Protein AF-A0A4U8VRZ8-F1 (afdb_monomer_lite)

Organism: NCBI:txid135487

Radius of gyration: 46.69 Å; chains: 1; bounding box: 130×98×121 Å

Sequence (581 aa):
MAGVDDTPDGLSPAERDQYLDRYVPDKLRAGEIPRTPFGWRETAGFWRAQHLQGKTLEKGMDVVFGLTRAGWEREVPRPVGLQGGKSIRVDFYLGRGLSPSGRVENSEAKSGTLKDRDVEQLRGYHKLLRAGEVVRLYTRAERDNEMSKQGRALLARLKKEFPNHFLHKPMNERVYQRIMEAGARTMEKEHQQELKANLAKIPQREPPSLSVERISRDYVAHVARERAEGREVGIEQLRFMHQTLREMSAAQTKAERDLAIEDRKGLGLRFHAAHDLEQAHELRLRQQHADRAKQVDALTRELISREHALLDREASHTAERIARQERDKAIDLDNARESFLGLSYSLGKIQAVEQNMHNETARELPAAQAQAFVQETESVQRERDRPVVEKIGAIGATVEREAARREHQRLLKAAREQTIVRLTPILGAKEAQARAATQWVAPPRGAEIGRDPQQILRDRDRAARERAAQAKQLEAQQIQARIERGMAPEVAELAVFHQRNRPRDPPSHTSSHEERYRAFAEREVDAARRRLIEQGISPEIAQRAAEGRRPDSPKPMPRLERTDDDTGRDRERERGLSRGL

Foldseek 3Di:
DDDDDPDLVTDDPVVNCCVVVPVVVVCVVVVVADPDPVSNVVVVVVVVVQVLLQQLLLQLCCVVVVQVVLVKDAQDWAQLVDPPRHTATFGTWDDLVSDPVSAIETEHEDEAEQDPVNLVNLVSVVSVVVVVAAYEYEYAQVHPVVYDPSSVVSLVVCCVVRVPRYHYHHDYPVRSVSSSVSSVVVVVVVLVVLLVVLVVPQDDDDDPPDDLLVVLQVVLVVQVVCVVVVHHDDLVNLVVNLVVSVVSLVVVLVVLLVSLVVSLVVSSDDPVSSVVSNVVSVVVSLVVSLSSLVSSVSSLVVSLVVLLVVLQVLLVVLLVVQVVCVVPHPGPLVVLVVSLVVSLVSLVVSVVSVLVSLLSVLVVDDVVVSVVSSVVSVVVSCVVCVVSLVSSLVSVLSSVVSVQVVQQVVLLVLQLVVQLVVVCVVVVDDSVVSNVVSVPRDGDDPVCRPDDSVVVVVVVVVVVVVVVVVVVVVLVVQLVVVVVVVDDSVVSNVVSVVVVPDDDDDDDDDDDPVVVLVVVLVVQLVVQLVVCVVVVHDSVSSNVSSVVPRDDDDDDDDDDDDDDDDDDDDDDDDDDDDDDD

Structure (mmCIF, N/CA/C/O backbone):
data_AF-A0A4U8VRZ8-F1
#
_entry.id   AF-A0A4U8VRZ8-F1
#
loop_
_atom_site.group_PDB
_atom_site.id
_atom_site.type_symbol
_atom_site.label_atom_id
_atom_site.label_alt_id
_atom_site.l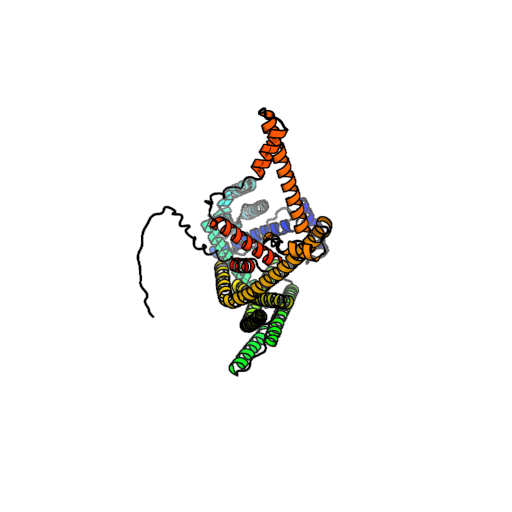abel_comp_id
_atom_site.label_asym_id
_atom_site.label_entity_id
_atom_site.label_seq_id
_atom_site.pdbx_PDB_ins_code
_atom_site.Cartn_x
_atom_site.Cartn_y
_atom_site.Cartn_z
_atom_site.occupancy
_atom_site.B_iso_or_equiv
_atom_site.auth_seq_id
_atom_site.auth_comp_id
_atom_site.auth_asym_id
_atom_site.auth_atom_id
_atom_site.pdbx_PDB_model_num
ATOM 1 N N . MET A 1 1 ? 36.405 -0.387 -22.279 1.00 28.06 1 MET A N 1
ATOM 2 C CA . MET A 1 1 ? 36.047 -0.668 -20.876 1.00 28.06 1 MET A CA 1
ATOM 3 C C . MET A 1 1 ? 35.834 0.665 -20.186 1.00 28.06 1 MET A C 1
ATOM 5 O O . MET A 1 1 ? 36.800 1.375 -19.967 1.00 28.06 1 MET A O 1
ATOM 9 N N . ALA A 1 2 ? 34.575 1.033 -19.966 1.00 24.95 2 ALA A N 1
ATOM 10 C CA . ALA A 1 2 ? 34.163 2.218 -19.223 1.00 24.95 2 ALA A CA 1
ATOM 11 C C . ALA A 1 2 ? 33.236 1.708 -18.108 1.00 24.95 2 ALA A C 1
ATOM 13 O O . ALA A 1 2 ? 32.155 1.187 -18.406 1.00 24.95 2 ALA A O 1
ATOM 14 N N . GLY A 1 3 ? 33.749 1.717 -16.872 1.00 24.75 3 GLY A N 1
ATOM 15 C CA . GLY A 1 3 ? 33.035 1.337 -15.644 1.00 24.75 3 GLY A CA 1
ATOM 16 C C . GLY A 1 3 ? 31.828 2.250 -15.433 1.00 24.75 3 GLY A C 1
ATOM 17 O O . GLY A 1 3 ? 31.782 3.342 -15.985 1.00 24.75 3 GLY A O 1
ATOM 18 N N . VAL A 1 4 ? 30.703 1.758 -14.905 1.00 35.91 4 VAL A N 1
ATOM 19 C CA . VAL A 1 4 ? 30.402 1.793 -13.457 1.00 35.91 4 VAL A CA 1
ATOM 20 C C . VAL A 1 4 ? 30.619 3.219 -12.962 1.00 35.91 4 VAL A C 1
ATOM 22 O O . VAL A 1 4 ? 31.768 3.594 -12.825 1.00 35.91 4 VAL A O 1
ATOM 25 N N . ASP A 1 5 ? 29.533 3.996 -12.852 1.00 36.81 5 ASP A N 1
ATOM 26 C CA . ASP A 1 5 ? 29.335 5.122 -11.915 1.00 36.81 5 ASP A CA 1
ATOM 27 C C . ASP A 1 5 ? 28.406 6.191 -12.503 1.00 36.81 5 ASP A C 1
ATOM 29 O O . ASP A 1 5 ? 28.820 7.080 -13.232 1.00 36.81 5 ASP A O 1
ATOM 33 N N . ASP A 1 6 ? 27.125 6.111 -12.139 1.00 32.88 6 ASP A N 1
ATOM 34 C CA . ASP A 1 6 ? 26.186 7.242 -12.211 1.00 32.88 6 ASP A CA 1
ATOM 35 C C . ASP A 1 6 ? 25.489 7.395 -10.842 1.00 32.88 6 ASP A C 1
ATOM 37 O O . ASP A 1 6 ? 24.272 7.544 -10.729 1.00 32.88 6 ASP A O 1
ATOM 41 N N . THR A 1 7 ? 26.279 7.315 -9.764 1.00 39.69 7 THR A N 1
ATOM 42 C CA . THR A 1 7 ? 25.918 7.835 -8.436 1.00 39.69 7 THR A CA 1
ATOM 43 C C . THR A 1 7 ? 27.128 8.512 -7.787 1.00 39.69 7 THR A C 1
ATOM 45 O O . THR A 1 7 ? 28.233 7.993 -7.928 1.00 39.69 7 THR A O 1
ATOM 48 N N . PRO A 1 8 ? 26.942 9.605 -7.016 1.00 37.88 8 PRO A N 1
ATOM 49 C CA . PRO A 1 8 ? 28.032 10.343 -6.358 1.00 37.88 8 PRO A CA 1
ATOM 50 C C . PRO A 1 8 ? 28.878 9.532 -5.363 1.00 37.88 8 PRO A C 1
ATOM 52 O O . PRO A 1 8 ? 29.947 9.991 -4.965 1.00 37.88 8 PRO A O 1
ATOM 55 N N . ASP A 1 9 ? 28.399 8.356 -4.956 1.00 39.41 9 ASP A N 1
ATOM 56 C CA . ASP A 1 9 ? 29.022 7.518 -3.929 1.00 39.41 9 ASP A CA 1
ATOM 57 C C . ASP A 1 9 ? 29.984 6.454 -4.495 1.00 39.41 9 ASP A C 1
ATOM 59 O O . ASP A 1 9 ? 30.680 5.803 -3.721 1.00 39.41 9 ASP A O 1
ATOM 63 N N . GLY A 1 10 ? 30.041 6.280 -5.825 1.00 39.41 10 GLY A N 1
ATOM 64 C CA . GLY A 1 10 ? 30.971 5.358 -6.505 1.00 39.41 10 GLY A CA 1
ATOM 65 C C . GLY A 1 10 ? 32.254 6.015 -7.031 1.00 39.41 10 GLY A C 1
ATOM 66 O O . GLY A 1 10 ? 33.244 5.331 -7.265 1.00 39.41 10 GLY A O 1
ATOM 67 N N . LEU A 1 11 ? 32.263 7.348 -7.146 1.00 43.69 11 LEU A N 1
ATOM 68 C CA . LEU A 1 11 ? 33.357 8.107 -7.752 1.00 43.69 11 LEU A CA 1
ATOM 69 C C . LEU A 1 11 ? 34.651 8.004 -6.931 1.00 43.69 11 LEU A C 1
ATOM 71 O O . LEU A 1 11 ? 34.638 8.187 -5.707 1.00 43.69 11 LEU A O 1
ATOM 75 N N . SER A 1 12 ? 35.792 7.808 -7.604 1.00 45.81 12 SER A N 1
ATOM 76 C CA . SER A 1 12 ? 37.101 7.948 -6.953 1.00 45.81 12 SER A CA 1
ATOM 77 C C . SER A 1 12 ? 37.258 9.359 -6.359 1.00 45.81 12 SER A C 1
ATOM 79 O O . SER A 1 12 ? 36.632 10.297 -6.854 1.00 45.81 12 SER A O 1
ATOM 81 N N . PRO A 1 13 ? 38.099 9.584 -5.328 1.00 46.69 13 PRO A N 1
ATOM 82 C CA . PRO A 1 13 ? 38.247 10.908 -4.714 1.00 46.69 13 PRO A CA 1
ATOM 83 C C . PRO A 1 13 ? 38.526 12.048 -5.712 1.00 46.69 13 PRO A C 1
ATOM 85 O O . PRO A 1 13 ? 38.013 13.147 -5.533 1.00 46.69 13 PRO A O 1
ATOM 88 N N . ALA A 1 14 ? 39.266 11.780 -6.794 1.00 39.22 14 ALA A N 1
ATOM 89 C CA . ALA A 1 14 ? 39.555 12.757 -7.847 1.00 39.22 14 ALA A CA 1
ATOM 90 C C . ALA A 1 14 ? 38.361 13.011 -8.790 1.00 39.22 14 ALA A C 1
ATOM 92 O O . ALA A 1 14 ? 38.113 14.146 -9.191 1.00 39.22 14 ALA A O 1
ATOM 93 N N . GLU A 1 15 ? 37.590 11.975 -9.128 1.00 40.25 15 GLU A N 1
ATOM 94 C CA . GLU A 1 15 ? 36.376 12.105 -9.947 1.00 40.25 15 GLU A CA 1
ATOM 95 C C . GLU A 1 15 ? 35.225 12.718 -9.146 1.00 40.25 15 GLU A C 1
ATOM 97 O O . GLU A 1 15 ? 34.420 13.471 -9.690 1.00 40.25 15 GLU A O 1
ATOM 102 N N . ARG A 1 16 ? 35.187 12.464 -7.835 1.00 44.62 16 ARG A N 1
ATOM 103 C CA . ARG A 1 16 ? 34.266 13.086 -6.888 1.00 44.62 16 ARG A CA 1
ATOM 104 C C . ARG A 1 16 ? 34.536 14.580 -6.758 1.00 44.62 16 ARG A C 1
ATOM 106 O O . ARG A 1 16 ? 33.584 15.340 -6.844 1.00 44.62 16 ARG A O 1
ATOM 113 N N . ASP A 1 17 ? 35.794 15.001 -6.645 1.00 43.28 17 ASP A N 1
ATOM 114 C CA . ASP A 1 17 ? 36.196 16.419 -6.664 1.00 43.28 17 ASP A CA 1
ATOM 115 C C . ASP A 1 17 ? 35.840 17.072 -8.021 1.00 43.28 17 ASP A C 1
ATOM 117 O O . ASP A 1 17 ? 35.263 18.157 -8.107 1.00 43.28 17 ASP A O 1
ATOM 121 N N . GLN A 1 18 ? 36.042 16.358 -9.132 1.00 40.81 18 GLN A N 1
ATOM 122 C CA . GLN A 1 18 ? 35.659 16.850 -10.457 1.00 40.81 18 GLN A CA 1
ATOM 123 C C . GLN A 1 18 ? 34.132 16.946 -10.655 1.00 40.81 18 GLN A C 1
ATOM 125 O O . GLN A 1 18 ? 33.662 17.854 -11.346 1.00 40.81 18 GLN A O 1
ATOM 130 N N . TYR A 1 19 ? 33.346 16.059 -10.043 1.00 43.03 19 TYR A N 1
ATOM 131 C CA . TYR A 1 19 ? 31.887 16.035 -10.157 1.00 43.03 19 TYR A CA 1
ATOM 132 C C . TYR A 1 19 ? 31.196 16.959 -9.138 1.00 43.03 19 TYR A C 1
ATOM 134 O O . TYR A 1 19 ? 30.329 17.739 -9.525 1.00 43.03 19 TYR A O 1
ATOM 142 N N . LEU A 1 20 ? 31.591 16.921 -7.862 1.00 45.03 20 LEU A N 1
ATOM 143 C CA . LEU A 1 20 ? 30.996 17.683 -6.756 1.00 45.03 20 LEU A CA 1
ATOM 144 C C . LEU A 1 20 ? 31.591 19.079 -6.572 1.00 45.03 20 LEU A C 1
ATOM 146 O O . LEU A 1 20 ? 30.841 19.968 -6.177 1.00 45.03 20 LEU A O 1
ATOM 150 N N . ASP A 1 21 ? 32.872 19.290 -6.889 1.00 43.62 21 ASP A N 1
ATOM 151 C CA . ASP A 1 21 ? 33.568 20.561 -6.627 1.00 43.62 21 ASP A CA 1
ATOM 152 C C . ASP A 1 21 ? 33.853 21.378 -7.905 1.00 43.62 21 ASP A C 1
ATOM 154 O O . ASP A 1 21 ? 34.044 22.597 -7.837 1.00 43.62 21 ASP A O 1
ATOM 158 N N . ARG A 1 22 ? 33.771 20.761 -9.099 1.00 40.38 22 ARG A N 1
ATOM 159 C CA . ARG A 1 22 ? 33.878 21.458 -10.403 1.00 40.38 22 ARG A CA 1
ATOM 160 C C . ARG A 1 22 ? 32.600 21.411 -11.248 1.00 40.38 22 ARG A C 1
ATOM 162 O O . ARG A 1 22 ? 32.043 22.460 -11.553 1.00 40.38 22 ARG A O 1
ATOM 169 N N . TYR A 1 23 ? 32.084 20.229 -11.596 1.00 47.28 23 TYR A N 1
ATOM 170 C CA . TYR A 1 23 ? 30.948 20.097 -12.525 1.00 47.28 23 TYR A CA 1
ATOM 171 C C . TYR A 1 23 ? 29.615 20.582 -11.932 1.00 47.28 23 TYR A C 1
ATOM 173 O O . TYR A 1 23 ? 28.942 21.430 -12.521 1.00 47.28 23 TYR A O 1
ATOM 181 N N . VAL A 1 24 ? 29.234 20.079 -10.753 1.00 49.25 24 VAL A N 1
ATOM 182 C CA . VAL A 1 24 ? 28.006 20.483 -10.054 1.00 49.25 24 VAL A CA 1
ATOM 183 C C . VAL A 1 24 ? 28.055 21.964 -9.643 1.00 49.25 24 VAL A C 1
ATOM 185 O O . VAL A 1 24 ? 27.079 22.658 -9.918 1.00 49.25 24 VAL A O 1
ATOM 188 N N . PRO A 1 25 ? 29.154 22.527 -9.101 1.00 49.12 25 PRO A N 1
ATOM 189 C CA . PRO A 1 25 ? 29.229 23.945 -8.749 1.00 49.12 25 PRO A CA 1
ATOM 190 C C . PRO A 1 25 ? 29.216 24.890 -9.947 1.00 49.12 25 PRO A C 1
ATOM 192 O O . PRO A 1 25 ? 28.637 25.969 -9.832 1.00 49.12 25 PRO A O 1
ATOM 195 N N . ASP A 1 26 ? 29.791 24.509 -11.092 1.00 49.41 26 ASP A N 1
ATOM 196 C CA . ASP A 1 26 ? 29.723 25.312 -12.320 1.00 49.41 26 ASP A CA 1
ATOM 197 C C . ASP A 1 26 ? 28.308 25.303 -12.914 1.00 49.41 26 ASP A C 1
ATOM 199 O O . ASP A 1 26 ? 27.790 26.346 -13.314 1.00 49.41 26 ASP A O 1
ATOM 203 N N . LYS A 1 27 ? 27.622 24.155 -12.879 1.00 48.44 27 LYS A N 1
ATOM 204 C CA . LYS A 1 27 ? 26.214 24.029 -13.289 1.00 48.44 27 LYS A CA 1
ATOM 205 C C . LYS A 1 27 ? 25.244 24.707 -12.306 1.00 48.44 27 LYS A C 1
ATOM 207 O O . LYS A 1 27 ? 24.260 25.305 -12.738 1.00 48.44 27 LYS A O 1
ATOM 212 N N . LEU A 1 28 ? 25.540 24.690 -11.003 1.00 46.88 28 LEU A N 1
ATOM 213 C CA . LEU A 1 28 ? 24.835 25.447 -9.955 1.00 46.88 28 LEU A CA 1
ATOM 214 C C . LEU A 1 28 ? 25.089 26.963 -10.061 1.00 46.88 28 LEU A C 1
ATOM 216 O O . LEU A 1 28 ? 24.193 27.751 -9.749 1.00 46.88 28 LEU A O 1
ATOM 220 N N . ARG A 1 29 ? 26.287 27.387 -10.498 1.00 51.97 29 ARG A N 1
ATOM 221 C CA . ARG A 1 29 ? 26.618 28.791 -10.820 1.00 51.97 29 ARG A CA 1
ATOM 222 C C . ARG A 1 29 ? 25.915 29.265 -12.089 1.00 51.97 29 ARG A C 1
ATOM 224 O O . ARG A 1 29 ? 25.441 30.395 -12.112 1.00 51.97 29 ARG A O 1
ATOM 231 N N . ALA A 1 30 ? 25.794 28.399 -13.093 1.00 53.44 30 ALA A N 1
ATOM 232 C CA . ALA A 1 30 ? 25.044 28.656 -14.323 1.00 53.44 30 ALA A CA 1
ATOM 233 C C . ALA A 1 30 ? 23.511 28.576 -14.144 1.00 53.44 30 ALA A C 1
ATOM 235 O O . ALA A 1 30 ? 22.772 28.883 -15.075 1.00 53.44 30 ALA A O 1
ATOM 236 N N . GLY A 1 31 ? 23.018 28.166 -12.966 1.00 49.91 31 GLY A N 1
ATOM 237 C CA . GLY A 1 31 ? 21.583 28.015 -12.690 1.00 49.91 31 GLY A CA 1
ATOM 238 C C . GLY A 1 31 ? 20.921 26.837 -13.416 1.00 49.91 31 GLY A C 1
ATOM 239 O O . GLY A 1 31 ? 19.698 26.757 -13.468 1.00 49.91 31 GLY A O 1
ATOM 240 N N . GLU A 1 32 ? 21.712 25.917 -13.969 1.00 51.50 32 GLU A N 1
ATOM 241 C CA . GLU A 1 32 ? 21.241 24.757 -14.738 1.00 51.50 32 GLU A CA 1
ATOM 242 C C . GLU A 1 32 ? 20.839 23.570 -13.845 1.00 51.50 32 GLU A C 1
ATOM 244 O O . GLU A 1 32 ? 20.186 22.634 -14.307 1.00 51.50 32 GLU A O 1
ATOM 249 N N . ILE A 1 33 ? 21.224 23.610 -12.566 1.00 52.50 33 ILE A N 1
ATOM 250 C CA . ILE A 1 33 ? 20.871 22.632 -11.535 1.00 52.50 33 ILE A CA 1
ATOM 251 C C . ILE A 1 33 ? 20.164 23.357 -10.378 1.00 52.50 33 ILE A C 1
ATOM 253 O O . ILE A 1 33 ? 20.694 24.356 -9.881 1.00 52.50 33 ILE A O 1
ATOM 257 N N . PRO A 1 34 ? 19.001 22.882 -9.896 1.00 52.69 34 PRO A N 1
ATOM 258 C CA . PRO A 1 34 ? 18.357 23.476 -8.728 1.00 52.69 34 PRO A CA 1
ATOM 259 C C . PRO A 1 34 ? 19.136 23.212 -7.438 1.00 52.69 34 PRO A C 1
ATOM 261 O O . PRO A 1 34 ? 19.632 22.113 -7.206 1.00 52.69 34 PRO A O 1
ATOM 264 N N . ARG A 1 35 ? 19.182 24.215 -6.553 1.00 49.06 35 ARG A N 1
ATOM 265 C CA . ARG A 1 35 ? 19.904 24.162 -5.266 1.00 49.06 35 ARG A CA 1
ATOM 266 C C . ARG A 1 35 ? 19.204 23.338 -4.179 1.00 49.06 35 ARG A C 1
ATOM 268 O O . ARG A 1 35 ? 19.776 23.143 -3.113 1.00 49.06 35 ARG A O 1
ATOM 275 N N . THR A 1 36 ? 17.968 22.892 -4.408 1.00 45.34 36 THR A N 1
ATOM 276 C CA . THR A 1 36 ? 17.164 22.176 -3.406 1.00 45.34 36 THR A CA 1
ATOM 277 C C . THR A 1 36 ? 17.048 20.685 -3.740 1.00 45.34 36 THR A C 1
ATOM 279 O O . THR A 1 36 ? 16.919 20.339 -4.916 1.00 45.34 36 THR A O 1
ATOM 282 N N . PRO A 1 37 ? 17.010 19.783 -2.736 1.00 46.09 37 PRO A N 1
ATOM 283 C CA . PRO A 1 37 ? 16.797 18.348 -2.963 1.00 46.09 37 PRO A CA 1
ATOM 284 C C . PRO A 1 37 ? 15.513 18.033 -3.748 1.00 46.09 37 PRO A C 1
ATOM 286 O O . PRO A 1 37 ? 15.494 17.127 -4.579 1.00 46.09 37 PRO A O 1
ATOM 289 N N . PHE A 1 38 ? 14.450 18.814 -3.527 1.00 43.03 38 PHE A N 1
ATOM 290 C CA . PHE A 1 38 ? 13.200 18.712 -4.284 1.00 43.03 38 PHE A CA 1
ATOM 291 C C . PHE A 1 38 ? 13.383 19.116 -5.751 1.00 43.03 38 PHE A C 1
ATOM 293 O O . PHE A 1 38 ? 13.026 18.342 -6.638 1.00 43.03 38 PHE A O 1
ATOM 300 N N . GLY A 1 39 ? 14.023 20.259 -6.019 1.00 48.09 39 GLY A N 1
ATOM 301 C CA . GLY A 1 39 ? 14.301 20.697 -7.388 1.00 48.09 39 GLY A CA 1
ATOM 302 C C . GLY A 1 39 ? 15.241 19.743 -8.132 1.00 48.09 39 GLY A C 1
ATOM 303 O O . GLY A 1 39 ? 15.058 19.495 -9.325 1.00 48.09 39 GLY A O 1
ATOM 304 N N . TRP A 1 40 ? 16.206 19.138 -7.431 1.00 53.16 40 TRP A N 1
ATOM 305 C CA . TRP A 1 40 ? 17.060 18.088 -7.988 1.00 53.16 40 TRP A CA 1
ATOM 306 C C . TRP A 1 40 ? 16.253 16.858 -8.405 1.00 53.16 40 TRP A C 1
ATOM 308 O O . TRP A 1 40 ? 16.409 16.374 -9.525 1.00 53.16 40 TRP A O 1
ATOM 318 N N . ARG A 1 41 ? 15.344 16.380 -7.544 1.00 52.50 41 ARG A N 1
ATOM 319 C CA . ARG A 1 41 ? 14.481 15.228 -7.841 1.00 52.50 41 ARG A CA 1
ATOM 320 C C . ARG A 1 41 ? 13.600 15.479 -9.068 1.00 52.50 41 ARG A C 1
ATOM 322 O O . ARG A 1 41 ? 13.497 14.605 -9.927 1.00 52.50 41 ARG A O 1
ATOM 329 N N . GLU A 1 42 ? 13.003 16.663 -9.169 1.00 56.19 42 GLU A N 1
ATOM 330 C CA . GLU A 1 42 ? 12.172 17.056 -10.315 1.00 56.19 42 GLU A CA 1
ATOM 331 C C . GLU A 1 42 ? 12.987 17.161 -11.610 1.00 56.19 42 GLU A C 1
ATOM 333 O O . GLU A 1 42 ? 12.587 16.628 -12.646 1.00 56.19 42 GLU A O 1
ATOM 338 N N . THR A 1 43 ? 14.170 17.774 -11.547 1.00 60.06 43 THR A N 1
ATOM 339 C CA . THR A 1 43 ? 15.049 17.958 -12.713 1.00 60.06 43 THR A CA 1
ATOM 340 C C . THR A 1 43 ? 15.629 16.634 -13.203 1.00 60.06 43 THR A C 1
ATOM 342 O O . THR A 1 43 ? 15.618 16.360 -14.403 1.00 60.06 43 THR A O 1
ATOM 345 N N . ALA A 1 44 ? 16.058 15.765 -12.286 1.00 58.81 44 ALA A N 1
ATOM 346 C CA . ALA A 1 44 ? 16.502 14.415 -12.612 1.00 58.81 44 ALA A CA 1
ATOM 347 C C . ALA A 1 44 ? 15.363 13.584 -13.227 1.00 58.81 44 ALA A C 1
ATOM 349 O O . ALA A 1 44 ? 15.574 12.882 -14.218 1.00 58.81 44 ALA A O 1
ATOM 350 N N . GLY A 1 45 ? 14.141 13.708 -12.694 1.00 58.59 45 GLY A N 1
ATOM 351 C CA . GLY A 1 45 ? 12.943 13.097 -13.272 1.00 58.59 45 GLY A CA 1
ATOM 352 C C . GLY A 1 45 ? 12.675 13.575 -14.701 1.00 58.59 45 GLY A C 1
ATOM 353 O O . GLY A 1 45 ? 12.453 12.759 -15.596 1.00 58.59 45 GLY A O 1
ATOM 354 N N . PHE A 1 46 ? 12.779 14.882 -14.943 1.00 66.56 46 PHE A N 1
ATOM 355 C CA . PHE A 1 46 ? 12.618 15.479 -16.268 1.00 66.56 46 PHE A CA 1
ATOM 356 C C . PHE A 1 46 ? 13.689 15.010 -17.264 1.00 66.56 46 PHE A C 1
ATOM 358 O O . PHE A 1 46 ? 13.360 14.607 -18.383 1.00 66.56 46 PHE A O 1
ATOM 365 N N . TRP A 1 47 ? 14.967 15.004 -16.875 1.00 63.81 47 TRP A N 1
ATOM 366 C CA . TRP A 1 47 ? 16.050 14.509 -17.731 1.00 63.81 47 TRP A CA 1
ATOM 367 C C . TRP A 1 47 ? 15.903 13.023 -18.044 1.00 63.81 47 TRP A C 1
ATOM 369 O O . TRP A 1 47 ? 16.072 12.628 -19.201 1.00 63.81 47 TRP A O 1
ATOM 379 N N . ARG A 1 48 ? 15.519 12.209 -17.051 1.00 67.81 48 ARG A N 1
ATOM 380 C CA . ARG A 1 48 ? 15.227 10.783 -17.246 1.00 67.81 48 ARG A CA 1
ATOM 381 C C . ARG A 1 48 ? 14.088 10.597 -18.241 1.00 67.81 48 ARG A C 1
ATOM 383 O O . ARG A 1 48 ? 14.229 9.804 -19.167 1.00 67.81 48 ARG A O 1
ATOM 390 N N . ALA A 1 49 ? 12.996 11.347 -18.098 1.00 71.00 49 ALA A N 1
ATOM 391 C CA . ALA A 1 49 ? 11.868 11.281 -19.020 1.00 71.00 49 ALA A CA 1
ATOM 392 C C . ALA A 1 49 ? 12.290 11.627 -20.458 1.00 71.00 49 ALA A C 1
ATOM 394 O O . ALA A 1 49 ? 11.969 10.882 -21.382 1.00 71.00 49 ALA A O 1
ATOM 395 N N . GLN A 1 50 ? 13.083 12.688 -20.654 1.00 74.00 50 GLN A N 1
ATOM 396 C CA . GLN A 1 50 ? 13.598 13.048 -21.981 1.00 74.00 50 GLN A CA 1
ATOM 397 C C . GLN A 1 50 ? 14.533 11.983 -22.566 1.00 74.00 50 GLN A C 1
ATOM 399 O O . GLN A 1 50 ? 14.447 11.674 -23.756 1.00 74.00 50 GLN A O 1
ATOM 404 N N . HIS A 1 51 ? 15.420 11.413 -21.746 1.00 76.06 51 HIS A N 1
ATOM 405 C CA . HIS A 1 51 ? 16.316 10.342 -22.171 1.00 76.06 51 HIS A CA 1
ATOM 406 C C . HIS A 1 51 ? 15.534 9.092 -22.594 1.00 76.06 51 HIS A C 1
ATOM 408 O O . HIS A 1 51 ? 15.738 8.580 -23.696 1.00 76.06 51 HIS A O 1
ATOM 414 N N . LEU A 1 52 ? 14.594 8.641 -21.756 1.00 80.62 52 LEU A N 1
ATOM 415 C CA . LEU A 1 52 ? 13.737 7.493 -22.044 1.00 80.62 52 LEU A CA 1
ATOM 416 C C . LEU A 1 52 ? 12.883 7.730 -23.287 1.00 80.62 52 LEU A C 1
ATOM 418 O O . LEU A 1 52 ? 12.757 6.828 -24.109 1.00 80.62 52 LEU A O 1
ATOM 422 N N . GLN A 1 53 ? 12.348 8.937 -23.476 1.00 85.25 53 GLN A N 1
ATOM 423 C CA . GLN A 1 53 ? 11.586 9.293 -24.672 1.00 85.25 53 GLN A CA 1
ATOM 424 C C . GLN A 1 53 ? 12.446 9.206 -25.943 1.00 85.25 53 GLN A C 1
ATOM 426 O O . GLN A 1 53 ? 11.983 8.682 -26.954 1.00 85.25 53 GLN A O 1
ATOM 431 N N . GLY A 1 54 ? 13.695 9.684 -25.899 1.00 85.44 54 GLY A N 1
ATOM 432 C CA . GLY A 1 54 ? 14.653 9.544 -27.002 1.00 85.44 54 GLY A CA 1
ATOM 433 C C . GLY A 1 54 ? 14.962 8.079 -27.322 1.00 85.44 54 GLY A C 1
ATOM 434 O O . GLY A 1 54 ? 14.790 7.649 -28.460 1.00 85.44 54 GLY A O 1
ATOM 435 N N . LYS A 1 55 ? 15.296 7.277 -26.303 1.00 86.38 55 LYS A N 1
ATOM 436 C CA . LYS A 1 55 ? 15.555 5.835 -26.467 1.00 86.38 55 LYS A CA 1
ATOM 437 C C . LYS A 1 55 ? 14.348 5.053 -26.966 1.00 86.38 55 LYS A C 1
ATOM 439 O O . LYS A 1 55 ? 14.497 4.147 -27.783 1.00 86.38 55 LYS A O 1
ATOM 444 N N . THR A 1 56 ? 13.160 5.424 -26.508 1.00 91.06 56 THR A N 1
ATOM 445 C CA . THR A 1 56 ? 11.897 4.856 -26.979 1.00 91.06 56 THR A CA 1
ATOM 446 C C . THR A 1 56 ? 11.707 5.145 -28.464 1.00 91.06 56 THR A C 1
ATOM 448 O O . THR A 1 56 ? 11.422 4.222 -29.221 1.00 91.06 56 THR A O 1
ATOM 451 N N . LEU A 1 57 ? 11.944 6.384 -28.907 1.00 91.38 57 LEU A N 1
ATOM 452 C CA . LEU A 1 57 ? 11.878 6.743 -30.324 1.00 91.38 57 LEU A CA 1
ATOM 453 C C . LEU A 1 57 ? 12.886 5.943 -31.159 1.00 91.38 57 LEU A C 1
ATOM 455 O O . LEU A 1 57 ? 12.489 5.336 -32.148 1.00 91.38 57 LEU A O 1
ATOM 459 N N . GLU A 1 58 ? 14.159 5.900 -30.752 1.00 90.00 58 GLU A N 1
ATOM 460 C CA . GLU A 1 58 ? 15.210 5.133 -31.438 1.00 90.00 58 GLU A CA 1
ATOM 461 C C . GLU A 1 58 ? 14.804 3.657 -31.594 1.00 90.00 58 GLU A C 1
ATOM 463 O O . GLU A 1 58 ? 14.776 3.126 -32.702 1.00 90.00 58 GLU A O 1
ATOM 468 N N . LYS A 1 59 ? 14.409 2.984 -30.506 1.00 90.69 59 LYS A N 1
ATOM 469 C CA . LYS A 1 59 ? 13.980 1.575 -30.576 1.00 90.69 59 LYS A CA 1
ATOM 470 C C . LYS A 1 59 ? 12.722 1.380 -31.410 1.00 90.69 59 LYS A C 1
ATOM 472 O O . LYS A 1 59 ? 12.603 0.393 -32.128 1.00 90.69 59 LYS A O 1
ATOM 477 N N . GLY A 1 60 ? 11.786 2.318 -31.334 1.00 93.06 60 GLY A N 1
ATOM 478 C CA . GLY A 1 60 ? 10.600 2.305 -32.172 1.00 93.06 60 GLY A CA 1
ATOM 479 C C . GLY A 1 60 ? 10.948 2.364 -33.656 1.00 93.06 60 GLY A C 1
ATOM 480 O O . GLY A 1 60 ? 10.373 1.617 -34.445 1.00 93.06 60 GLY A O 1
ATOM 481 N N . MET A 1 61 ? 11.891 3.235 -34.034 1.00 92.31 61 MET A N 1
ATOM 482 C CA . MET A 1 61 ? 12.368 3.371 -35.414 1.00 92.31 61 MET A CA 1
ATOM 483 C C . MET A 1 61 ? 12.969 2.055 -35.902 1.00 92.31 61 MET A C 1
ATOM 485 O O . MET A 1 61 ? 12.625 1.595 -36.990 1.00 92.31 61 MET A O 1
ATOM 489 N N . ASP A 1 62 ? 13.805 1.423 -35.079 1.00 91.62 62 ASP A N 1
ATOM 490 C CA . ASP A 1 62 ? 14.381 0.114 -35.383 1.00 91.62 62 ASP A CA 1
ATOM 491 C C . ASP A 1 62 ? 13.298 -0.942 -35.653 1.00 91.62 62 ASP A C 1
ATOM 493 O O . ASP A 1 62 ? 13.319 -1.606 -36.688 1.00 91.62 62 ASP A O 1
ATOM 497 N N . VAL A 1 63 ? 12.284 -1.035 -34.788 1.00 92.56 63 VAL A N 1
ATOM 498 C CA . VAL A 1 63 ? 11.192 -2.010 -34.935 1.00 92.56 63 VAL A CA 1
ATOM 499 C C . VAL A 1 63 ? 10.319 -1.728 -36.157 1.00 92.56 63 VAL A C 1
ATOM 501 O O . VAL A 1 63 ? 10.009 -2.646 -36.916 1.00 92.56 63 VAL A O 1
ATOM 504 N N . VAL A 1 64 ? 9.896 -0.477 -36.353 1.00 91.31 64 VAL A N 1
ATOM 505 C CA . VAL A 1 64 ? 8.956 -0.103 -37.421 1.00 91.31 64 VAL A CA 1
ATOM 506 C C . VAL A 1 64 ? 9.602 -0.215 -38.800 1.00 91.31 64 VAL A C 1
ATOM 508 O O . VAL A 1 64 ? 8.944 -0.665 -39.738 1.00 91.31 64 VAL A O 1
ATOM 511 N N . PHE A 1 65 ? 10.874 0.169 -38.928 1.00 88.88 65 PHE A N 1
ATOM 512 C CA . PHE A 1 65 ? 11.603 0.116 -40.197 1.00 88.88 65 PHE A CA 1
ATOM 513 C C . PHE A 1 65 ? 12.448 -1.154 -40.366 1.00 88.88 65 PHE A C 1
ATOM 515 O O . PHE A 1 65 ? 13.026 -1.356 -41.431 1.00 88.88 65 PHE A O 1
ATOM 522 N N . GLY A 1 66 ? 12.515 -2.018 -39.349 1.00 88.19 66 GLY A N 1
ATOM 523 C CA . GLY A 1 66 ? 13.321 -3.239 -39.369 1.00 88.19 66 GLY A CA 1
ATOM 524 C C . GLY A 1 66 ? 14.817 -2.965 -39.538 1.00 88.19 66 GLY A C 1
ATOM 525 O O . GLY A 1 66 ? 15.487 -3.727 -40.235 1.00 88.19 66 GLY A O 1
ATOM 526 N N . LEU A 1 67 ? 15.334 -1.882 -38.947 1.00 89.81 67 LEU A N 1
ATOM 527 C CA . LEU A 1 67 ? 16.667 -1.347 -39.252 1.00 89.81 67 LEU A CA 1
ATOM 528 C C . LEU A 1 67 ? 17.768 -2.367 -38.943 1.00 89.81 67 LEU A C 1
ATOM 530 O O . LEU A 1 67 ? 18.555 -2.704 -39.824 1.00 89.81 67 LEU A O 1
ATOM 534 N N . THR A 1 68 ? 17.793 -2.947 -37.746 1.00 87.38 68 THR A N 1
ATOM 535 C CA . THR A 1 68 ? 18.803 -3.951 -37.386 1.00 87.38 68 THR A CA 1
ATOM 536 C C . THR A 1 68 ? 18.694 -5.214 -38.245 1.00 87.38 68 THR A C 1
ATOM 538 O O . THR A 1 68 ? 19.715 -5.775 -38.634 1.00 87.38 68 THR A O 1
ATOM 541 N N . ARG A 1 69 ? 17.482 -5.637 -38.642 1.00 87.56 69 ARG A N 1
ATOM 542 C CA . ARG A 1 69 ? 17.307 -6.768 -39.581 1.00 87.56 69 ARG A CA 1
ATOM 543 C C . ARG A 1 69 ? 17.853 -6.459 -40.973 1.00 87.56 69 ARG A C 1
ATOM 545 O O . ARG A 1 69 ? 18.328 -7.361 -41.650 1.00 87.56 69 ARG A O 1
ATOM 552 N N . ALA A 1 70 ? 17.796 -5.196 -41.381 1.00 86.25 70 ALA A N 1
ATOM 553 C CA . ALA A 1 70 ? 18.379 -4.700 -42.621 1.00 86.25 70 ALA A CA 1
ATOM 554 C C . ALA A 1 70 ? 19.890 -4.395 -42.505 1.00 86.25 70 ALA A C 1
ATOM 556 O O . ALA A 1 70 ? 20.467 -3.837 -43.434 1.00 86.25 70 ALA A O 1
ATOM 557 N N . GLY A 1 71 ? 20.536 -4.751 -41.387 1.00 87.81 71 GLY A N 1
ATOM 558 C CA . GLY A 1 71 ? 21.977 -4.586 -41.185 1.00 87.81 71 GLY A CA 1
ATOM 559 C C . GLY A 1 71 ? 22.408 -3.199 -40.706 1.00 87.81 71 GLY A C 1
ATOM 560 O O . GLY A 1 71 ? 23.595 -2.891 -40.762 1.00 87.81 71 GLY A O 1
ATOM 561 N N . TRP A 1 72 ? 21.478 -2.356 -40.242 1.00 91.62 72 TRP A N 1
ATOM 562 C CA . TRP A 1 72 ? 21.833 -1.075 -39.631 1.00 91.62 72 TRP A CA 1
ATOM 563 C C . TRP A 1 72 ? 22.427 -1.283 -38.235 1.00 91.62 72 TRP A C 1
ATOM 565 O O . TRP A 1 72 ? 21.832 -1.939 -37.374 1.00 91.62 72 TRP A O 1
ATOM 575 N N . GLU A 1 73 ? 23.572 -0.657 -37.998 1.00 89.56 73 GLU A N 1
ATOM 576 C CA . GLU A 1 73 ? 24.257 -0.616 -36.710 1.00 89.56 73 GLU A CA 1
ATOM 577 C C . GLU A 1 73 ? 23.767 0.573 -35.880 1.00 89.56 73 GLU A C 1
ATOM 579 O O . GLU A 1 73 ? 23.475 1.642 -36.420 1.00 89.56 73 GLU A O 1
ATOM 584 N N . ARG A 1 74 ? 23.684 0.398 -34.558 1.00 87.56 74 ARG A N 1
ATOM 585 C CA . ARG A 1 74 ? 23.174 1.414 -33.628 1.00 87.56 74 ARG A CA 1
ATOM 586 C C . ARG A 1 74 ? 24.301 2.156 -32.920 1.00 87.56 74 ARG A C 1
ATOM 588 O O . ARG A 1 74 ? 25.305 1.552 -32.559 1.00 87.56 74 ARG A O 1
ATOM 595 N N . GLU A 1 75 ? 24.078 3.442 -32.651 1.00 80.62 75 GLU A N 1
ATOM 596 C CA . GLU A 1 75 ? 24.923 4.284 -31.786 1.00 80.62 75 GLU A CA 1
ATOM 597 C C . GLU A 1 75 ? 26.410 4.317 -32.184 1.00 80.62 75 GLU A C 1
ATOM 599 O O . GLU A 1 75 ? 27.306 4.268 -31.339 1.00 80.62 75 GLU A O 1
ATOM 604 N N . VAL A 1 76 ? 26.687 4.436 -33.483 1.00 81.12 76 VAL A N 1
ATOM 605 C CA . VAL A 1 76 ? 28.054 4.381 -34.013 1.00 81.12 76 VAL A CA 1
ATOM 606 C C . VAL A 1 76 ? 28.749 5.744 -33.863 1.00 81.12 76 VAL A C 1
ATOM 608 O O . VAL A 1 76 ? 28.245 6.754 -34.372 1.00 81.12 76 VAL A O 1
ATOM 611 N N . PRO A 1 77 ? 29.921 5.822 -33.201 1.00 82.00 77 PRO A N 1
ATOM 612 C CA . PRO A 1 77 ? 30.723 7.039 -33.179 1.00 82.00 77 PRO A CA 1
ATOM 613 C C . PRO A 1 77 ? 31.409 7.253 -34.536 1.00 82.00 77 PRO A C 1
ATOM 615 O O . PRO A 1 77 ? 32.158 6.404 -35.018 1.00 82.00 77 PRO A O 1
ATOM 618 N N . ARG A 1 78 ? 31.188 8.417 -35.151 1.00 79.69 78 ARG A N 1
ATOM 619 C CA . ARG A 1 78 ? 31.792 8.820 -36.428 1.00 79.69 78 ARG A CA 1
ATOM 620 C C . ARG A 1 78 ? 32.795 9.953 -36.205 1.00 79.69 78 ARG A C 1
ATOM 622 O O . ARG A 1 78 ? 32.402 11.028 -35.737 1.00 79.69 78 ARG A O 1
ATOM 629 N N . PRO A 1 79 ? 34.082 9.765 -36.543 1.00 71.62 79 PRO A N 1
ATOM 630 C CA . PRO A 1 79 ? 35.047 10.850 -36.487 1.00 71.62 79 PRO A CA 1
ATOM 631 C C . PRO A 1 79 ? 34.704 11.870 -37.575 1.00 71.62 79 PRO A C 1
ATOM 633 O O . PRO A 1 79 ? 34.757 11.573 -38.763 1.00 71.62 79 PRO A O 1
ATOM 636 N N . VAL A 1 80 ? 34.345 13.087 -37.172 1.00 67.56 80 VAL A N 1
ATOM 637 C CA . VAL A 1 80 ? 34.003 14.175 -38.107 1.00 67.56 80 VAL A CA 1
ATOM 638 C C . VAL A 1 80 ? 35.067 15.273 -38.132 1.00 67.56 80 VAL A C 1
ATOM 640 O O . VAL A 1 80 ? 34.856 16.343 -38.701 1.00 67.56 80 VAL A O 1
ATOM 643 N N . GLY A 1 81 ? 36.237 15.043 -37.528 1.00 57.34 81 GLY A N 1
ATOM 644 C CA . GLY A 1 81 ? 37.380 15.965 -37.569 1.00 57.34 81 GLY A CA 1
ATOM 645 C C . GLY A 1 81 ? 37.027 17.402 -37.166 1.00 57.34 81 GLY A C 1
ATOM 646 O O . GLY A 1 81 ? 37.551 18.353 -37.746 1.00 57.34 81 GLY A O 1
ATOM 647 N N . LEU A 1 82 ? 36.035 17.591 -36.288 1.00 57.84 82 LEU A N 1
ATOM 648 C CA . LEU A 1 82 ? 35.724 18.896 -35.698 1.00 57.84 82 LEU A CA 1
ATOM 649 C C . LEU A 1 82 ? 36.948 19.367 -34.887 1.00 57.84 82 LEU A C 1
ATOM 651 O O . LEU A 1 82 ? 37.753 18.532 -34.466 1.00 57.84 82 LEU A O 1
ATOM 655 N N . GLN A 1 83 ? 37.122 20.683 -34.693 1.00 50.62 83 GLN A N 1
ATOM 656 C CA . GLN A 1 83 ? 38.235 21.212 -33.887 1.00 50.62 83 GLN A CA 1
ATOM 657 C C . GLN A 1 83 ? 38.314 20.454 -32.547 1.00 50.62 83 GLN A C 1
ATOM 659 O O . GLN A 1 83 ? 37.319 20.359 -31.828 1.00 50.62 83 GLN A O 1
ATOM 664 N N . GLY A 1 84 ? 39.480 19.866 -32.257 1.00 54.75 84 GLY A N 1
ATOM 665 C CA . GLY A 1 84 ? 39.717 19.063 -31.050 1.00 54.75 84 GLY A CA 1
ATOM 666 C C . GLY A 1 84 ? 39.433 17.556 -31.158 1.00 54.75 84 GLY A C 1
ATOM 667 O O . GLY A 1 84 ? 39.307 16.910 -30.127 1.00 54.75 84 GLY A O 1
ATOM 668 N N . GLY A 1 85 ? 39.302 16.974 -32.359 1.00 57.16 85 GLY A N 1
ATOM 669 C CA . GLY A 1 85 ? 39.181 15.512 -32.523 1.00 57.16 85 GLY A CA 1
ATOM 670 C C . GLY A 1 85 ? 37.811 14.927 -32.151 1.00 57.16 85 GLY A C 1
ATOM 671 O O . GLY A 1 85 ? 37.669 13.714 -32.019 1.00 57.16 85 GLY A O 1
ATOM 672 N N . LYS A 1 86 ? 36.788 15.776 -31.998 1.00 61.31 86 LYS A N 1
ATOM 673 C CA . LYS A 1 86 ? 35.437 15.355 -31.602 1.00 61.31 86 LYS A CA 1
ATOM 674 C C . LYS A 1 86 ? 34.767 14.481 -32.677 1.00 61.31 86 LYS A C 1
ATOM 676 O O . LYS A 1 86 ? 34.806 14.800 -33.872 1.00 61.31 86 LYS A O 1
ATOM 681 N N . SER A 1 87 ? 34.111 13.409 -32.235 1.00 75.38 87 SER A N 1
ATOM 682 C CA . SER A 1 87 ? 33.216 12.558 -33.026 1.00 75.38 87 SER A CA 1
ATOM 683 C C . SER A 1 87 ? 31.753 12.952 -32.804 1.00 75.38 87 SER A C 1
ATOM 685 O O . SER A 1 87 ? 31.404 13.524 -31.772 1.00 75.38 87 SER A O 1
ATOM 687 N N . ILE A 1 88 ? 30.889 12.653 -33.775 1.00 79.25 88 ILE A N 1
ATOM 688 C CA . ILE A 1 88 ? 29.437 12.642 -33.552 1.00 79.25 88 ILE A CA 1
ATOM 689 C C . ILE A 1 88 ? 28.988 11.205 -33.331 1.00 79.25 88 ILE A C 1
ATOM 691 O O . ILE A 1 88 ? 29.528 10.290 -33.950 1.00 79.25 88 ILE A O 1
ATOM 695 N N . ARG A 1 89 ? 27.995 10.997 -32.469 1.00 83.25 89 ARG A N 1
ATOM 696 C CA . ARG A 1 89 ? 27.307 9.708 -32.368 1.00 83.25 89 ARG A CA 1
ATOM 697 C C . ARG A 1 89 ? 26.120 9.733 -33.318 1.00 83.25 89 ARG A C 1
ATOM 699 O O . ARG A 1 89 ? 25.348 10.683 -33.273 1.00 83.25 89 ARG A O 1
ATOM 706 N N . VAL A 1 90 ? 26.017 8.741 -34.191 1.00 84.75 90 VAL A N 1
ATOM 707 C CA . VAL A 1 90 ? 24.887 8.591 -35.115 1.00 84.75 90 VAL A CA 1
ATOM 708 C C . VAL A 1 90 ? 23.957 7.521 -34.561 1.00 84.75 90 VAL A C 1
ATOM 710 O O . VAL A 1 90 ? 24.441 6.461 -34.159 1.00 84.75 90 VAL A O 1
ATOM 713 N N . ASP A 1 91 ? 22.647 7.779 -34.543 1.00 86.06 91 ASP A N 1
ATOM 714 C CA . ASP A 1 91 ? 21.680 6.809 -34.012 1.00 86.06 91 ASP A CA 1
ATOM 715 C C . ASP A 1 91 ? 21.700 5.490 -34.798 1.00 86.06 91 ASP A C 1
ATOM 717 O O . ASP A 1 91 ? 21.749 4.417 -34.192 1.00 86.06 91 ASP A O 1
ATOM 721 N N . PHE A 1 92 ? 21.721 5.573 -36.135 1.00 90.00 92 PHE A N 1
ATOM 722 C CA . PHE A 1 92 ? 21.777 4.419 -37.033 1.00 90.00 92 PHE A CA 1
ATOM 723 C C . PHE A 1 92 ? 22.739 4.630 -38.203 1.00 90.00 92 PHE A C 1
ATOM 725 O O . PHE A 1 92 ? 22.689 5.649 -38.895 1.00 90.00 92 PHE A O 1
ATOM 732 N N . TYR A 1 93 ? 23.561 3.623 -38.475 1.00 91.44 93 TYR A N 1
ATOM 733 C CA . TYR A 1 93 ? 24.568 3.620 -39.531 1.00 91.44 93 TYR A CA 1
ATOM 734 C C . TYR A 1 93 ? 24.417 2.387 -40.427 1.00 91.44 93 TYR A C 1
ATOM 736 O O . TYR A 1 93 ? 24.264 1.273 -39.933 1.00 91.44 93 TYR A O 1
ATOM 744 N N . LEU A 1 94 ? 24.500 2.579 -41.743 1.00 91.25 94 LEU A N 1
ATOM 745 C CA . LEU A 1 94 ? 24.557 1.506 -42.729 1.00 91.25 94 LEU A CA 1
ATOM 746 C C . LEU A 1 94 ? 25.800 1.670 -43.601 1.00 91.25 94 LEU A C 1
ATOM 748 O O . LEU A 1 94 ? 25.982 2.675 -44.297 1.00 91.25 94 LEU A O 1
ATOM 752 N N . GLY A 1 95 ? 26.661 0.656 -43.567 1.00 86.94 95 GLY A N 1
ATOM 753 C CA . GLY A 1 95 ? 27.893 0.633 -44.342 1.00 86.94 95 GLY A CA 1
ATOM 754 C C . GLY A 1 95 ? 27.653 0.584 -45.852 1.00 86.94 95 GLY A C 1
ATOM 755 O O . GLY A 1 95 ? 26.648 0.066 -46.340 1.00 86.94 95 GLY A O 1
ATOM 756 N N . ARG A 1 96 ? 28.640 1.070 -46.613 1.00 85.69 96 ARG A N 1
ATOM 757 C CA . ARG A 1 96 ? 28.592 1.157 -48.082 1.00 85.69 96 ARG A CA 1
ATOM 758 C C . ARG A 1 96 ? 28.215 -0.162 -48.770 1.00 85.69 96 ARG A C 1
ATOM 760 O O . ARG A 1 96 ? 27.480 -0.133 -49.747 1.00 85.69 96 ARG A O 1
ATOM 767 N N . GLY A 1 97 ? 28.730 -1.288 -48.271 1.00 82.56 97 GLY A N 1
ATOM 768 C CA . GLY A 1 97 ? 28.505 -2.617 -48.853 1.00 82.56 97 GLY A CA 1
ATOM 769 C C . GLY A 1 97 ? 27.119 -3.210 -48.586 1.00 82.56 97 GLY A C 1
ATOM 770 O O . GLY A 1 97 ? 26.737 -4.155 -49.262 1.00 82.56 97 GLY A O 1
ATOM 771 N N . LEU A 1 98 ? 26.371 -2.659 -47.626 1.00 84.25 98 LEU A N 1
ATOM 772 C CA . LEU A 1 98 ? 25.026 -3.119 -47.256 1.00 84.25 98 LEU A CA 1
ATOM 773 C C . LEU A 1 98 ? 23.927 -2.180 -47.769 1.00 84.25 98 LEU A C 1
ATOM 775 O O . LEU A 1 98 ? 22.756 -2.544 -47.815 1.00 84.25 98 LEU A O 1
ATOM 779 N N . SER A 1 99 ? 24.301 -0.962 -48.156 1.00 85.50 99 SER A N 1
ATOM 780 C CA . SER A 1 99 ? 23.374 0.039 -48.658 1.00 85.50 99 SER A CA 1
ATOM 781 C C . SER A 1 99 ? 22.971 -0.220 -50.115 1.00 85.50 99 SER A C 1
ATOM 783 O O . SER A 1 99 ? 23.852 -0.308 -50.976 1.00 85.50 99 SER A O 1
ATOM 785 N N . PRO A 1 100 ? 21.662 -0.221 -50.446 1.00 79.50 100 PRO A N 1
ATOM 786 C CA . PRO A 1 100 ? 21.189 -0.326 -51.829 1.00 79.50 100 PRO A CA 1
ATOM 787 C C . PRO A 1 100 ? 21.710 0.789 -52.744 1.00 79.50 100 PRO A C 1
ATOM 789 O O . PRO A 1 100 ? 21.800 0.606 -53.955 1.00 79.50 100 PRO A O 1
ATOM 792 N N . SER A 1 101 ? 22.056 1.952 -52.179 1.00 81.88 101 SER A N 1
ATOM 793 C CA . SER A 1 101 ? 22.595 3.089 -52.930 1.00 81.88 101 SER A CA 1
ATOM 794 C C . SER A 1 101 ? 24.109 2.999 -53.172 1.00 81.88 101 SER A C 1
ATOM 796 O O . SER A 1 101 ? 24.677 3.873 -53.830 1.00 81.88 101 SER A O 1
ATOM 798 N N . GLY A 1 102 ? 24.787 1.976 -52.631 1.00 84.81 102 GLY A N 1
ATOM 799 C CA . GLY A 1 102 ? 26.244 1.827 -52.709 1.00 84.81 102 GLY A CA 1
ATOM 800 C C . GLY A 1 102 ? 27.010 2.943 -51.991 1.00 84.81 102 GLY A C 1
ATOM 801 O O . GLY A 1 102 ? 28.183 3.194 -52.297 1.00 84.81 102 GLY A O 1
ATOM 802 N N . ARG A 1 103 ? 26.341 3.638 -51.061 1.00 88.25 103 ARG A N 1
ATOM 803 C CA . ARG A 1 103 ? 26.850 4.755 -50.253 1.00 88.25 103 ARG A CA 1
ATOM 804 C C . ARG A 1 103 ? 26.622 4.477 -48.779 1.00 88.25 103 ARG A C 1
ATOM 806 O O . ARG A 1 103 ? 25.699 3.759 -48.418 1.00 88.25 103 ARG A O 1
ATOM 813 N N . VAL A 1 104 ? 27.447 5.074 -47.931 1.00 89.94 104 VAL A N 1
ATOM 814 C CA . VAL A 1 104 ? 27.195 5.068 -46.489 1.00 89.94 104 VAL A CA 1
ATOM 815 C C . VAL A 1 104 ? 25.914 5.849 -46.206 1.00 89.94 104 VAL A C 1
ATOM 817 O O . VAL A 1 104 ? 25.748 6.963 -46.711 1.00 89.94 104 VAL A O 1
ATOM 820 N N . GLU A 1 105 ? 25.026 5.275 -45.400 1.00 92.56 105 GLU A N 1
ATOM 821 C CA . GLU A 1 105 ? 23.788 5.925 -44.985 1.00 92.56 105 GLU A CA 1
ATOM 822 C C . GLU A 1 105 ? 23.751 6.085 -43.466 1.00 92.56 105 GLU A C 1
ATOM 824 O O . GLU A 1 105 ? 24.075 5.176 -42.710 1.00 92.56 105 GLU A O 1
ATOM 829 N N . ASN A 1 106 ? 23.338 7.264 -43.023 1.00 91.75 106 ASN A N 1
ATOM 830 C CA . ASN A 1 106 ? 23.192 7.633 -41.627 1.00 91.75 106 ASN A CA 1
ATOM 831 C C . ASN A 1 106 ? 21.732 8.016 -41.390 1.00 91.75 106 ASN A C 1
ATOM 833 O O . ASN A 1 106 ? 21.118 8.687 -42.225 1.00 91.75 106 ASN A O 1
ATOM 837 N N . SER A 1 107 ? 21.173 7.621 -40.254 1.00 90.56 107 SER A N 1
ATOM 838 C CA . SER A 1 107 ? 19.829 8.006 -39.844 1.00 90.56 107 SER A CA 1
ATOM 839 C C . SER A 1 107 ? 19.844 8.494 -38.402 1.00 90.56 107 SER A C 1
ATOM 841 O O . SER A 1 107 ? 20.431 7.855 -37.537 1.00 90.56 107 SER A O 1
ATOM 843 N N . GLU A 1 108 ? 19.183 9.623 -38.172 1.00 90.31 108 GLU A N 1
ATOM 844 C CA . GLU A 1 108 ? 19.102 10.319 -36.891 1.00 90.31 108 GLU A CA 1
ATOM 845 C C . GLU A 1 108 ? 17.636 10.623 -36.570 1.00 90.31 108 GLU A C 1
ATOM 847 O O . GLU A 1 108 ? 16.895 11.081 -37.448 1.00 90.31 108 GLU A O 1
ATOM 852 N N . ALA A 1 109 ? 17.214 10.396 -35.326 1.00 89.12 109 ALA A N 1
ATOM 853 C CA . ALA A 1 109 ? 15.838 10.606 -34.893 1.00 89.12 109 ALA A CA 1
ATOM 854 C C . ALA A 1 109 ? 15.761 11.549 -33.686 1.00 89.12 109 ALA A C 1
ATOM 856 O O . ALA A 1 109 ? 16.422 11.365 -32.669 1.00 89.12 109 ALA A O 1
ATOM 857 N N . LYS A 1 110 ? 14.904 12.571 -33.770 1.00 87.81 110 LYS A N 1
ATOM 858 C CA . LYS A 1 110 ? 14.736 13.578 -32.713 1.00 87.81 110 LYS A CA 1
ATOM 859 C C . LYS A 1 110 ? 13.280 13.635 -32.257 1.00 87.81 110 LYS A C 1
ATOM 861 O O . LYS A 1 110 ? 12.381 13.955 -33.032 1.00 87.81 110 LYS A O 1
ATOM 866 N N . SER A 1 111 ? 13.059 13.324 -30.977 1.00 81.44 111 SER A N 1
ATOM 867 C CA . SER A 1 111 ? 11.728 13.254 -30.350 1.00 81.44 111 SER A CA 1
ATOM 868 C C . SER A 1 111 ? 11.158 14.610 -29.936 1.00 81.44 111 SER A C 1
ATOM 870 O O . SER A 1 111 ? 9.943 14.740 -29.787 1.00 81.44 111 SER A O 1
ATOM 872 N N . GLY A 1 112 ? 12.016 15.616 -29.761 1.00 77.56 112 GLY A N 1
ATOM 873 C CA . GLY A 1 112 ? 11.641 16.960 -29.331 1.00 77.56 112 GLY A CA 1
ATOM 874 C C . GLY A 1 112 ? 12.278 18.053 -30.183 1.00 77.56 112 GLY A C 1
ATOM 875 O O . GLY A 1 112 ? 12.872 17.792 -31.228 1.00 77.56 112 GLY A O 1
ATOM 876 N N . THR A 1 113 ? 12.150 19.291 -29.716 1.00 75.81 113 THR A N 1
ATOM 877 C CA . THR A 1 113 ? 12.716 20.478 -30.362 1.00 75.81 113 THR A CA 1
ATOM 878 C C . THR A 1 113 ? 14.240 20.376 -30.440 1.00 75.81 113 THR A C 1
ATOM 880 O O . THR A 1 113 ? 14.885 20.005 -29.457 1.00 75.81 113 THR A O 1
ATOM 883 N N . LEU A 1 114 ? 14.822 20.711 -31.598 1.00 72.06 114 LEU A N 1
ATOM 884 C CA . LEU A 1 114 ? 16.277 20.698 -31.779 1.00 72.06 114 LEU A CA 1
ATOM 885 C C . LEU A 1 114 ? 16.933 21.724 -30.849 1.00 72.06 114 LEU A C 1
ATOM 887 O O . LEU A 1 114 ? 16.702 22.929 -30.983 1.00 72.06 114 LEU A O 1
ATOM 891 N N . LYS A 1 115 ? 17.755 21.234 -29.921 1.00 74.44 115 LYS A N 1
ATOM 892 C CA . LYS A 1 115 ? 18.533 22.042 -28.976 1.00 74.44 115 LYS A CA 1
ATOM 893 C C . LYS A 1 115 ? 19.883 22.422 -29.592 1.00 74.44 115 LYS A C 1
ATOM 895 O O . LYS A 1 115 ? 20.280 21.885 -30.625 1.00 74.44 115 LYS A O 1
ATOM 900 N N . ASP A 1 116 ? 20.642 23.290 -28.929 1.00 69.94 116 ASP A N 1
ATOM 901 C CA . ASP A 1 116 ? 21.947 23.755 -29.430 1.00 69.94 116 ASP A CA 1
ATOM 902 C C . ASP A 1 116 ? 22.947 22.612 -29.678 1.00 69.94 116 ASP A C 1
ATOM 904 O O . ASP A 1 116 ? 23.657 22.614 -30.684 1.00 69.94 116 ASP A O 1
ATOM 908 N N . ARG A 1 117 ? 22.928 21.567 -28.838 1.00 73.00 117 ARG A N 1
ATOM 909 C CA . ARG A 1 117 ? 23.712 20.337 -29.064 1.00 73.00 117 ARG A CA 1
ATOM 910 C C . ARG A 1 117 ? 23.343 19.626 -30.373 1.00 73.00 117 ARG A C 1
ATOM 912 O O . ARG A 1 117 ? 24.208 19.085 -31.053 1.00 73.00 117 ARG A O 1
ATOM 919 N N . ASP A 1 118 ? 22.061 19.636 -30.739 1.00 78.50 118 ASP A N 1
ATOM 920 C CA . ASP A 1 118 ? 21.576 18.982 -31.954 1.00 78.50 118 ASP A CA 1
ATOM 921 C C . ASP A 1 118 ? 21.990 19.807 -33.186 1.00 78.50 118 ASP A C 1
ATOM 923 O O . ASP A 1 118 ? 22.297 19.251 -34.239 1.00 78.50 118 ASP A O 1
ATOM 927 N N . VAL A 1 119 ? 22.106 21.135 -33.043 1.00 78.44 119 VAL A N 1
ATOM 928 C CA . VAL A 1 119 ? 22.690 22.018 -34.066 1.00 78.44 119 VAL A CA 1
ATOM 929 C C . VAL A 1 119 ? 24.182 21.724 -34.273 1.00 78.44 119 VAL A C 1
ATOM 931 O O . VAL A 1 119 ? 24.645 21.727 -35.415 1.00 78.44 119 VAL A O 1
ATOM 934 N N . GLU A 1 120 ? 24.946 21.433 -33.217 1.00 78.62 120 GLU A N 1
ATOM 935 C CA . GLU A 1 120 ? 26.351 21.007 -33.341 1.00 78.62 120 GLU A CA 1
ATOM 936 C C . GLU A 1 120 ? 26.472 19.660 -34.073 1.00 78.62 120 GLU A C 1
ATOM 938 O O . GLU A 1 120 ? 27.294 19.518 -34.981 1.00 78.62 120 GLU A O 1
ATOM 943 N N . GLN A 1 121 ? 25.589 18.704 -33.775 1.00 81.69 121 GLN A N 1
ATOM 944 C CA . GLN A 1 121 ? 25.531 17.422 -34.481 1.00 81.69 121 GLN A CA 1
ATOM 945 C C . GLN A 1 121 ? 25.193 17.600 -35.975 1.00 81.69 121 GLN A C 1
ATOM 947 O O . GLN A 1 121 ? 25.845 17.000 -36.831 1.00 81.69 121 GLN A O 1
ATOM 952 N N . LEU A 1 122 ? 24.263 18.504 -36.316 1.00 85.12 122 LEU A N 1
ATOM 953 C CA . LEU A 1 122 ? 23.973 18.898 -37.705 1.00 85.12 122 LEU A CA 1
ATOM 954 C C . LEU A 1 122 ? 25.188 19.486 -38.431 1.00 85.12 122 LEU A C 1
ATOM 956 O O . LEU A 1 122 ? 25.383 19.221 -39.620 1.00 85.12 122 LEU A O 1
ATOM 960 N N . ARG A 1 123 ? 26.039 20.250 -37.734 1.00 84.38 123 ARG A N 1
ATOM 961 C CA . ARG A 1 123 ? 27.316 20.722 -38.298 1.00 84.38 123 ARG A CA 1
ATOM 962 C C . ARG A 1 123 ? 28.283 19.564 -38.543 1.00 84.38 123 ARG A C 1
ATOM 964 O O . ARG A 1 123 ? 28.992 19.583 -39.545 1.00 84.38 123 ARG A O 1
ATOM 971 N N . GLY A 1 124 ? 28.291 18.549 -37.679 1.00 83.12 124 GLY A N 1
ATOM 972 C CA . GLY A 1 124 ? 29.040 17.310 -37.904 1.00 83.12 124 GLY A CA 1
ATOM 973 C C . GLY A 1 124 ? 28.593 16.578 -39.174 1.00 83.12 124 GLY A C 1
ATOM 974 O O . GLY A 1 124 ? 29.435 16.193 -39.988 1.00 83.12 124 GLY A O 1
ATOM 975 N N . TYR A 1 125 ? 27.279 16.476 -39.408 1.00 87.88 125 TYR A N 1
ATOM 976 C CA . TYR A 1 125 ? 26.732 15.848 -40.618 1.00 87.88 125 TYR A CA 1
ATOM 977 C C . TYR A 1 125 ? 27.111 16.569 -41.913 1.00 87.88 125 TYR A C 1
ATOM 979 O O . TYR A 1 125 ? 27.263 15.910 -42.937 1.00 87.88 125 TYR A O 1
ATOM 987 N N . HIS A 1 126 ? 27.331 17.890 -41.889 1.00 87.19 126 HIS A N 1
ATOM 988 C CA . HIS A 1 126 ? 27.785 18.646 -43.069 1.00 87.19 126 HIS A CA 1
ATOM 989 C C . HIS A 1 126 ? 29.051 18.043 -43.696 1.00 87.19 126 HIS A C 1
ATOM 991 O O . HIS A 1 126 ? 29.163 17.960 -44.917 1.00 87.19 126 HIS A O 1
ATOM 997 N N . LYS A 1 127 ? 29.978 17.544 -42.872 1.00 83.69 127 LYS A N 1
ATOM 998 C CA . LYS A 1 127 ? 31.206 16.902 -43.358 1.00 83.69 127 LYS A CA 1
ATOM 999 C C . LYS A 1 127 ? 30.968 15.514 -43.943 1.00 83.69 127 LYS A C 1
ATOM 1001 O O . LYS A 1 127 ? 31.550 15.204 -44.977 1.00 83.69 127 LYS A O 1
ATOM 1006 N N . LEU A 1 128 ? 30.101 14.713 -43.324 1.00 87.12 128 LEU A N 1
ATOM 1007 C CA . LEU A 1 128 ? 29.721 13.400 -43.859 1.00 87.12 128 LEU A CA 1
ATOM 1008 C C . LEU A 1 128 ? 29.010 13.547 -45.214 1.00 87.12 128 LEU A C 1
ATOM 1010 O O . LEU A 1 128 ? 29.328 12.845 -46.168 1.00 87.12 128 LEU A O 1
ATOM 1014 N N . LEU A 1 129 ? 28.131 14.544 -45.338 1.00 90.62 129 LEU A N 1
ATOM 1015 C CA . LEU A 1 129 ? 27.459 14.880 -46.595 1.00 90.62 129 LEU A CA 1
ATOM 1016 C C . LEU A 1 129 ? 28.452 15.306 -47.689 1.00 90.62 129 LEU A C 1
ATOM 1018 O O . LEU A 1 129 ? 28.317 14.883 -48.836 1.00 90.62 129 LEU A O 1
ATOM 1022 N N . ARG A 1 130 ? 29.493 16.082 -47.348 1.00 88.31 130 ARG A N 1
ATOM 1023 C CA . ARG A 1 130 ? 30.584 16.421 -48.285 1.00 88.31 130 ARG A CA 1
ATOM 1024 C C . ARG A 1 130 ? 31.399 15.211 -48.734 1.00 88.31 130 ARG A C 1
ATOM 1026 O O . ARG A 1 130 ? 31.892 15.214 -49.856 1.00 88.31 130 ARG A O 1
ATOM 1033 N N . ALA A 1 131 ? 31.522 14.190 -47.889 1.00 86.00 131 ALA A N 1
ATOM 1034 C CA . ALA A 1 131 ? 32.153 12.920 -48.244 1.00 86.00 131 ALA A CA 1
ATOM 1035 C C . ALA A 1 131 ? 31.256 12.020 -49.122 1.00 86.00 131 ALA A C 1
ATOM 1037 O O . ALA A 1 131 ? 31.663 10.920 -49.490 1.00 86.00 131 ALA A O 1
ATOM 1038 N N . GLY A 1 132 ? 30.048 12.476 -49.479 1.00 87.88 132 GLY A N 1
ATOM 1039 C CA . GLY A 1 132 ? 29.102 11.739 -50.320 1.00 87.88 132 GLY A CA 1
ATOM 1040 C C . GLY A 1 132 ? 28.221 10.749 -49.557 1.00 87.88 132 GLY A C 1
ATOM 1041 O O . GLY A 1 132 ? 27.526 9.946 -50.184 1.00 87.88 132 GLY A O 1
ATOM 1042 N N . GLU A 1 133 ? 28.227 10.790 -48.222 1.00 91.44 133 GLU A N 1
ATOM 1043 C CA . GLU A 1 133 ? 27.329 9.983 -47.395 1.00 91.44 133 GLU A CA 1
ATOM 1044 C C . GLU A 1 133 ? 25.904 10.541 -47.419 1.00 91.44 133 GLU A C 1
ATOM 1046 O O . GLU A 1 133 ? 25.682 11.731 -47.640 1.00 91.44 133 GLU A O 1
ATOM 1051 N N . VAL A 1 134 ? 24.923 9.678 -47.165 1.00 93.38 134 VAL A N 1
ATOM 1052 C CA . VAL A 1 134 ? 23.513 10.059 -47.044 1.00 93.38 134 VAL A CA 1
ATOM 1053 C C . VAL A 1 134 ? 23.170 10.232 -45.567 1.00 93.38 134 VAL A C 1
ATOM 1055 O O . VAL A 1 134 ? 23.574 9.423 -44.736 1.00 93.38 134 VAL A O 1
ATOM 1058 N N . VAL A 1 135 ? 22.406 11.269 -45.229 1.00 93.00 135 VAL A N 1
ATOM 1059 C CA . VAL A 1 135 ? 21.909 11.534 -43.873 1.00 93.00 135 VAL A CA 1
ATOM 1060 C C . VAL A 1 135 ? 20.394 11.715 -43.921 1.00 93.00 135 VAL A C 1
ATOM 1062 O O . VAL A 1 135 ? 19.885 12.620 -44.587 1.00 93.00 135 VAL A O 1
ATOM 1065 N N . ARG A 1 136 ? 19.666 10.865 -43.194 1.00 92.88 136 ARG A N 1
ATOM 1066 C CA . ARG A 1 136 ? 18.218 10.964 -42.980 1.00 92.88 136 ARG A CA 1
ATOM 1067 C C . ARG A 1 136 ? 17.954 11.499 -41.580 1.00 92.88 136 ARG A C 1
ATOM 1069 O O . ARG A 1 136 ? 18.356 10.882 -40.604 1.00 92.88 136 ARG A O 1
ATOM 1076 N N . LEU A 1 137 ? 17.277 12.635 -41.486 1.00 92.06 137 LEU A N 1
ATOM 1077 C CA . LEU A 1 137 ? 16.899 13.241 -40.213 1.00 92.06 137 LEU A CA 1
ATOM 1078 C C . LEU A 1 137 ? 15.387 13.146 -40.033 1.00 92.06 137 LEU A C 1
ATOM 1080 O O . LEU A 1 137 ? 14.642 13.757 -40.802 1.00 92.06 137 LEU A O 1
ATOM 1084 N N . TYR A 1 138 ? 14.953 12.418 -39.011 1.00 91.19 138 TYR A N 1
ATOM 1085 C CA . TYR A 1 138 ? 13.556 12.290 -38.618 1.00 91.19 138 TYR A CA 1
ATOM 1086 C C . TYR A 1 138 ? 13.260 13.215 -37.437 1.00 91.19 138 TYR A C 1
ATOM 1088 O O . TYR A 1 138 ? 13.875 13.097 -36.378 1.00 91.19 138 TYR A O 1
ATOM 1096 N N . THR A 1 139 ? 12.307 14.128 -37.604 1.00 90.06 139 THR A N 1
ATOM 1097 C CA . THR A 1 139 ? 11.839 15.047 -36.550 1.00 90.06 139 THR A CA 1
ATOM 1098 C C . THR A 1 139 ? 10.343 14.877 -36.330 1.00 90.06 139 THR A C 1
ATOM 1100 O O . THR A 1 139 ? 9.642 14.340 -37.185 1.00 90.06 139 THR A O 1
ATOM 1103 N N . ARG A 1 140 ? 9.819 15.325 -35.188 1.00 90.12 140 ARG A N 1
ATOM 1104 C CA . ARG A 1 140 ? 8.369 15.416 -34.972 1.00 90.12 140 ARG A CA 1
ATOM 1105 C C . ARG A 1 140 ? 7.830 16.689 -35.628 1.00 90.12 140 ARG A C 1
ATOM 1107 O O . ARG A 1 140 ? 8.205 17.783 -35.217 1.00 90.12 140 ARG A O 1
ATOM 1114 N N . ALA A 1 141 ? 6.908 16.550 -36.582 1.00 86.31 141 ALA A N 1
ATOM 1115 C CA . ALA A 1 141 ? 6.399 17.662 -37.392 1.00 86.31 141 ALA A CA 1
ATOM 1116 C C . ALA A 1 141 ? 5.815 18.812 -36.553 1.00 86.31 141 ALA A C 1
ATOM 1118 O O . ALA A 1 141 ? 6.052 19.978 -36.854 1.00 86.31 141 ALA A O 1
ATOM 1119 N N . GLU A 1 142 ? 5.107 18.500 -35.462 1.00 84.44 142 GLU A N 1
ATOM 1120 C CA . GLU A 1 142 ? 4.530 19.508 -34.557 1.00 84.44 142 GLU A CA 1
ATOM 1121 C C . GLU A 1 142 ? 5.588 20.419 -33.912 1.00 84.44 142 GLU A C 1
ATOM 1123 O O . GLU A 1 142 ? 5.291 21.553 -33.549 1.00 84.44 142 GLU A O 1
ATOM 1128 N N . ARG A 1 143 ? 6.836 19.946 -33.792 1.00 83.00 143 ARG A N 1
ATOM 1129 C CA . ARG A 1 143 ? 7.946 20.654 -33.136 1.00 83.00 143 ARG A CA 1
ATOM 1130 C C . ARG A 1 143 ? 8.892 21.341 -34.122 1.00 83.00 143 ARG A C 1
ATOM 1132 O O . ARG A 1 143 ? 9.792 22.062 -33.693 1.00 83.00 143 ARG A O 1
ATOM 1139 N N . ASP A 1 144 ? 8.682 21.185 -35.429 1.00 74.88 144 ASP A N 1
ATOM 1140 C CA . ASP A 1 144 ? 9.537 21.794 -36.457 1.00 74.88 144 ASP A CA 1
ATOM 1141 C C . ASP A 1 144 ? 9.515 23.335 -36.392 1.00 74.88 144 ASP A C 1
ATOM 1143 O O . ASP A 1 144 ? 10.534 23.988 -36.635 1.00 74.88 144 ASP A O 1
ATOM 1147 N N . ASN A 1 145 ? 8.377 23.925 -36.006 1.00 72.56 145 ASN A N 1
ATOM 1148 C CA . ASN A 1 145 ? 8.213 25.378 -35.875 1.00 72.56 145 ASN A CA 1
ATOM 1149 C C . ASN A 1 145 ? 8.840 25.956 -34.596 1.00 72.56 145 ASN A C 1
ATOM 1151 O O . ASN A 1 145 ? 9.128 27.153 -34.541 1.00 72.56 145 ASN A O 1
ATOM 1155 N N . GLU A 1 146 ? 9.096 25.117 -33.591 1.00 79.50 146 GLU A N 1
ATOM 1156 C CA . GLU A 1 146 ? 9.713 25.508 -32.316 1.00 79.50 146 GLU A CA 1
ATOM 1157 C C . GLU A 1 146 ? 11.247 25.569 -32.400 1.00 79.50 146 GLU A C 1
ATOM 1159 O O . GLU A 1 146 ? 11.928 25.966 -31.456 1.00 79.50 146 GLU A O 1
ATOM 1164 N N . MET A 1 147 ? 11.814 25.187 -33.545 1.00 77.19 147 MET A N 1
ATOM 1165 C CA . MET A 1 147 ? 13.251 25.153 -33.774 1.00 77.19 147 MET A CA 1
ATOM 1166 C C . MET A 1 147 ? 13.888 26.551 -33.712 1.00 77.19 147 MET A C 1
ATOM 1168 O O . MET A 1 147 ? 13.365 27.541 -34.252 1.00 77.19 147 MET A O 1
ATOM 1172 N N . SER A 1 148 ? 15.082 26.625 -33.113 1.00 80.88 148 SER A N 1
ATOM 1173 C CA . SER A 1 148 ? 15.862 27.864 -33.038 1.00 80.88 148 SER A CA 1
ATOM 1174 C C . SER A 1 148 ? 16.103 28.466 -34.433 1.00 80.88 148 SER A C 1
ATOM 1176 O O . SER A 1 148 ? 16.181 27.753 -35.440 1.00 80.88 148 SER A O 1
ATOM 1178 N N . LYS A 1 149 ? 16.228 29.800 -34.522 1.00 83.06 149 LYS A N 1
ATOM 1179 C CA . LYS A 1 149 ? 16.494 30.493 -35.803 1.00 83.06 149 LYS A CA 1
ATOM 1180 C C . LYS A 1 149 ? 17.755 29.944 -36.489 1.00 83.06 149 LYS A C 1
ATOM 1182 O O . LYS A 1 149 ? 17.763 29.758 -37.703 1.00 83.06 149 LYS A O 1
ATOM 1187 N N . GLN A 1 150 ? 18.789 29.640 -35.700 1.00 82.19 150 GLN A N 1
ATOM 1188 C CA . GLN A 1 150 ? 20.039 29.052 -36.188 1.00 82.19 150 GLN A CA 1
ATOM 1189 C C . GLN A 1 150 ? 19.844 27.624 -36.714 1.00 82.19 150 GLN A C 1
ATOM 1191 O O . GLN A 1 150 ? 20.332 27.311 -37.800 1.00 82.19 150 GLN A O 1
ATOM 1196 N N . GLY A 1 151 ? 19.096 26.780 -35.993 1.00 82.75 151 GLY A N 1
ATOM 1197 C CA . GLY A 1 151 ? 18.770 25.422 -36.433 1.00 82.75 151 GLY A CA 1
ATOM 1198 C C . GLY A 1 151 ? 18.000 25.418 -37.754 1.00 82.75 151 GLY A C 1
ATOM 1199 O O . GLY A 1 151 ? 18.393 24.723 -38.690 1.00 82.75 151 GLY A O 1
ATOM 1200 N N . ARG A 1 152 ? 16.979 26.279 -37.882 1.00 85.38 152 ARG A N 1
ATOM 1201 C CA . ARG A 1 152 ? 16.183 26.414 -39.116 1.00 85.38 152 ARG A CA 1
ATOM 1202 C C . ARG A 1 152 ? 17.029 26.853 -40.308 1.00 85.38 152 ARG A C 1
ATOM 1204 O O . ARG A 1 152 ? 16.921 26.260 -41.381 1.00 85.38 152 ARG A O 1
ATOM 1211 N N . ALA A 1 153 ? 17.893 27.851 -40.120 1.00 87.00 153 ALA A N 1
ATOM 1212 C CA . ALA A 1 153 ? 18.791 28.328 -41.169 1.00 87.00 153 ALA A CA 1
ATOM 1213 C C . ALA A 1 153 ? 19.785 27.241 -41.617 1.00 87.00 153 ALA A C 1
ATOM 1215 O O . ALA A 1 153 ? 19.992 27.051 -42.816 1.00 87.00 153 ALA A O 1
ATOM 1216 N N . LEU A 1 154 ? 20.363 26.490 -40.671 1.00 87.38 154 LEU A N 1
ATOM 1217 C CA . LEU A 1 154 ? 21.288 25.397 -40.978 1.00 87.38 154 LEU A CA 1
ATOM 1218 C C . LEU A 1 154 ? 20.592 24.255 -41.727 1.00 87.38 154 LEU A C 1
ATOM 1220 O O . LEU A 1 154 ? 21.120 23.758 -42.719 1.00 87.38 154 LEU A O 1
ATOM 1224 N N . LEU A 1 155 ? 19.391 23.872 -41.299 1.00 87.94 155 LEU A N 1
ATOM 1225 C CA . LEU A 1 155 ? 18.619 22.798 -41.921 1.00 87.94 155 LEU A CA 1
ATOM 1226 C C . LEU A 1 155 ? 18.193 23.175 -43.352 1.00 87.94 155 LEU A C 1
ATOM 1228 O O . LEU A 1 155 ? 18.332 22.368 -44.272 1.00 87.94 155 LEU A O 1
ATOM 1232 N N . ALA A 1 156 ? 17.754 24.420 -43.568 1.00 89.62 156 ALA A N 1
ATOM 1233 C CA . ALA A 1 156 ? 17.461 24.949 -44.902 1.00 89.62 156 ALA A CA 1
ATOM 1234 C C . ALA A 1 156 ? 18.708 24.976 -45.802 1.00 89.62 156 ALA A C 1
ATOM 1236 O O . ALA A 1 156 ? 18.638 24.590 -46.970 1.00 89.62 156 ALA A O 1
ATOM 1237 N N . ARG A 1 157 ? 19.864 25.367 -45.249 1.00 91.88 157 ARG A N 1
ATOM 1238 C CA . ARG A 1 157 ? 21.144 25.340 -45.965 1.00 91.88 157 ARG A CA 1
ATOM 1239 C C . ARG A 1 157 ? 21.531 23.922 -46.383 1.00 91.88 157 ARG A C 1
ATOM 1241 O O . ARG A 1 157 ? 21.857 23.724 -47.546 1.00 91.88 157 ARG A O 1
ATOM 1248 N N . LEU A 1 158 ? 21.459 22.946 -45.476 1.00 92.12 158 LEU A N 1
ATOM 1249 C CA . LEU A 1 158 ? 21.804 21.548 -45.762 1.00 92.12 158 LEU A CA 1
ATOM 1250 C C . LEU A 1 158 ? 20.919 20.946 -46.859 1.00 92.12 158 LEU A C 1
ATOM 1252 O O . LEU A 1 158 ? 21.434 20.301 -47.767 1.00 92.12 158 LEU A O 1
ATOM 1256 N N . LYS A 1 159 ? 19.608 21.219 -46.828 1.00 93.12 159 LYS A N 1
ATOM 1257 C CA . LYS A 1 159 ? 18.669 20.806 -47.887 1.00 93.12 159 LYS A CA 1
ATOM 1258 C C . LYS A 1 159 ? 19.030 21.385 -49.254 1.00 93.12 159 LYS A C 1
ATOM 1260 O O . LYS A 1 159 ? 18.897 20.697 -50.259 1.00 93.12 159 LYS A O 1
ATOM 1265 N N . LYS A 1 160 ? 19.465 22.649 -49.291 1.00 94.31 160 LYS A N 1
ATOM 1266 C CA . LYS A 1 160 ? 19.838 23.340 -50.532 1.00 94.31 160 LYS A CA 1
ATOM 1267 C C . LYS A 1 160 ? 21.194 22.875 -51.072 1.00 94.31 160 LYS A C 1
ATOM 1269 O O . LYS A 1 160 ? 21.329 22.702 -52.275 1.00 94.31 160 LYS A O 1
ATOM 1274 N N . GLU A 1 161 ? 22.187 22.699 -50.199 1.00 94.75 161 GLU A N 1
ATOM 1275 C CA . GLU A 1 161 ? 23.558 22.306 -50.569 1.00 94.75 161 GLU A CA 1
ATOM 1276 C C . GLU A 1 161 ? 23.635 20.814 -50.950 1.00 94.75 161 GLU A C 1
ATOM 1278 O O . GLU A 1 161 ? 24.389 20.449 -51.847 1.00 94.75 161 GLU A O 1
ATOM 1283 N N . PHE A 1 162 ? 22.813 19.955 -50.329 1.00 93.81 162 PHE A N 1
ATOM 1284 C CA . PHE A 1 162 ? 22.858 18.498 -50.506 1.00 93.81 162 PHE A CA 1
ATOM 1285 C C . PHE A 1 162 ? 21.473 17.863 -50.759 1.00 93.81 162 PHE A C 1
ATOM 1287 O O . PHE A 1 162 ? 21.076 16.961 -50.018 1.00 93.81 162 PHE A O 1
ATOM 1294 N N . PRO A 1 163 ? 20.730 18.247 -51.814 1.00 91.19 163 PRO A N 1
ATOM 1295 C CA . PRO A 1 163 ? 19.328 17.839 -52.001 1.00 91.19 163 PRO A CA 1
ATOM 1296 C C . PRO A 1 163 ? 19.115 16.319 -52.114 1.00 91.19 163 PRO A C 1
ATOM 1298 O O . PRO A 1 163 ? 18.093 15.805 -51.670 1.00 91.19 163 PRO A O 1
ATOM 1301 N N . ASN A 1 164 ? 20.098 15.589 -52.655 1.00 90.19 164 ASN A N 1
ATOM 1302 C CA . ASN A 1 164 ? 20.027 14.133 -52.844 1.00 90.19 164 ASN A CA 1
ATOM 1303 C C . ASN A 1 164 ? 20.704 13.323 -51.725 1.00 90.19 164 ASN A C 1
ATOM 1305 O O . ASN A 1 164 ? 20.642 12.097 -51.739 1.00 90.19 164 ASN A O 1
ATOM 1309 N N . HIS A 1 165 ? 21.377 13.988 -50.782 1.00 91.25 165 HIS A N 1
ATOM 1310 C CA . HIS A 1 165 ? 22.132 13.323 -49.713 1.00 91.25 165 HIS A CA 1
ATOM 1311 C C . HIS A 1 165 ? 21.584 13.664 -48.324 1.00 91.25 165 HIS A C 1
ATOM 1313 O O . HIS A 1 165 ? 21.669 12.835 -47.427 1.00 91.25 165 HIS A O 1
ATOM 1319 N N . PHE A 1 166 ? 20.978 14.840 -48.135 1.00 95.25 166 PHE A N 1
ATOM 1320 C CA . PHE A 1 166 ? 20.350 15.239 -46.880 1.00 95.25 166 PHE A CA 1
ATOM 1321 C C . PHE A 1 166 ? 18.824 15.182 -46.982 1.00 95.25 166 PHE A C 1
ATOM 1323 O O . PHE A 1 166 ? 18.191 16.011 -47.637 1.00 95.25 166 PHE A O 1
ATOM 1330 N N . LEU A 1 167 ? 18.220 14.214 -46.294 1.00 92.88 167 LEU A N 1
ATOM 1331 C CA . LEU A 1 167 ? 16.783 13.965 -46.326 1.00 92.88 167 LEU A CA 1
ATOM 1332 C C . LEU A 1 167 ? 16.155 14.289 -44.968 1.00 92.88 167 LEU A C 1
ATOM 1334 O O . LEU A 1 167 ? 16.252 13.508 -44.026 1.00 92.88 167 LEU A O 1
ATOM 1338 N N . HIS A 1 168 ? 15.458 15.421 -44.876 1.00 91.62 168 HIS A N 1
ATOM 1339 C CA . HIS A 1 168 ? 14.645 15.754 -43.704 1.00 91.62 168 HIS A CA 1
ATOM 1340 C C . HIS A 1 168 ? 13.243 15.157 -43.831 1.00 91.62 168 HIS A C 1
ATOM 1342 O O . HIS A 1 168 ? 12.525 15.469 -44.786 1.00 91.62 168 HIS A O 1
ATOM 1348 N N . LYS A 1 169 ? 12.848 14.329 -42.869 1.00 91.69 169 LYS A N 1
ATOM 1349 C CA . LYS A 1 169 ? 11.593 13.577 -42.866 1.00 91.69 169 LYS A CA 1
ATOM 1350 C C . LYS A 1 169 ? 10.792 13.903 -41.597 1.00 91.69 169 LYS A C 1
ATOM 1352 O O . LYS A 1 169 ? 10.927 13.193 -40.601 1.00 91.69 169 LYS A O 1
ATOM 1357 N N . PRO A 1 170 ? 9.962 14.960 -41.613 1.00 90.12 170 PRO A N 1
ATOM 1358 C CA . PRO A 1 170 ? 9.097 15.263 -40.483 1.00 90.12 170 PRO A CA 1
ATOM 1359 C C . PRO A 1 170 ? 8.002 14.199 -40.356 1.00 90.12 170 PRO A C 1
ATOM 1361 O O . PRO A 1 170 ? 7.254 13.924 -41.296 1.00 90.12 170 PRO A O 1
ATOM 1364 N N . MET A 1 171 ? 7.926 13.577 -39.186 1.00 92.50 171 MET A N 1
ATOM 1365 C CA . MET A 1 171 ? 6.934 12.576 -38.820 1.00 92.50 171 MET A CA 1
ATOM 1366 C C . MET A 1 171 ? 5.662 13.280 -38.360 1.00 92.50 171 MET A C 1
ATOM 1368 O O . MET A 1 171 ? 5.700 14.084 -37.428 1.00 92.50 171 MET A O 1
ATOM 1372 N N . ASN A 1 172 ? 4.528 12.963 -38.984 1.00 92.50 172 ASN A N 1
ATOM 1373 C CA . ASN A 1 172 ? 3.233 13.370 -38.443 1.00 92.50 172 ASN A CA 1
ATOM 1374 C C . ASN A 1 172 ? 2.947 12.642 -37.117 1.00 92.50 172 ASN A C 1
ATOM 1376 O O . ASN A 1 172 ? 3.570 11.622 -36.808 1.00 92.50 172 ASN A O 1
ATOM 1380 N N . GLU A 1 173 ? 1.983 13.147 -36.347 1.00 91.81 173 GLU A N 1
ATOM 1381 C CA . GLU A 1 173 ? 1.735 12.646 -34.993 1.00 91.81 173 GLU A CA 1
ATOM 1382 C C . GLU A 1 173 ? 1.330 11.169 -34.968 1.00 91.81 173 GLU A C 1
ATOM 1384 O O . GLU A 1 173 ? 1.795 10.410 -34.125 1.00 91.81 173 GLU A O 1
ATOM 1389 N N . ARG A 1 174 ? 0.548 10.714 -35.953 1.00 92.88 174 ARG A N 1
ATOM 1390 C CA . ARG A 1 174 ? 0.149 9.304 -36.061 1.00 92.88 174 ARG A CA 1
ATOM 1391 C C . ARG A 1 174 ? 1.353 8.374 -36.241 1.00 92.88 174 ARG A C 1
ATOM 1393 O O . ARG A 1 174 ? 1.400 7.304 -35.639 1.00 92.88 174 ARG A O 1
ATOM 1400 N N . VAL A 1 175 ? 2.311 8.760 -37.085 1.00 91.56 175 VAL A N 1
ATOM 1401 C CA . VAL A 1 175 ? 3.547 7.995 -37.308 1.00 91.56 175 VAL A CA 1
ATOM 1402 C C . VAL A 1 175 ? 4.426 8.038 -36.061 1.00 91.56 175 VAL A C 1
ATOM 1404 O O . VAL A 1 175 ? 4.904 6.991 -35.632 1.00 91.56 175 VAL A O 1
ATOM 1407 N N . TYR A 1 176 ? 4.578 9.214 -35.448 1.00 92.38 176 TYR A N 1
ATOM 1408 C CA . TYR A 1 176 ? 5.337 9.383 -34.210 1.00 92.38 176 TYR A CA 1
ATOM 1409 C C . TYR A 1 176 ? 4.801 8.490 -33.082 1.00 92.38 176 TYR A C 1
ATOM 1411 O O . TYR A 1 176 ? 5.569 7.729 -32.500 1.00 92.38 176 TYR A O 1
ATOM 1419 N N . GLN A 1 177 ? 3.489 8.507 -32.826 1.00 92.75 177 GLN A N 1
ATOM 1420 C CA . GLN A 1 177 ? 2.872 7.691 -31.776 1.00 92.75 177 GLN A CA 1
ATOM 1421 C C . GLN A 1 177 ? 3.046 6.193 -32.031 1.00 92.75 177 GLN A C 1
ATOM 1423 O O . GLN A 1 177 ? 3.468 5.468 -31.136 1.00 92.75 177 GLN A O 1
ATOM 1428 N N . ARG A 1 178 ? 2.846 5.725 -33.271 1.00 94.00 178 ARG A N 1
ATOM 1429 C CA . ARG A 1 178 ? 3.073 4.312 -33.619 1.00 94.00 178 ARG A CA 1
ATOM 1430 C C . ARG A 1 178 ? 4.518 3.874 -33.360 1.00 94.00 178 ARG A C 1
ATOM 1432 O O . ARG A 1 178 ? 4.751 2.756 -32.902 1.00 94.00 178 ARG A O 1
ATOM 1439 N N . ILE A 1 179 ? 5.484 4.739 -33.668 1.00 93.38 179 ILE A N 1
ATOM 1440 C CA . ILE A 1 179 ? 6.900 4.486 -33.393 1.00 93.38 179 ILE A CA 1
ATOM 1441 C C . ILE A 1 179 ? 7.140 4.451 -31.878 1.00 93.38 179 ILE A C 1
ATOM 1443 O O . ILE A 1 179 ? 7.747 3.503 -31.382 1.00 93.38 179 ILE A O 1
ATOM 1447 N N . MET A 1 180 ? 6.620 5.427 -31.132 1.00 94.12 180 MET A N 1
ATOM 1448 C CA . MET A 1 180 ? 6.748 5.483 -29.673 1.00 94.12 180 MET A CA 1
ATOM 1449 C C . MET A 1 180 ? 6.139 4.257 -28.984 1.00 94.12 180 MET A C 1
ATOM 1451 O O . MET A 1 180 ? 6.778 3.682 -28.111 1.00 94.12 180 MET A O 1
ATOM 1455 N N . GLU A 1 181 ? 4.956 3.803 -29.401 1.00 94.19 181 GLU A N 1
ATOM 1456 C CA . GLU A 1 181 ? 4.310 2.595 -28.874 1.00 94.19 181 GLU A CA 1
ATOM 1457 C C . GLU A 1 181 ? 5.150 1.333 -29.119 1.00 94.19 181 GLU A C 1
ATOM 1459 O O . GLU A 1 181 ? 5.354 0.527 -28.207 1.00 94.19 181 GLU A O 1
ATOM 1464 N N . ALA A 1 182 ? 5.670 1.157 -30.339 1.00 93.69 182 ALA A N 1
ATOM 1465 C CA . ALA A 1 182 ? 6.537 0.027 -30.676 1.00 93.69 182 ALA A CA 1
ATOM 1466 C C . ALA A 1 182 ? 7.842 0.049 -29.859 1.00 93.69 182 ALA A C 1
ATOM 1468 O O . ALA A 1 182 ? 8.294 -0.982 -29.346 1.00 93.69 182 ALA A O 1
ATOM 1469 N N . GLY A 1 183 ? 8.418 1.240 -29.692 1.00 93.38 183 GLY A N 1
ATOM 1470 C CA . GLY A 1 183 ? 9.587 1.468 -28.856 1.00 93.38 183 GLY A CA 1
ATOM 1471 C C . GLY A 1 183 ? 9.323 1.171 -27.385 1.00 93.38 183 GLY A C 1
ATOM 1472 O O . GLY A 1 183 ? 10.139 0.509 -26.749 1.00 93.38 183 GLY A O 1
ATOM 1473 N N . ALA A 1 184 ? 8.172 1.595 -26.859 1.00 91.69 184 ALA A N 1
ATOM 1474 C CA . ALA A 1 184 ? 7.810 1.437 -25.455 1.00 91.69 184 ALA A CA 1
ATOM 1475 C C . ALA A 1 184 ? 7.669 -0.043 -25.090 1.00 91.69 184 ALA A C 1
ATOM 1477 O O . ALA A 1 184 ? 8.265 -0.485 -24.113 1.00 91.69 184 ALA A O 1
ATOM 1478 N N . ARG A 1 185 ? 6.997 -0.836 -25.936 1.00 92.25 185 ARG A N 1
ATOM 1479 C CA . ARG A 1 185 ? 6.893 -2.298 -25.759 1.00 92.25 185 ARG A CA 1
ATOM 1480 C C . ARG A 1 185 ? 8.259 -2.984 -25.749 1.00 92.25 185 ARG A C 1
ATOM 1482 O O . ARG A 1 185 ? 8.485 -3.926 -24.994 1.00 92.25 185 ARG A O 1
ATOM 1489 N N . THR A 1 186 ? 9.180 -2.522 -26.593 1.00 92.19 186 THR A N 1
ATOM 1490 C CA . THR A 1 186 ? 10.536 -3.087 -26.676 1.00 92.19 186 THR A CA 1
ATOM 1491 C C . THR A 1 186 ? 11.374 -2.696 -25.460 1.00 92.19 186 THR A C 1
ATOM 1493 O O . THR A 1 186 ? 12.031 -3.551 -24.870 1.00 92.19 186 THR A O 1
ATOM 1496 N N . MET A 1 187 ? 11.306 -1.426 -25.043 1.00 89.44 187 MET A N 1
ATOM 1497 C CA . MET A 1 187 ? 11.920 -0.929 -23.809 1.00 89.44 187 MET A CA 1
ATOM 1498 C C . MET A 1 187 ? 11.422 -1.703 -22.590 1.00 89.44 187 MET A C 1
ATOM 1500 O O . MET A 1 187 ? 12.237 -2.139 -21.788 1.00 89.44 187 MET A O 1
ATOM 1504 N N . GLU A 1 188 ? 10.112 -1.912 -22.477 1.00 88.38 188 GLU A N 1
ATOM 1505 C CA . GLU A 1 188 ? 9.502 -2.669 -21.386 1.00 88.38 188 GLU A CA 1
ATOM 1506 C C . GLU A 1 188 ? 9.999 -4.117 -21.362 1.00 88.38 188 GLU A C 1
ATOM 1508 O O . GLU A 1 188 ? 10.412 -4.611 -20.314 1.00 88.38 188 GLU A O 1
ATOM 1513 N N . LYS A 1 189 ? 10.037 -4.789 -22.519 1.00 91.31 189 LYS A N 1
ATOM 1514 C CA . LYS A 1 189 ? 10.543 -6.162 -22.616 1.00 91.31 189 LYS A CA 1
ATOM 1515 C C . LYS A 1 189 ? 12.007 -6.268 -22.187 1.00 91.31 189 LYS A C 1
ATOM 1517 O O . LYS A 1 189 ? 12.343 -7.164 -21.417 1.00 91.31 189 LYS A O 1
ATOM 1522 N N . GLU A 1 190 ? 12.873 -5.385 -22.679 1.00 88.00 190 GLU A N 1
ATOM 1523 C CA . GLU A 1 190 ? 14.291 -5.378 -22.298 1.00 88.00 190 GLU A CA 1
ATOM 1524 C C . GLU A 1 190 ? 14.478 -5.051 -20.818 1.00 88.00 190 GLU A C 1
ATOM 1526 O O . GLU A 1 190 ? 15.242 -5.724 -20.137 1.00 88.00 190 GLU A O 1
ATOM 1531 N N . HIS A 1 191 ? 13.725 -4.083 -20.298 1.00 84.19 191 HIS A N 1
ATOM 1532 C CA . HIS A 1 191 ? 13.744 -3.729 -18.886 1.00 84.19 191 HIS A CA 1
ATOM 1533 C C . HIS A 1 191 ? 13.316 -4.903 -17.995 1.00 84.19 191 HIS A C 1
ATOM 1535 O O . HIS A 1 191 ? 13.988 -5.222 -17.018 1.00 84.19 191 HIS A O 1
ATOM 1541 N N . GLN A 1 192 ? 12.247 -5.616 -18.362 1.00 87.19 192 GLN A N 1
ATOM 1542 C CA . GLN A 1 192 ? 11.827 -6.832 -17.662 1.00 87.19 192 GLN A CA 1
ATOM 1543 C C . GLN A 1 192 ? 12.884 -7.941 -17.748 1.00 87.19 192 GLN A C 1
ATOM 1545 O O . GLN A 1 192 ? 13.070 -8.686 -16.787 1.00 87.19 192 GLN A O 1
ATOM 1550 N N . GLN A 1 193 ? 13.568 -8.085 -18.886 1.00 90.06 193 GLN A N 1
ATOM 1551 C CA . GLN A 1 193 ? 14.658 -9.051 -19.042 1.00 90.06 193 GLN A CA 1
ATOM 1552 C C . GLN A 1 193 ? 15.869 -8.687 -18.180 1.00 90.06 193 GLN A C 1
ATOM 1554 O O . GLN A 1 193 ? 16.416 -9.566 -17.519 1.00 90.06 193 GLN A O 1
ATOM 1559 N N . GLU A 1 194 ? 16.257 -7.413 -18.140 1.00 85.38 194 GLU A N 1
ATOM 1560 C CA . GLU A 1 194 ? 17.344 -6.911 -17.299 1.00 85.38 194 GLU A CA 1
ATOM 1561 C C . GLU A 1 194 ? 17.016 -7.088 -15.814 1.00 85.38 194 GLU A C 1
ATOM 1563 O O . GLU A 1 194 ? 17.834 -7.614 -15.059 1.00 85.38 194 GLU A O 1
ATOM 1568 N N . LEU A 1 195 ? 15.790 -6.754 -15.402 1.00 84.25 195 LEU A N 1
ATOM 1569 C CA . LEU A 1 195 ? 15.312 -6.983 -14.042 1.00 84.25 195 LEU A CA 1
ATOM 1570 C C . LEU A 1 195 ? 15.344 -8.474 -13.681 1.00 84.25 195 LEU A C 1
ATOM 1572 O O . LEU A 1 195 ? 15.855 -8.833 -12.623 1.00 84.25 195 LEU A O 1
ATOM 1576 N N . LYS A 1 196 ? 14.867 -9.358 -14.569 1.00 87.94 196 LYS A N 1
ATOM 1577 C CA . LYS A 1 196 ? 14.949 -10.817 -14.377 1.00 87.94 196 LYS A CA 1
ATOM 1578 C C . LYS A 1 196 ? 16.394 -11.300 -14.268 1.00 87.94 196 LYS A C 1
ATOM 1580 O O . LYS A 1 196 ? 16.687 -12.118 -13.404 1.00 87.94 196 LYS A O 1
ATOM 1585 N N . ALA A 1 197 ? 17.293 -10.791 -15.109 1.00 88.38 197 ALA A N 1
ATOM 1586 C CA . ALA A 1 197 ? 18.709 -11.135 -15.063 1.00 88.38 197 ALA A CA 1
ATOM 1587 C C . ALA A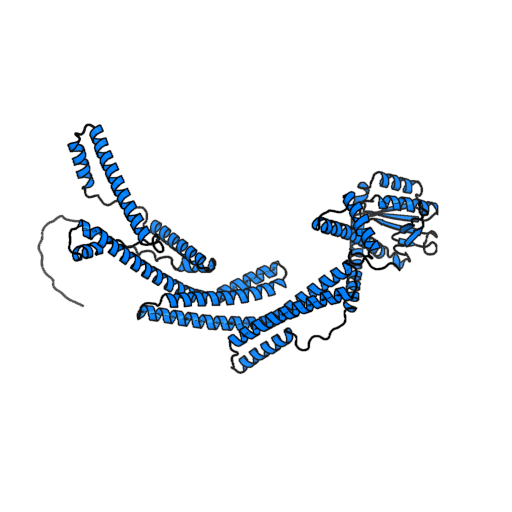 1 197 ? 19.367 -10.658 -13.760 1.00 88.38 197 ALA A C 1
ATOM 1589 O O . ALA A 1 197 ? 20.187 -11.373 -13.194 1.00 88.38 197 ALA A O 1
ATOM 1590 N N . ASN A 1 198 ? 18.994 -9.479 -13.258 1.00 81.69 198 ASN A N 1
ATOM 1591 C CA . ASN A 1 198 ? 19.491 -8.960 -11.986 1.00 81.69 198 ASN A CA 1
ATOM 1592 C C . ASN A 1 198 ? 18.939 -9.751 -10.794 1.00 81.69 198 ASN A C 1
ATOM 1594 O O . ASN A 1 198 ? 19.712 -10.125 -9.919 1.00 81.69 198 ASN A O 1
ATOM 1598 N N . LEU A 1 199 ? 17.649 -10.098 -10.802 1.00 83.69 199 LEU A N 1
ATOM 1599 C CA . LEU A 1 199 ? 17.045 -10.983 -9.800 1.00 83.69 199 LEU A CA 1
ATOM 1600 C C . LEU A 1 199 ? 17.690 -12.377 -9.792 1.00 83.69 199 LEU A C 1
ATOM 1602 O O . LEU A 1 199 ? 17.885 -12.948 -8.726 1.00 83.69 199 LEU A O 1
ATOM 1606 N N . ALA A 1 200 ? 18.058 -12.917 -10.957 1.00 86.62 200 ALA A N 1
ATOM 1607 C CA . ALA A 1 200 ? 18.700 -14.229 -11.069 1.00 86.62 200 ALA A CA 1
ATOM 1608 C C . ALA A 1 200 ? 20.130 -14.274 -10.501 1.00 86.62 200 ALA A C 1
ATOM 1610 O O . ALA A 1 200 ? 20.628 -15.356 -10.203 1.00 86.62 200 ALA A O 1
ATOM 1611 N N . LYS A 1 201 ? 20.795 -13.120 -10.351 1.00 85.38 201 LYS A N 1
ATOM 1612 C CA . LYS A 1 201 ? 22.118 -13.022 -9.711 1.00 85.38 201 LYS A CA 1
ATOM 1613 C C . LYS A 1 201 ? 22.037 -13.051 -8.185 1.00 85.38 201 LYS A C 1
ATOM 1615 O O . LYS A 1 201 ? 23.064 -13.235 -7.538 1.00 85.38 201 LYS A O 1
ATOM 1620 N N . ILE A 1 202 ? 20.851 -12.839 -7.611 1.00 82.75 202 ILE A N 1
ATOM 1621 C CA . ILE A 1 202 ? 20.656 -12.923 -6.165 1.00 82.75 202 ILE A CA 1
ATOM 1622 C C . ILE A 1 202 ? 20.790 -14.395 -5.756 1.00 82.75 202 ILE A C 1
ATOM 1624 O O . ILE A 1 202 ? 20.122 -15.244 -6.356 1.00 82.75 202 ILE A O 1
ATOM 1628 N N . PRO A 1 203 ? 21.623 -14.723 -4.750 1.00 79.38 203 PRO A N 1
ATOM 1629 C CA . PRO A 1 203 ? 21.757 -16.090 -4.268 1.00 79.38 203 PRO A CA 1
ATOM 1630 C C . PRO A 1 203 ? 20.393 -16.667 -3.881 1.00 79.38 203 PRO A C 1
ATOM 1632 O O . PRO A 1 203 ? 19.661 -16.074 -3.085 1.00 79.38 203 PRO A O 1
ATOM 1635 N N . GLN A 1 204 ? 20.047 -17.836 -4.425 1.00 75.81 204 GLN A N 1
ATOM 1636 C CA . GLN A 1 204 ? 18.873 -18.565 -3.953 1.00 75.81 204 GLN A CA 1
ATOM 1637 C C . GLN A 1 204 ? 19.159 -19.055 -2.535 1.00 75.81 204 GLN A C 1
ATOM 1639 O O . GLN A 1 204 ? 20.054 -19.868 -2.318 1.00 75.81 204 GLN A O 1
ATOM 1644 N N . ARG A 1 205 ? 18.416 -18.526 -1.565 1.00 76.06 205 ARG A N 1
ATOM 1645 C CA . ARG A 1 205 ? 18.451 -18.988 -0.178 1.00 76.06 205 ARG A CA 1
ATOM 1646 C C . ARG A 1 205 ? 17.311 -19.978 0.024 1.00 76.06 205 ARG A C 1
ATOM 1648 O O . ARG A 1 205 ? 16.202 -19.738 -0.463 1.00 76.06 205 ARG A O 1
ATOM 1655 N N . GLU A 1 206 ? 17.580 -21.077 0.722 1.00 67.50 206 GLU A N 1
ATOM 1656 C CA . GLU A 1 206 ? 16.515 -21.999 1.111 1.00 67.50 206 GLU A CA 1
ATOM 1657 C C . GLU A 1 206 ? 15.487 -21.253 1.971 1.00 67.50 206 GLU A C 1
ATOM 1659 O O . GLU A 1 206 ? 15.871 -20.480 2.858 1.00 67.50 206 GLU A O 1
ATOM 1664 N N . PRO A 1 207 ? 14.181 -21.433 1.709 1.00 64.38 207 PRO A N 1
ATOM 1665 C CA . PRO A 1 207 ? 13.167 -20.856 2.568 1.00 64.38 207 PRO A CA 1
ATOM 1666 C C . PRO A 1 207 ? 13.332 -21.441 3.979 1.00 64.38 207 PRO A C 1
ATOM 1668 O O . PRO A 1 207 ? 13.553 -22.648 4.113 1.00 64.38 207 PRO A O 1
ATOM 1671 N N . PRO A 1 208 ? 13.226 -20.620 5.038 1.00 66.62 208 PRO A N 1
ATOM 1672 C CA . PRO A 1 208 ? 13.344 -21.116 6.402 1.00 66.62 208 PRO A CA 1
ATOM 1673 C C . PRO A 1 208 ? 12.337 -22.250 6.640 1.00 66.62 208 PRO A C 1
ATOM 1675 O O . PRO A 1 208 ? 11.166 -22.144 6.269 1.00 66.62 208 PRO A O 1
ATOM 1678 N N . SER A 1 209 ? 12.791 -23.338 7.271 1.00 62.84 209 SER A N 1
ATOM 1679 C CA . SER A 1 209 ? 11.989 -24.550 7.518 1.00 62.84 209 SER A CA 1
ATOM 1680 C C . SER A 1 209 ? 10.717 -24.286 8.342 1.00 62.84 209 SER A C 1
ATOM 1682 O O . SER A 1 209 ? 9.723 -25.013 8.212 1.00 62.84 209 SER A O 1
ATOM 1684 N N . LEU A 1 210 ? 10.741 -23.214 9.141 1.00 71.69 210 LEU A N 1
ATOM 1685 C CA . LEU A 1 210 ? 9.638 -22.673 9.929 1.00 71.69 210 LEU A CA 1
ATOM 1686 C C . LEU A 1 210 ? 9.330 -21.238 9.476 1.00 71.69 210 LEU A C 1
ATOM 1688 O O . LEU A 1 210 ? 9.875 -20.276 10.013 1.00 71.69 210 LEU A O 1
ATOM 1692 N N . SER A 1 211 ? 8.457 -21.088 8.480 1.00 82.19 211 SER A N 1
ATOM 1693 C CA . SER A 1 211 ? 7.904 -19.781 8.111 1.00 82.19 211 SER A CA 1
ATOM 1694 C C . SER A 1 211 ? 6.694 -19.435 8.981 1.00 82.19 211 SER A C 1
ATOM 1696 O O . SER A 1 211 ? 5.952 -20.325 9.408 1.00 82.19 211 SER A O 1
ATOM 1698 N N . VAL A 1 212 ? 6.450 -18.139 9.205 1.00 83.62 212 VAL A N 1
ATOM 1699 C CA . VAL A 1 212 ? 5.255 -17.668 9.934 1.00 83.62 212 VAL A CA 1
ATOM 1700 C C . VAL A 1 212 ? 3.973 -18.204 9.298 1.00 83.62 212 VAL A C 1
ATOM 1702 O O . VAL A 1 212 ? 3.101 -18.693 10.005 1.00 83.62 212 VAL A O 1
ATOM 1705 N N . GLU A 1 213 ? 3.907 -18.211 7.965 1.00 83.00 213 GLU A N 1
ATOM 1706 C CA . GLU A 1 213 ? 2.827 -18.823 7.179 1.00 83.00 213 GLU A CA 1
ATOM 1707 C C . GLU A 1 213 ? 2.537 -20.271 7.579 1.00 83.00 213 GLU A C 1
ATOM 1709 O O . GLU A 1 213 ? 1.378 -20.641 7.774 1.00 83.00 213 GLU A O 1
ATOM 1714 N N . ARG A 1 214 ? 3.582 -21.100 7.694 1.00 85.12 214 ARG A N 1
ATOM 1715 C CA . ARG A 1 214 ? 3.437 -22.513 8.047 1.00 85.12 214 ARG A CA 1
ATOM 1716 C C . ARG A 1 214 ? 2.949 -22.665 9.483 1.00 85.12 214 ARG A C 1
ATOM 1718 O O . ARG A 1 214 ? 2.001 -23.405 9.711 1.00 85.12 214 ARG A O 1
ATOM 1725 N N . ILE A 1 215 ? 3.535 -21.918 10.420 1.00 87.69 215 ILE A N 1
ATOM 1726 C CA . ILE A 1 215 ? 3.130 -21.940 11.834 1.00 87.69 215 ILE A CA 1
ATOM 1727 C C . ILE A 1 215 ? 1.666 -21.498 11.976 1.00 87.69 215 ILE A C 1
ATOM 1729 O O . ILE A 1 215 ? 0.892 -22.159 12.665 1.00 87.69 215 ILE A O 1
ATOM 1733 N N . SER A 1 216 ? 1.261 -20.420 11.294 1.00 85.69 216 SER A N 1
ATOM 1734 C CA . SER A 1 216 ? -0.129 -19.946 11.287 1.00 85.69 216 SER A CA 1
ATOM 1735 C C . SER A 1 216 ? -1.081 -21.010 10.748 1.00 85.69 216 SER A C 1
ATOM 1737 O O . SER A 1 216 ? -2.081 -21.318 11.393 1.00 85.69 216 SER A O 1
ATOM 1739 N N . ARG A 1 217 ? -0.755 -21.615 9.601 1.00 87.00 217 ARG A N 1
ATOM 1740 C CA . ARG A 1 217 ? -1.579 -22.656 8.975 1.00 87.00 217 ARG A CA 1
ATOM 1741 C C . ARG A 1 217 ? -1.724 -23.889 9.865 1.00 87.00 217 ARG A C 1
ATOM 1743 O O . ARG A 1 217 ? -2.841 -24.364 10.064 1.00 87.00 217 ARG A O 1
ATOM 1750 N N . ASP A 1 218 ? -0.617 -24.386 10.410 1.00 89.31 218 ASP A N 1
ATOM 1751 C CA . ASP A 1 218 ? -0.600 -25.574 11.265 1.00 89.31 218 ASP A CA 1
ATOM 1752 C C . ASP A 1 218 ? -1.387 -25.326 12.562 1.00 89.31 218 ASP A C 1
ATOM 1754 O O . ASP A 1 218 ? -2.132 -26.199 13.016 1.00 89.31 218 ASP A O 1
ATOM 1758 N N . TYR A 1 219 ? -1.294 -24.114 13.121 1.00 89.50 219 TYR A N 1
ATOM 1759 C CA . TYR A 1 219 ? -2.063 -23.729 14.300 1.00 89.50 219 TYR A CA 1
ATOM 1760 C C . TYR A 1 219 ? -3.562 -23.595 14.007 1.00 89.50 219 TYR A C 1
ATOM 1762 O O . TYR A 1 219 ? -4.375 -24.136 14.751 1.00 89.50 219 TYR A O 1
ATOM 1770 N N . VAL A 1 220 ? -3.956 -22.963 12.897 1.00 86.56 220 VAL A N 1
ATOM 1771 C CA . VAL A 1 220 ? -5.368 -22.904 12.471 1.00 86.56 220 VAL A CA 1
ATOM 1772 C C . VAL A 1 220 ? -5.934 -24.314 12.265 1.00 86.56 220 VAL A C 1
ATOM 1774 O O . VAL A 1 220 ? -7.032 -24.616 12.732 1.00 86.56 220 VAL A O 1
ATOM 1777 N N . ALA A 1 221 ? -5.167 -25.211 11.639 1.00 88.19 221 ALA A N 1
ATOM 1778 C CA . ALA A 1 221 ? -5.554 -26.610 11.478 1.00 88.19 221 ALA A CA 1
ATOM 1779 C C . ALA A 1 221 ? -5.655 -27.353 12.822 1.00 88.19 221 ALA A C 1
ATOM 1781 O O . ALA A 1 221 ? -6.497 -28.234 12.986 1.00 88.19 221 ALA A O 1
ATOM 1782 N N . HIS A 1 222 ? -4.809 -27.023 13.799 1.00 89.81 222 HIS A N 1
ATOM 1783 C CA . HIS A 1 222 ? -4.933 -27.538 15.161 1.00 89.81 222 HIS A CA 1
ATOM 1784 C C . HIS A 1 222 ? -6.215 -27.039 15.845 1.00 89.81 222 HIS A C 1
ATOM 1786 O O . HIS A 1 222 ? -6.984 -27.866 16.322 1.00 89.81 222 HIS A O 1
ATOM 1792 N N . VAL A 1 223 ? -6.509 -25.735 15.804 1.00 87.81 223 VAL A N 1
ATOM 1793 C CA . VAL A 1 223 ? -7.742 -25.154 16.372 1.00 87.81 223 VAL A CA 1
ATOM 1794 C C . VAL A 1 223 ? -8.996 -25.788 15.758 1.00 87.81 223 VAL A C 1
ATOM 1796 O O . VAL A 1 223 ? -9.938 -26.121 16.476 1.00 87.81 223 VAL A O 1
ATOM 1799 N N . ALA A 1 224 ? -9.003 -26.001 14.439 1.00 86.19 224 ALA A N 1
ATOM 1800 C CA . ALA A 1 224 ? -10.107 -26.661 13.746 1.00 86.19 224 ALA A CA 1
ATOM 1801 C C . ALA A 1 224 ? -10.284 -28.131 14.174 1.00 86.19 224 ALA A C 1
ATOM 1803 O O . ALA A 1 224 ? -11.418 -28.582 14.340 1.00 86.19 224 ALA A O 1
ATOM 1804 N N . ARG A 1 225 ? -9.182 -28.868 14.384 1.00 90.25 225 ARG A N 1
ATOM 1805 C CA . ARG A 1 225 ? -9.215 -30.251 14.893 1.00 90.25 225 ARG A CA 1
ATOM 1806 C C . ARG A 1 225 ? -9.743 -30.326 16.319 1.00 90.25 225 ARG A C 1
ATOM 1808 O O . ARG A 1 225 ? -10.660 -31.097 16.565 1.00 90.25 225 ARG A O 1
ATOM 1815 N N . GLU A 1 226 ? -9.236 -29.487 17.221 1.00 89.62 226 GLU A N 1
ATOM 1816 C CA . GLU A 1 226 ? -9.728 -29.417 18.604 1.00 89.62 226 GLU A CA 1
ATOM 1817 C C . GLU A 1 226 ? -11.241 -29.172 18.630 1.00 89.62 226 GLU A C 1
ATOM 1819 O O . GLU A 1 226 ? -11.981 -29.918 19.273 1.00 89.62 226 GLU A O 1
ATOM 1824 N N . ARG A 1 227 ? -11.722 -28.216 17.821 1.00 84.12 227 ARG A N 1
ATOM 1825 C CA . ARG A 1 227 ? -13.155 -27.930 17.679 1.00 84.12 227 ARG A CA 1
ATOM 1826 C C . ARG A 1 227 ? -13.954 -29.144 17.195 1.00 84.12 227 ARG A C 1
ATOM 1828 O O . ARG A 1 227 ? -15.044 -29.387 17.707 1.00 84.12 227 ARG A O 1
ATOM 1835 N N . ALA A 1 228 ? -13.442 -29.890 16.217 1.00 86.50 228 ALA A N 1
ATOM 1836 C CA . ALA A 1 228 ? -14.101 -31.092 15.702 1.00 86.50 228 ALA A CA 1
ATOM 1837 C C . ALA A 1 228 ? -14.162 -32.222 16.745 1.00 86.50 228 ALA A C 1
ATOM 1839 O O . ALA A 1 228 ? -15.115 -32.995 16.764 1.00 86.50 228 ALA A O 1
ATOM 1840 N N . GLU A 1 229 ? -13.176 -32.285 17.637 1.00 91.81 229 GLU A N 1
ATOM 1841 C CA . GLU A 1 229 ? -13.099 -33.240 18.747 1.00 91.81 229 GLU A CA 1
ATOM 1842 C C . GLU A 1 229 ? -13.892 -32.784 19.990 1.00 91.81 229 GLU A C 1
ATOM 1844 O O . GLU A 1 229 ? -13.872 -33.453 21.022 1.00 91.81 229 GLU A O 1
ATOM 1849 N N . GLY A 1 230 ? -14.604 -31.651 19.909 1.00 84.12 230 GLY A N 1
ATOM 1850 C CA . GLY A 1 230 ? -15.386 -31.091 21.015 1.00 84.12 230 GLY A CA 1
ATOM 1851 C C . GLY A 1 230 ? -14.540 -30.448 22.118 1.00 84.12 230 GLY A C 1
ATOM 1852 O O . GLY A 1 230 ? -15.058 -30.151 23.193 1.00 84.12 230 GLY A O 1
ATOM 1853 N N . ARG A 1 231 ? -13.245 -30.230 21.868 1.00 84.94 231 ARG A N 1
ATOM 1854 C CA . ARG A 1 231 ? -12.329 -29.530 22.771 1.00 84.94 231 ARG A CA 1
ATOM 1855 C C . ARG A 1 231 ? -12.205 -28.069 22.335 1.00 84.94 231 ARG A C 1
ATOM 1857 O O . ARG A 1 231 ? -12.103 -27.755 21.152 1.00 84.94 231 ARG A O 1
ATOM 1864 N N . GLU A 1 232 ? -12.219 -27.142 23.288 1.00 80.56 232 GLU A N 1
ATOM 1865 C CA . GLU A 1 232 ? -12.068 -25.715 22.992 1.00 80.56 232 GLU A CA 1
ATOM 1866 C C . GLU A 1 232 ? -10.681 -25.205 23.389 1.00 80.56 232 GLU A C 1
ATOM 1868 O O . GLU A 1 232 ? -10.283 -25.260 24.550 1.00 80.56 232 GLU A O 1
ATOM 1873 N N . VAL A 1 233 ? -9.964 -24.632 22.420 1.00 84.56 233 VAL A N 1
ATOM 1874 C CA . VAL A 1 233 ? -8.745 -23.847 22.674 1.00 84.56 233 VAL A CA 1
ATOM 1875 C C . VAL A 1 233 ? -9.107 -22.563 23.437 1.00 84.56 233 VAL A C 1
ATOM 1877 O O . VAL A 1 233 ? -9.975 -21.815 23.003 1.00 84.56 233 VAL A O 1
ATOM 1880 N N . GLY A 1 234 ? -8.470 -22.261 24.566 1.00 86.75 234 GLY A N 1
ATOM 1881 C CA . GLY A 1 234 ? -8.836 -21.078 25.362 1.00 86.75 234 GLY A CA 1
ATOM 1882 C C . GLY A 1 234 ? -8.664 -19.747 24.606 1.00 86.75 234 GLY A C 1
ATOM 1883 O O . GLY A 1 234 ? -7.741 -19.602 23.803 1.00 86.75 234 GLY A O 1
ATOM 1884 N N . ILE A 1 235 ? -9.512 -18.748 24.898 1.00 88.19 235 ILE A N 1
ATOM 1885 C CA . ILE A 1 235 ? -9.423 -17.394 24.305 1.00 88.19 235 ILE A CA 1
ATOM 1886 C C . ILE A 1 235 ? -8.030 -16.786 24.521 1.00 88.19 235 ILE A C 1
ATOM 1888 O O . ILE A 1 235 ? -7.438 -16.277 23.577 1.00 88.19 235 ILE A O 1
ATOM 1892 N N . GLU A 1 236 ? -7.458 -16.921 25.720 1.00 87.81 236 GLU A N 1
ATOM 1893 C CA . GLU A 1 236 ? -6.109 -16.418 26.024 1.00 87.81 236 GLU A CA 1
ATOM 1894 C C . GLU A 1 236 ? -5.016 -17.081 25.177 1.00 87.81 236 GLU A C 1
ATOM 1896 O O . GLU A 1 236 ? -4.077 -16.421 24.737 1.00 87.81 236 GLU A O 1
ATOM 1901 N N . GLN A 1 237 ? -5.156 -18.374 24.877 1.00 89.38 237 GLN A N 1
ATOM 1902 C CA . GLN A 1 237 ? -4.218 -19.073 24.002 1.00 89.38 237 GLN A CA 1
ATOM 1903 C C . GLN A 1 237 ? -4.341 -18.575 22.554 1.00 89.38 237 GLN A C 1
ATOM 1905 O O . GLN A 1 237 ? -3.331 -18.393 21.875 1.00 89.38 237 GLN A O 1
ATOM 1910 N N . LEU A 1 238 ? -5.564 -18.309 22.080 1.00 89.50 238 LEU A N 1
ATOM 1911 C CA . LEU A 1 238 ? -5.793 -17.707 20.764 1.00 89.50 238 LEU A CA 1
ATOM 1912 C C . LEU A 1 238 ? -5.256 -16.270 20.694 1.00 89.50 238 LEU A C 1
ATOM 1914 O O . LEU A 1 238 ? -4.619 -15.935 19.699 1.00 89.50 238 LEU A O 1
ATOM 1918 N N . ARG A 1 239 ? -5.447 -15.453 21.743 1.00 87.69 239 ARG A N 1
ATOM 1919 C CA . ARG A 1 239 ? -4.870 -14.100 21.863 1.00 87.69 239 ARG A CA 1
ATOM 1920 C C . ARG A 1 239 ? -3.352 -14.136 21.779 1.00 87.69 239 ARG A C 1
ATOM 1922 O O . ARG A 1 239 ? -2.770 -13.427 20.962 1.00 87.69 239 ARG A O 1
ATOM 1929 N N . PHE A 1 240 ? -2.725 -14.985 22.596 1.00 89.50 240 PHE A N 1
ATOM 1930 C CA . PHE A 1 240 ? -1.276 -15.147 22.617 1.00 89.50 240 PHE A CA 1
ATOM 1931 C C . PHE A 1 240 ? -0.756 -15.521 21.229 1.00 89.50 240 PHE A C 1
ATOM 1933 O O . PHE A 1 240 ? 0.080 -14.815 20.672 1.00 89.50 240 PHE A O 1
ATOM 1940 N N . MET A 1 241 ? -1.317 -16.570 20.622 1.00 90.50 241 MET A N 1
ATOM 1941 C CA . MET A 1 241 ? -0.873 -17.032 19.308 1.00 90.50 241 MET A CA 1
ATOM 1942 C C . MET A 1 241 ? -1.127 -16.009 18.201 1.00 90.50 241 MET A C 1
ATOM 1944 O O . MET A 1 241 ? -0.270 -15.829 17.340 1.00 90.50 241 MET A O 1
ATOM 1948 N N . HIS A 1 242 ? -2.258 -15.301 18.224 1.00 89.25 242 HIS A N 1
ATOM 1949 C CA . HIS A 1 242 ? -2.543 -14.217 17.282 1.00 89.25 242 HIS A CA 1
ATOM 1950 C C . HIS A 1 242 ? -1.489 -13.112 17.358 1.00 89.25 242 HIS A C 1
ATOM 1952 O O . HIS A 1 242 ? -0.922 -12.725 16.332 1.00 89.25 242 HIS A O 1
ATOM 1958 N N . GLN A 1 243 ? -1.175 -12.655 18.571 1.00 87.75 243 GLN A N 1
ATOM 1959 C CA . GLN A 1 243 ? -0.187 -11.608 18.780 1.00 87.75 243 GLN A CA 1
ATOM 1960 C C . GLN A 1 243 ? 1.226 -12.071 18.404 1.00 87.75 243 GLN A C 1
ATOM 1962 O O . GLN A 1 243 ? 1.909 -11.376 17.651 1.00 87.75 243 GLN A O 1
ATOM 1967 N N . THR A 1 244 ? 1.636 -13.270 18.827 1.00 88.81 244 THR A N 1
ATOM 1968 C CA . THR A 1 244 ? 2.941 -13.843 18.470 1.00 88.81 244 THR A CA 1
ATOM 1969 C C . THR A 1 244 ? 3.102 -13.974 16.956 1.00 88.81 244 THR A C 1
ATOM 1971 O O . THR A 1 244 ? 4.128 -13.572 16.415 1.00 88.81 244 THR A O 1
ATOM 1974 N N . LEU A 1 245 ? 2.089 -14.465 16.237 1.00 89.12 245 LEU A N 1
ATOM 1975 C CA . LEU A 1 245 ? 2.154 -14.598 14.778 1.00 89.12 245 LEU A CA 1
ATOM 1976 C C . LEU A 1 245 ? 2.267 -13.240 14.071 1.00 89.12 245 LEU A C 1
ATOM 1978 O O . LEU A 1 245 ? 3.014 -13.119 13.097 1.00 89.12 245 LEU A O 1
ATOM 1982 N N . ARG A 1 246 ? 1.582 -12.203 14.569 1.00 85.31 246 ARG A N 1
ATOM 1983 C CA . ARG A 1 246 ? 1.712 -10.836 14.040 1.00 85.31 246 ARG A CA 1
ATOM 1984 C C . ARG A 1 246 ? 3.103 -10.254 14.281 1.00 85.31 246 ARG A C 1
ATOM 1986 O O . ARG A 1 246 ? 3.701 -9.713 13.351 1.00 85.31 246 ARG A O 1
ATOM 1993 N N . GLU A 1 247 ? 3.638 -10.399 15.489 1.00 86.81 247 GLU A N 1
ATOM 1994 C CA . GLU A 1 247 ? 4.987 -9.940 15.838 1.00 86.81 247 GLU A CA 1
ATOM 1995 C C . GLU A 1 247 ? 6.059 -10.667 15.017 1.00 86.81 247 GLU A C 1
ATOM 1997 O O . GLU A 1 247 ? 6.947 -10.028 14.447 1.00 86.81 247 GLU A O 1
ATOM 2002 N N . MET A 1 248 ? 5.933 -11.988 14.862 1.00 88.12 248 MET A N 1
ATOM 2003 C CA . MET A 1 248 ? 6.824 -12.773 14.010 1.00 88.12 248 MET A CA 1
ATOM 2004 C C . MET A 1 248 ? 6.714 -12.362 12.537 1.00 88.12 248 MET A C 1
ATOM 2006 O O . MET A 1 248 ? 7.739 -12.251 11.869 1.00 88.12 248 MET A O 1
ATOM 2010 N N . SER A 1 249 ? 5.509 -12.091 12.019 1.00 86.12 249 SER A N 1
ATOM 2011 C CA . SER A 1 249 ? 5.320 -11.611 10.639 1.00 86.12 249 SER A CA 1
ATOM 2012 C C . SER A 1 249 ? 6.005 -10.259 10.407 1.00 86.12 249 SER A C 1
ATOM 2014 O O . SER A 1 249 ? 6.678 -10.060 9.390 1.00 86.12 249 SER A O 1
ATOM 2016 N N . ALA A 1 250 ? 5.896 -9.338 11.369 1.00 85.19 250 ALA A N 1
ATOM 2017 C CA . ALA A 1 250 ? 6.566 -8.042 11.312 1.00 85.19 250 ALA A CA 1
ATOM 2018 C C . ALA A 1 250 ? 8.096 -8.189 11.363 1.00 85.19 250 ALA A C 1
ATOM 2020 O O . ALA A 1 250 ? 8.804 -7.577 10.558 1.00 85.19 250 ALA A O 1
ATOM 2021 N N . ALA A 1 251 ? 8.609 -9.040 12.256 1.00 86.69 251 ALA A N 1
ATOM 2022 C CA . ALA A 1 251 ? 10.035 -9.336 12.360 1.00 86.69 251 ALA A CA 1
ATOM 2023 C C . ALA A 1 251 ? 10.580 -9.989 11.079 1.00 86.69 251 ALA A C 1
ATOM 2025 O O . ALA A 1 251 ? 11.619 -9.566 10.574 1.00 86.69 251 ALA A O 1
ATOM 2026 N N . GLN A 1 252 ? 9.851 -10.955 10.511 1.00 87.56 252 GLN A N 1
ATOM 2027 C CA . GLN A 1 252 ? 10.218 -11.609 9.257 1.00 87.56 252 GLN A CA 1
ATOM 2028 C C . GLN A 1 252 ? 10.2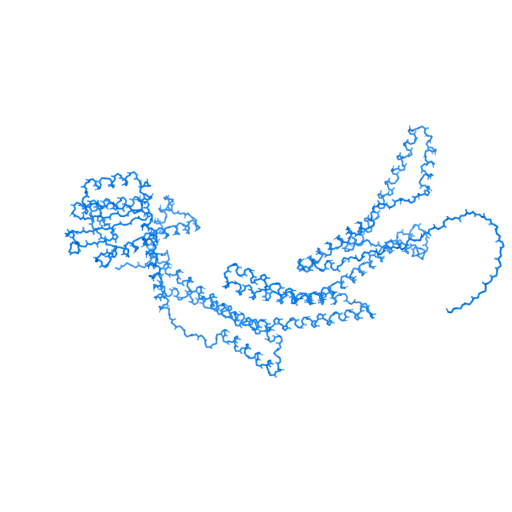30 -10.606 8.096 1.00 87.56 252 GLN A C 1
ATOM 2030 O O . GLN A 1 252 ? 11.201 -10.556 7.351 1.00 87.56 252 GLN A O 1
ATOM 2035 N N . THR A 1 253 ? 9.216 -9.743 7.983 1.00 86.38 253 THR A N 1
ATOM 2036 C CA . THR A 1 253 ? 9.167 -8.700 6.941 1.00 86.38 253 THR A CA 1
ATOM 2037 C C . THR A 1 253 ? 10.345 -7.729 7.055 1.00 86.38 253 THR A C 1
ATOM 2039 O O . THR A 1 253 ? 10.922 -7.326 6.045 1.00 86.38 253 THR A O 1
ATOM 2042 N N . LYS A 1 254 ? 10.729 -7.357 8.282 1.00 87.81 254 LYS A N 1
ATOM 2043 C CA . LYS A 1 254 ? 11.902 -6.511 8.523 1.00 87.81 254 LYS A CA 1
ATOM 2044 C C . LYS A 1 254 ? 13.192 -7.215 8.096 1.00 87.81 254 LYS A C 1
ATOM 2046 O O . LYS A 1 254 ? 13.964 -6.630 7.346 1.00 87.81 254 LYS A O 1
ATOM 2051 N N . ALA A 1 255 ? 13.384 -8.467 8.509 1.00 87.00 255 ALA A N 1
ATOM 2052 C CA . ALA A 1 255 ? 14.555 -9.253 8.133 1.00 87.00 255 ALA A CA 1
ATOM 2053 C C . ALA A 1 255 ? 14.658 -9.437 6.609 1.00 87.00 255 ALA A C 1
ATOM 2055 O O . ALA A 1 255 ? 15.723 -9.237 6.037 1.00 87.00 255 ALA A O 1
ATOM 2056 N N . GLU A 1 256 ? 13.548 -9.746 5.931 1.00 86.94 256 GLU A N 1
ATOM 2057 C CA . GLU A 1 256 ? 13.502 -9.874 4.470 1.00 86.94 256 GLU A CA 1
ATOM 2058 C C . GLU A 1 256 ? 13.809 -8.538 3.762 1.00 86.94 256 GLU A C 1
ATOM 2060 O O . GLU A 1 256 ? 14.445 -8.527 2.706 1.00 86.94 256 GLU A O 1
ATOM 2065 N N . ARG A 1 257 ? 13.409 -7.398 4.345 1.00 86.69 257 ARG A N 1
ATOM 2066 C CA . ARG A 1 257 ? 13.761 -6.065 3.835 1.00 86.69 257 ARG A CA 1
ATOM 2067 C C . ARG A 1 257 ? 15.248 -5.762 3.992 1.00 86.69 257 ARG A C 1
ATOM 2069 O O . ARG A 1 257 ? 15.858 -5.272 3.044 1.00 86.69 257 ARG A O 1
ATOM 2076 N N . ASP A 1 258 ? 15.818 -6.039 5.160 1.00 87.56 258 ASP A N 1
ATOM 2077 C CA . ASP A 1 258 ? 17.244 -5.829 5.427 1.00 87.56 258 ASP A CA 1
ATOM 2078 C C . ASP A 1 258 ? 18.092 -6.689 4.476 1.00 87.56 258 ASP A C 1
ATOM 2080 O O . ASP A 1 258 ? 19.015 -6.192 3.831 1.00 87.56 258 ASP A O 1
ATOM 2084 N N . LEU A 1 259 ? 17.673 -7.937 4.269 1.00 86.25 259 LEU A N 1
ATOM 2085 C CA . LEU A 1 259 ? 18.265 -8.859 3.307 1.00 86.25 259 LEU A CA 1
ATOM 2086 C C . LEU A 1 259 ? 18.193 -8.334 1.864 1.00 86.25 259 LEU A C 1
ATOM 2088 O O . LEU A 1 259 ? 19.184 -8.373 1.143 1.00 86.25 259 LEU A O 1
ATOM 2092 N N . ALA A 1 260 ? 17.047 -7.792 1.437 1.00 85.12 260 ALA A N 1
ATOM 2093 C CA . ALA A 1 260 ? 16.904 -7.198 0.106 1.00 85.12 260 ALA A CA 1
ATOM 2094 C C . ALA A 1 260 ? 17.817 -5.971 -0.086 1.00 85.12 260 ALA A C 1
ATOM 2096 O O . ALA A 1 260 ? 18.333 -5.736 -1.182 1.00 85.12 260 ALA A O 1
ATOM 2097 N N . ILE A 1 261 ? 18.050 -5.192 0.977 1.00 83.38 261 ILE A N 1
ATOM 2098 C CA . ILE A 1 261 ? 19.006 -4.078 0.964 1.00 83.38 261 ILE A CA 1
ATOM 2099 C C . ILE A 1 261 ? 20.437 -4.604 0.801 1.00 83.38 261 ILE A C 1
ATOM 2101 O O . ILE A 1 261 ? 21.199 -4.030 0.017 1.00 83.38 261 ILE A O 1
ATOM 2105 N N . GLU A 1 262 ? 20.807 -5.666 1.517 1.00 82.62 262 GLU A N 1
ATOM 2106 C CA . GLU A 1 262 ? 22.115 -6.321 1.396 1.00 82.62 262 GLU A CA 1
ATOM 2107 C C . GLU A 1 262 ? 22.331 -6.926 0.007 1.00 82.62 262 GLU A C 1
ATOM 2109 O O . GLU A 1 262 ? 23.355 -6.648 -0.616 1.00 82.62 262 GLU A O 1
ATOM 2114 N N . ASP A 1 263 ? 21.352 -7.662 -0.522 1.00 81.62 263 ASP A N 1
ATOM 2115 C CA . ASP A 1 263 ? 21.407 -8.268 -1.856 1.00 81.62 263 ASP A CA 1
ATOM 2116 C C . ASP A 1 263 ? 21.598 -7.190 -2.931 1.00 81.62 263 ASP A C 1
ATOM 2118 O O . ASP A 1 263 ? 22.478 -7.294 -3.788 1.00 81.62 263 ASP A O 1
ATOM 2122 N N . ARG A 1 264 ? 20.846 -6.085 -2.842 1.00 79.81 264 ARG A N 1
ATOM 2123 C CA . ARG A 1 264 ? 21.006 -4.940 -3.748 1.00 79.81 264 ARG A CA 1
ATOM 2124 C C . ARG A 1 264 ? 22.411 -4.337 -3.673 1.00 79.81 264 ARG A C 1
ATOM 2126 O O . ARG A 1 264 ? 22.984 -4.022 -4.715 1.00 79.81 264 ARG A O 1
ATOM 2133 N N . LYS A 1 265 ? 22.960 -4.159 -2.464 1.00 77.19 265 LYS A N 1
ATOM 2134 C CA . LYS A 1 265 ? 24.327 -3.642 -2.268 1.00 77.19 265 LYS A CA 1
ATOM 2135 C C . LYS A 1 265 ? 25.372 -4.601 -2.843 1.00 77.19 265 LYS A C 1
ATOM 2137 O O . LYS A 1 265 ? 26.282 -4.150 -3.531 1.00 77.19 265 LYS A O 1
ATOM 2142 N N . GLY A 1 266 ? 25.217 -5.905 -2.611 1.00 76.50 266 GLY A N 1
ATOM 2143 C CA . GLY A 1 266 ? 26.140 -6.940 -3.081 1.00 76.50 266 GLY A CA 1
ATOM 2144 C C . GLY A 1 266 ? 26.206 -7.071 -4.605 1.00 76.50 266 GLY A C 1
ATOM 2145 O O . GLY A 1 266 ? 27.240 -7.462 -5.139 1.00 76.50 266 GLY A O 1
ATOM 2146 N N . LEU A 1 267 ? 25.140 -6.699 -5.322 1.00 75.75 267 LEU A N 1
ATOM 2147 C CA . LEU A 1 267 ? 25.100 -6.752 -6.786 1.00 75.75 267 LEU A CA 1
ATOM 2148 C C . LEU A 1 267 ? 25.816 -5.587 -7.491 1.00 75.75 267 LEU A C 1
ATOM 2150 O O . LEU A 1 267 ? 26.005 -5.661 -8.706 1.00 75.75 267 LEU A O 1
ATOM 2154 N N . GLY A 1 268 ? 26.180 -4.510 -6.781 1.00 73.75 268 GLY A N 1
ATOM 2155 C CA . GLY A 1 268 ? 26.882 -3.362 -7.374 1.00 73.75 268 GLY A CA 1
ATOM 2156 C C . GLY A 1 268 ? 26.150 -2.735 -8.572 1.00 73.75 268 GLY A C 1
ATOM 2157 O O . GLY A 1 268 ? 26.781 -2.310 -9.541 1.00 73.75 268 GLY A O 1
ATOM 2158 N N . LEU A 1 269 ? 24.811 -2.744 -8.560 1.00 70.69 269 LEU A N 1
ATOM 2159 C CA . LEU A 1 269 ? 24.000 -2.263 -9.681 1.00 70.69 269 LEU A CA 1
ATOM 2160 C C . LEU A 1 269 ? 24.063 -0.736 -9.819 1.00 70.69 269 LEU A C 1
ATOM 2162 O O . LEU A 1 269 ? 24.153 -0.002 -8.838 1.00 70.69 269 LEU A O 1
ATOM 2166 N N . ARG A 1 270 ? 23.921 -0.252 -11.058 1.00 64.31 270 ARG A N 1
ATOM 2167 C CA . ARG A 1 270 ? 23.759 1.183 -11.355 1.00 64.31 270 ARG A CA 1
ATOM 2168 C C . ARG A 1 270 ? 22.453 1.721 -10.756 1.00 64.31 270 ARG A C 1
ATOM 2170 O O . ARG A 1 270 ? 21.496 0.962 -10.625 1.00 64.31 270 ARG A O 1
ATOM 2177 N N . PHE A 1 271 ? 22.377 3.033 -10.491 1.00 56.09 271 PHE A N 1
ATOM 2178 C CA . PHE A 1 271 ? 21.248 3.690 -9.802 1.00 56.09 271 PHE A CA 1
ATOM 2179 C C . PHE A 1 271 ? 19.860 3.215 -10.250 1.00 56.09 271 PHE A C 1
ATOM 2181 O O . PHE A 1 271 ? 19.043 2.819 -9.426 1.00 56.09 271 PHE A O 1
ATOM 2188 N N . HIS A 1 272 ? 19.591 3.241 -11.559 1.00 61.75 272 HIS A N 1
ATOM 2189 C CA . HIS A 1 272 ? 18.282 2.862 -12.090 1.00 61.75 272 HIS A CA 1
ATOM 2190 C C . HIS A 1 272 ? 17.992 1.375 -11.886 1.00 61.75 272 HIS A C 1
ATOM 2192 O O . HIS A 1 272 ? 16.999 1.055 -11.250 1.00 61.75 272 HIS A O 1
ATOM 2198 N N . ALA A 1 273 ? 18.909 0.489 -12.282 1.00 64.94 273 ALA A N 1
ATOM 2199 C CA . ALA A 1 273 ? 18.761 -0.949 -12.064 1.00 64.94 273 ALA A CA 1
ATOM 2200 C C . ALA A 1 273 ? 18.617 -1.311 -10.572 1.00 64.94 273 ALA A C 1
ATOM 2202 O O . ALA A 1 273 ? 17.852 -2.208 -10.226 1.00 64.94 273 ALA A O 1
ATOM 2203 N N . ALA A 1 274 ? 19.313 -0.596 -9.681 1.00 67.00 274 ALA A N 1
ATOM 2204 C CA . ALA A 1 274 ? 19.193 -0.754 -8.234 1.00 67.00 274 ALA A CA 1
ATOM 2205 C C . ALA A 1 274 ? 17.820 -0.300 -7.711 1.00 67.00 274 ALA A C 1
ATOM 2207 O O . ALA A 1 274 ? 17.254 -0.951 -6.835 1.00 67.00 274 ALA A O 1
ATOM 2208 N N . HIS A 1 275 ? 17.283 0.800 -8.242 1.00 70.00 275 HIS A N 1
ATOM 220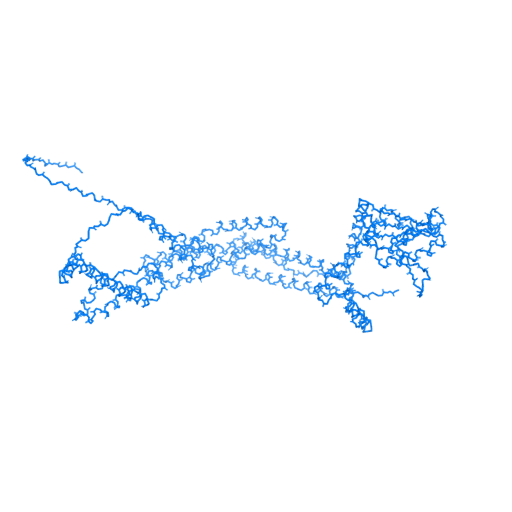9 C CA . HIS A 1 275 ? 15.957 1.299 -7.888 1.00 70.00 275 HIS A CA 1
ATOM 2210 C C . HIS A 1 275 ? 14.837 0.390 -8.408 1.00 70.00 275 HIS A C 1
ATOM 2212 O O . HIS A 1 275 ? 13.881 0.115 -7.690 1.00 70.00 275 HIS A O 1
ATOM 2218 N N . ASP A 1 276 ? 14.964 -0.114 -9.632 1.00 71.44 276 ASP A N 1
ATOM 2219 C CA . ASP A 1 276 ? 13.976 -1.016 -10.226 1.00 71.44 276 ASP A CA 1
ATOM 2220 C C . ASP A 1 276 ? 13.950 -2.359 -9.472 1.00 71.44 276 ASP A C 1
ATOM 2222 O O . ASP A 1 276 ? 12.884 -2.907 -9.184 1.00 71.44 276 ASP A O 1
ATOM 2226 N N . LEU A 1 277 ? 15.125 -2.850 -9.059 1.00 76.38 277 LEU A N 1
ATOM 2227 C CA . LEU A 1 277 ? 15.251 -4.020 -8.192 1.00 76.38 277 LEU A CA 1
ATOM 2228 C C . LEU A 1 277 ? 14.654 -3.776 -6.795 1.00 76.38 277 LEU A C 1
ATOM 2230 O O . LEU A 1 277 ? 13.957 -4.640 -6.269 1.00 76.38 277 LEU A O 1
ATOM 2234 N N . GLU A 1 278 ? 14.886 -2.601 -6.205 1.00 79.81 278 GLU A N 1
ATOM 2235 C CA . GLU A 1 278 ? 14.281 -2.191 -4.931 1.00 79.81 278 GLU A CA 1
ATOM 2236 C C . GLU A 1 278 ? 12.751 -2.193 -5.012 1.00 79.81 278 GLU A C 1
ATOM 2238 O O . GLU A 1 278 ? 12.105 -2.812 -4.170 1.00 79.81 278 GLU A O 1
ATOM 2243 N N . GLN A 1 279 ? 12.164 -1.596 -6.055 1.00 80.06 279 GLN A N 1
ATOM 2244 C CA . GLN A 1 279 ? 10.712 -1.626 -6.262 1.00 80.06 279 GLN A CA 1
ATOM 2245 C C . GLN A 1 279 ? 10.181 -3.055 -6.425 1.00 80.06 279 GLN A C 1
ATOM 2247 O O . GLN A 1 279 ? 9.150 -3.401 -5.846 1.00 80.06 279 GLN A O 1
ATOM 2252 N N . ALA A 1 280 ? 10.886 -3.903 -7.178 1.00 84.31 280 ALA A N 1
ATOM 2253 C CA . ALA A 1 280 ? 10.505 -5.302 -7.347 1.00 84.31 280 ALA A CA 1
ATOM 2254 C C . ALA A 1 280 ? 10.543 -6.076 -6.017 1.00 84.31 280 ALA A C 1
ATOM 2256 O O . ALA A 1 280 ? 9.616 -6.834 -5.721 1.00 84.31 280 ALA A O 1
ATOM 2257 N N . HIS A 1 281 ? 11.572 -5.861 -5.189 1.00 86.12 281 HIS A N 1
ATOM 2258 C CA . HIS A 1 281 ? 11.635 -6.430 -3.843 1.00 86.12 281 HIS A CA 1
ATOM 2259 C C . HIS A 1 281 ? 10.522 -5.894 -2.949 1.00 86.12 281 HIS A C 1
ATOM 2261 O O . HIS A 1 281 ? 9.854 -6.691 -2.301 1.00 86.12 281 HIS A O 1
ATOM 2267 N N . GLU A 1 282 ? 10.260 -4.586 -2.936 1.00 85.12 282 GLU A N 1
ATOM 2268 C CA . GLU A 1 282 ? 9.168 -4.014 -2.143 1.00 85.12 282 GLU A CA 1
ATOM 2269 C C . GLU A 1 282 ? 7.810 -4.614 -2.514 1.00 85.12 282 GLU A C 1
ATOM 2271 O O . GLU A 1 282 ? 7.034 -4.963 -1.625 1.00 85.12 282 GLU A O 1
ATOM 2276 N N . LEU A 1 283 ? 7.522 -4.767 -3.810 1.00 84.62 283 LEU A N 1
ATOM 2277 C CA . LEU A 1 283 ? 6.289 -5.400 -4.280 1.00 84.62 283 LEU A CA 1
ATOM 2278 C C . LEU A 1 283 ? 6.200 -6.859 -3.823 1.00 84.62 283 LEU A C 1
ATOM 2280 O O . LEU A 1 283 ? 5.166 -7.272 -3.299 1.00 84.62 283 LEU A O 1
ATOM 2284 N N . ARG A 1 284 ? 7.295 -7.618 -3.946 1.00 85.56 284 ARG A N 1
ATOM 2285 C CA . ARG A 1 284 ? 7.361 -9.008 -3.481 1.00 85.56 284 ARG A CA 1
ATOM 2286 C C . ARG A 1 284 ? 7.156 -9.121 -1.969 1.00 85.56 284 ARG A C 1
ATOM 2288 O O . ARG A 1 284 ? 6.384 -9.968 -1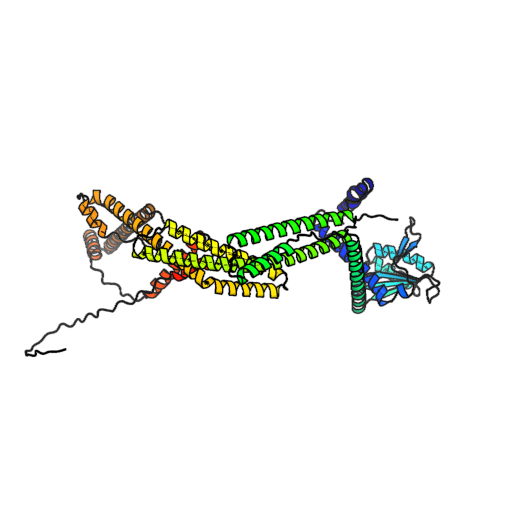.535 1.00 85.56 284 ARG A O 1
ATOM 2295 N N . LEU A 1 285 ? 7.800 -8.263 -1.177 1.00 85.44 285 LEU A N 1
ATOM 2296 C CA . LEU A 1 285 ? 7.668 -8.244 0.284 1.00 85.44 285 LEU A CA 1
ATOM 2297 C C . LEU A 1 285 ? 6.253 -7.868 0.722 1.00 85.44 285 LEU A C 1
ATOM 2299 O O . LEU A 1 285 ? 5.722 -8.466 1.654 1.00 85.44 285 LEU A O 1
ATOM 2303 N N . ARG A 1 286 ? 5.618 -6.906 0.040 1.00 83.81 286 ARG A N 1
ATOM 2304 C CA . ARG A 1 286 ? 4.211 -6.558 0.287 1.00 83.81 286 ARG A CA 1
ATOM 2305 C C . ARG A 1 286 ? 3.294 -7.743 0.013 1.00 83.81 286 ARG A C 1
ATOM 2307 O O . ARG A 1 286 ? 2.428 -8.019 0.834 1.00 83.81 286 ARG A O 1
ATOM 2314 N N . GLN A 1 287 ? 3.509 -8.453 -1.094 1.00 82.50 287 GLN A N 1
ATOM 2315 C CA . GLN A 1 287 ? 2.722 -9.636 -1.430 1.00 82.50 287 GLN A CA 1
ATOM 2316 C C . GLN A 1 287 ? 2.920 -10.760 -0.403 1.00 82.50 287 GLN A C 1
ATOM 2318 O O . GLN A 1 287 ? 1.943 -11.287 0.113 1.00 82.50 287 GLN A O 1
ATOM 2323 N N . GLN A 1 288 ? 4.166 -11.055 -0.020 1.00 83.75 288 GLN A N 1
ATOM 2324 C CA . GLN A 1 288 ? 4.470 -12.052 1.013 1.00 83.75 288 GLN A CA 1
ATOM 2325 C C . GLN A 1 288 ? 3.874 -11.681 2.377 1.00 83.75 288 GLN A C 1
ATOM 2327 O O . GLN A 1 288 ? 3.328 -12.534 3.067 1.00 83.75 288 GLN A O 1
ATOM 2332 N N . HIS A 1 289 ? 3.930 -10.407 2.776 1.00 83.44 289 HIS A N 1
ATOM 2333 C CA . HIS A 1 289 ? 3.247 -9.953 3.987 1.00 83.44 289 HIS A CA 1
ATOM 2334 C C . HIS A 1 289 ? 1.735 -10.181 3.882 1.00 83.44 289 HIS A C 1
ATOM 2336 O O . HIS A 1 289 ? 1.124 -10.633 4.852 1.00 83.44 289 HIS A O 1
ATOM 2342 N N . ALA A 1 290 ? 1.118 -9.854 2.750 1.00 80.00 290 ALA A N 1
ATOM 2343 C CA . ALA A 1 290 ? -0.318 -10.019 2.575 1.00 80.00 290 ALA A CA 1
ATOM 2344 C C . ALA A 1 290 ? -0.735 -11.502 2.624 1.00 80.00 290 ALA A C 1
ATOM 2346 O O . ALA A 1 290 ? -1.690 -11.855 3.316 1.00 80.00 290 ALA A O 1
ATOM 2347 N N . ASP A 1 291 ? 0.042 -12.390 2.003 1.00 80.12 291 ASP A N 1
ATOM 2348 C CA . ASP A 1 291 ? -0.173 -13.839 2.064 1.00 80.12 291 ASP A CA 1
ATOM 2349 C C . ASP A 1 291 ? -0.012 -14.390 3.495 1.00 80.12 291 ASP A C 1
ATOM 2351 O O . ASP A 1 291 ? -0.840 -15.192 3.942 1.00 80.12 291 ASP A O 1
ATOM 2355 N N . ARG A 1 292 ? 0.976 -13.896 4.261 1.00 81.06 292 ARG A N 1
ATOM 2356 C CA . ARG A 1 292 ? 1.106 -14.174 5.705 1.00 81.06 292 ARG A CA 1
ATOM 2357 C C . ARG A 1 292 ? -0.112 -13.696 6.494 1.00 81.06 292 ARG A C 1
ATOM 2359 O O . ARG A 1 292 ? -0.633 -14.452 7.313 1.00 81.06 292 ARG A O 1
ATOM 2366 N N . ALA A 1 293 ? -0.570 -12.467 6.253 1.00 79.38 293 ALA A N 1
ATOM 2367 C CA . ALA A 1 293 ? -1.711 -11.877 6.954 1.00 79.38 293 ALA A CA 1
ATOM 2368 C C . ALA A 1 293 ? -2.986 -12.707 6.746 1.00 79.38 293 ALA A C 1
ATOM 2370 O O . ALA A 1 293 ? -3.625 -13.085 7.725 1.00 79.38 293 ALA A O 1
ATOM 2371 N N . LYS A 1 294 ? -3.260 -13.148 5.511 1.00 81.62 294 LYS A N 1
ATOM 2372 C CA . LYS A 1 294 ? -4.404 -14.023 5.189 1.00 81.62 294 LYS A CA 1
ATOM 2373 C C . LYS A 1 294 ? -4.446 -15.313 6.011 1.00 81.62 294 LYS A C 1
ATOM 2375 O O . LYS A 1 294 ? -5.527 -15.789 6.351 1.00 81.62 294 LYS A O 1
ATOM 2380 N N . GLN A 1 295 ? -3.292 -15.901 6.337 1.00 80.19 295 GLN A N 1
ATOM 2381 C CA . GLN A 1 295 ? -3.249 -17.096 7.194 1.00 80.19 295 GLN A CA 1
ATOM 2382 C C . GLN A 1 295 ? -3.599 -16.767 8.653 1.00 80.19 295 GLN A C 1
ATOM 2384 O O . GLN A 1 295 ? -4.257 -17.559 9.327 1.00 80.19 295 GLN A O 1
ATOM 2389 N N . VAL A 1 296 ? -3.194 -15.590 9.137 1.00 82.12 296 VAL A N 1
ATOM 2390 C CA . VAL A 1 296 ? -3.518 -15.094 10.483 1.00 82.12 296 VAL A CA 1
ATOM 2391 C C . VAL A 1 296 ? -4.981 -14.645 10.576 1.00 82.12 296 VAL A C 1
ATOM 2393 O O . VAL A 1 296 ? -5.584 -14.737 11.645 1.00 82.12 296 VAL A O 1
ATOM 2396 N N . ASP A 1 297 ? -5.600 -14.222 9.476 1.00 84.12 297 ASP A N 1
ATOM 2397 C CA . ASP A 1 297 ? -6.996 -13.772 9.454 1.00 84.12 297 ASP A CA 1
ATOM 2398 C C . ASP A 1 297 ? -7.981 -14.876 9.841 1.00 84.12 297 ASP A C 1
ATOM 2400 O O . ASP A 1 297 ? -8.950 -14.612 10.551 1.00 84.12 297 ASP A O 1
ATOM 2404 N N . ALA A 1 298 ? -7.721 -16.128 9.456 1.00 81.62 298 ALA A N 1
ATOM 2405 C CA . ALA A 1 298 ? -8.548 -17.261 9.875 1.00 81.62 298 ALA A CA 1
ATOM 2406 C C . ALA A 1 298 ? -8.567 -17.415 11.408 1.00 81.62 298 ALA A C 1
ATOM 2408 O O . ALA A 1 298 ? -9.632 -17.567 12.009 1.00 81.62 298 ALA A O 1
ATOM 2409 N N . LEU A 1 299 ? -7.397 -17.296 12.047 1.00 84.94 299 LEU A N 1
ATOM 2410 C CA . LEU A 1 299 ? -7.273 -17.274 13.505 1.00 84.94 299 LEU A CA 1
ATOM 2411 C C . LEU A 1 299 ? -7.934 -16.026 14.109 1.00 84.94 299 LEU A C 1
ATOM 2413 O O . LEU A 1 299 ? -8.604 -16.115 15.134 1.00 84.94 299 LEU A O 1
ATOM 2417 N N . THR A 1 300 ? -7.766 -14.872 13.462 1.00 88.00 300 THR A N 1
ATOM 2418 C CA . THR A 1 300 ? -8.338 -13.592 13.899 1.00 88.00 300 THR A CA 1
ATOM 2419 C C . THR A 1 300 ? -9.863 -13.655 13.939 1.00 88.00 300 THR A C 1
ATOM 2421 O O . THR A 1 300 ? -10.459 -13.216 14.915 1.00 88.00 300 THR A O 1
ATOM 2424 N N . ARG A 1 301 ? -10.508 -14.250 12.927 1.00 88.06 301 ARG A N 1
ATOM 2425 C CA . ARG A 1 301 ? -11.970 -14.428 12.881 1.00 88.06 301 ARG A CA 1
ATOM 2426 C C . ARG A 1 301 ? -12.478 -15.343 13.989 1.00 88.06 301 ARG A C 1
ATOM 2428 O O . ARG A 1 301 ? -13.475 -15.022 14.631 1.00 88.06 301 ARG A O 1
ATOM 2435 N N . GLU A 1 302 ? -11.789 -16.456 14.231 1.00 86.69 302 GLU A N 1
ATOM 2436 C CA . GLU A 1 302 ? -12.129 -17.362 15.333 1.00 86.69 302 GLU A CA 1
ATOM 2437 C C . GLU A 1 302 ? -11.988 -16.650 16.688 1.00 86.69 302 GLU A C 1
ATOM 2439 O O . GLU A 1 302 ? -12.881 -16.749 17.530 1.00 86.69 302 GLU A O 1
ATOM 2444 N N . LEU A 1 303 ? -10.915 -15.873 16.877 1.00 90.00 303 LEU A N 1
ATOM 2445 C CA . LEU A 1 303 ? -10.717 -15.053 18.070 1.00 90.00 303 LEU A CA 1
ATOM 2446 C C . LEU A 1 303 ? -11.848 -14.026 18.230 1.00 90.00 303 LEU A C 1
ATOM 2448 O O . LEU A 1 303 ? -12.518 -14.048 19.255 1.00 90.00 303 LEU A O 1
ATOM 2452 N N . ILE A 1 304 ? -12.127 -13.200 17.213 1.00 90.81 304 ILE A N 1
ATOM 2453 C CA . ILE A 1 304 ? -13.219 -12.205 17.217 1.00 90.81 304 ILE A CA 1
ATOM 2454 C C . ILE A 1 304 ? -14.550 -12.859 17.597 1.00 90.81 304 ILE A C 1
ATOM 2456 O O . ILE A 1 304 ? -15.268 -12.344 18.452 1.00 90.81 304 ILE A O 1
ATOM 2460 N N . SER A 1 305 ? -14.873 -14.015 17.010 1.00 89.50 305 SER A N 1
ATOM 2461 C CA . SER A 1 305 ? -16.117 -14.727 17.310 1.00 89.50 305 SER A CA 1
ATOM 2462 C C . SER A 1 305 ? -16.216 -15.129 18.783 1.00 89.50 305 SER A C 1
ATOM 2464 O O . SER A 1 305 ? -17.290 -15.019 19.377 1.00 89.50 305 SER A O 1
ATOM 2466 N N . ARG A 1 306 ? -15.121 -15.607 19.383 1.00 89.25 306 ARG A N 1
ATOM 2467 C CA . ARG A 1 306 ? -15.105 -16.030 20.792 1.00 89.25 306 ARG A CA 1
ATOM 2468 C C . ARG A 1 306 ? -15.088 -14.847 21.750 1.00 89.25 306 ARG A C 1
ATOM 2470 O O . ARG A 1 306 ? -15.774 -14.892 22.765 1.00 89.25 306 ARG A O 1
ATOM 2477 N N . GLU A 1 307 ? -14.365 -13.789 21.405 1.00 91.50 307 GLU A N 1
ATOM 2478 C CA . GLU A 1 307 ? -14.363 -12.519 22.132 1.00 91.50 307 GLU A CA 1
ATOM 2479 C C . GLU A 1 307 ? -15.758 -11.900 22.176 1.00 91.50 307 GLU A C 1
ATOM 2481 O O . GLU A 1 307 ? -16.219 -11.496 23.239 1.00 91.50 307 GLU A O 1
ATOM 2486 N N . HIS A 1 308 ? -16.477 -11.900 21.049 1.00 90.06 308 HIS A N 1
ATOM 2487 C CA . HIS A 1 308 ? -17.867 -11.448 21.008 1.00 90.06 308 HIS A CA 1
ATOM 2488 C C . HIS A 1 308 ? -18.777 -12.290 21.900 1.00 90.06 308 HIS A C 1
ATOM 2490 O O . HIS A 1 308 ? -19.599 -11.737 22.628 1.00 90.06 308 HIS A O 1
ATOM 2496 N N . ALA A 1 309 ? -18.635 -13.617 21.863 1.00 90.94 309 ALA A N 1
ATOM 2497 C CA . ALA A 1 309 ? -19.434 -14.508 22.696 1.00 90.94 309 ALA A CA 1
ATOM 2498 C C . ALA A 1 309 ? -19.135 -14.325 24.195 1.00 90.94 309 ALA A C 1
ATOM 2500 O O . ALA A 1 309 ? -20.058 -14.341 25.011 1.00 90.94 309 ALA A O 1
ATOM 2501 N N . LEU A 1 310 ? -17.864 -14.134 24.564 1.00 91.75 310 LEU A N 1
ATOM 2502 C CA . LEU A 1 310 ? -17.462 -13.818 25.934 1.00 91.75 310 LEU A CA 1
ATOM 2503 C C . LEU A 1 310 ? -18.047 -12.472 26.370 1.00 91.75 310 LEU A C 1
ATOM 2505 O O . LEU A 1 310 ? -18.695 -12.401 27.412 1.00 91.75 310 LEU A O 1
ATOM 2509 N N . LEU A 1 311 ? -17.893 -11.440 25.541 1.00 93.88 311 LEU A N 1
ATOM 2510 C CA . LEU A 1 311 ? -18.401 -10.100 25.809 1.00 93.88 311 LEU A CA 1
ATOM 2511 C C . LEU A 1 311 ? -19.925 -10.087 25.989 1.00 93.88 311 LEU A C 1
ATOM 2513 O O . LEU A 1 311 ? -20.429 -9.431 26.897 1.00 93.88 311 LEU A O 1
ATOM 2517 N N . ASP A 1 312 ? -20.670 -10.831 25.167 1.00 93.56 312 ASP A N 1
ATOM 2518 C CA . ASP A 1 312 ? -22.125 -10.936 25.304 1.00 93.56 312 ASP A CA 1
ATOM 2519 C C . ASP A 1 312 ? -22.536 -11.598 26.629 1.00 93.56 312 ASP A C 1
ATOM 2521 O O . ASP A 1 312 ? -23.466 -11.137 27.304 1.00 93.56 312 ASP A O 1
ATOM 2525 N N . ARG A 1 313 ? -21.815 -12.647 27.049 1.00 93.50 313 ARG A N 1
ATOM 2526 C CA . ARG A 1 313 ? -22.032 -13.306 28.347 1.00 93.50 313 ARG A CA 1
ATOM 2527 C C . ARG A 1 313 ? -21.710 -12.370 29.510 1.00 93.50 313 ARG A C 1
ATOM 2529 O O . ARG A 1 313 ? -22.519 -12.256 30.428 1.00 93.50 313 ARG A O 1
ATOM 2536 N N . GLU A 1 314 ? -20.574 -11.676 29.466 1.00 93.81 314 GLU A N 1
ATOM 2537 C CA . GLU A 1 314 ? -20.157 -10.723 30.503 1.00 93.81 314 GLU A CA 1
ATOM 2538 C C . GLU A 1 314 ? -21.109 -9.526 30.607 1.00 93.81 314 GLU A C 1
ATOM 2540 O O . GLU A 1 314 ? -21.476 -9.118 31.714 1.00 93.81 314 GLU A O 1
ATOM 2545 N N . ALA A 1 315 ? -21.568 -8.996 29.470 1.00 92.31 315 ALA A N 1
ATOM 2546 C CA . ALA A 1 315 ? -22.573 -7.942 29.430 1.00 92.31 315 ALA A CA 1
ATOM 2547 C C . ALA A 1 315 ? -23.906 -8.428 30.017 1.00 92.31 315 ALA A C 1
ATOM 2549 O O . ALA A 1 315 ? -24.502 -7.730 30.836 1.00 92.31 315 ALA A O 1
ATOM 2550 N N . SER A 1 316 ? -24.347 -9.642 29.673 1.00 93.56 316 SER A N 1
ATOM 2551 C CA . SER A 1 316 ? -25.595 -10.217 30.197 1.00 93.56 316 SER A CA 1
ATOM 2552 C C . SER A 1 316 ? -25.515 -10.448 31.710 1.00 93.56 316 SER A C 1
ATOM 2554 O O . SER A 1 316 ? -26.380 -9.986 32.451 1.00 93.56 316 SER A O 1
ATOM 2556 N N . HIS A 1 317 ? -24.426 -11.050 32.195 1.00 93.44 317 HIS A N 1
ATOM 2557 C CA . HIS A 1 317 ? -24.180 -11.241 33.626 1.00 93.44 317 HIS A CA 1
ATOM 2558 C C . HIS A 1 317 ? -24.116 -9.905 34.387 1.00 93.44 317 HIS A C 1
ATOM 2560 O O . HIS A 1 317 ? -24.669 -9.767 35.481 1.00 93.44 317 HIS A O 1
ATOM 2566 N N . THR A 1 318 ? -23.476 -8.886 33.806 1.00 91.50 318 THR A N 1
ATOM 2567 C CA . THR A 1 318 ? -23.404 -7.546 34.406 1.00 91.50 318 THR A CA 1
ATOM 2568 C C . THR A 1 318 ? -24.777 -6.881 34.468 1.00 91.50 318 THR A C 1
ATOM 2570 O O . THR A 1 318 ? -25.133 -6.334 35.513 1.00 91.50 318 THR A O 1
ATOM 2573 N N . ALA A 1 319 ? -25.567 -6.966 33.395 1.00 89.94 319 ALA A N 1
ATOM 2574 C CA . ALA A 1 319 ? -26.928 -6.444 33.355 1.00 89.94 319 ALA A CA 1
ATOM 2575 C C . ALA A 1 319 ? -27.833 -7.136 34.387 1.00 89.94 319 ALA A C 1
ATOM 2577 O O . ALA A 1 319 ? -28.542 -6.459 35.130 1.00 89.94 319 ALA A O 1
ATOM 2578 N N . GLU A 1 320 ? -27.764 -8.465 34.503 1.00 91.00 320 GLU A N 1
ATOM 2579 C CA . GLU A 1 320 ? -28.503 -9.224 35.519 1.00 91.00 320 GLU A CA 1
ATOM 2580 C C . GLU A 1 320 ? -28.098 -8.837 36.942 1.00 91.00 320 GLU A C 1
ATOM 2582 O O . GLU A 1 320 ? -28.959 -8.649 37.805 1.00 91.00 320 GLU A O 1
ATOM 2587 N N . ARG A 1 321 ? -26.794 -8.685 37.202 1.00 90.00 321 ARG A N 1
ATOM 2588 C CA . ARG A 1 321 ? -26.285 -8.247 38.507 1.00 90.00 321 ARG A CA 1
ATOM 2589 C C . ARG A 1 321 ? -26.815 -6.860 38.872 1.00 90.00 321 ARG A C 1
ATOM 2591 O O . ARG A 1 321 ? -27.274 -6.681 39.999 1.00 90.00 321 ARG A O 1
ATOM 2598 N N . ILE A 1 322 ? -26.787 -5.910 37.936 1.00 86.94 322 ILE A N 1
ATOM 2599 C CA . ILE A 1 322 ? -27.319 -4.554 38.143 1.00 86.94 322 ILE A CA 1
ATOM 2600 C C . ILE A 1 322 ? -28.834 -4.602 38.376 1.00 86.94 322 ILE A C 1
ATOM 2602 O O . ILE A 1 322 ? -29.311 -4.007 39.336 1.00 86.94 322 ILE A O 1
ATOM 2606 N N . ALA A 1 323 ? -29.584 -5.371 37.583 1.00 86.31 323 ALA A N 1
ATOM 2607 C CA . ALA A 1 323 ? -31.032 -5.511 37.744 1.00 86.31 323 ALA A CA 1
ATOM 2608 C C . ALA A 1 323 ? -31.430 -6.139 39.095 1.00 86.31 323 ALA A C 1
ATOM 2610 O O . ALA A 1 323 ? -32.441 -5.757 39.684 1.00 86.31 323 ALA A O 1
ATOM 2611 N N . ARG A 1 324 ? -30.642 -7.092 39.615 1.00 87.31 324 ARG A N 1
ATOM 2612 C CA . ARG A 1 324 ? -30.831 -7.634 40.975 1.00 87.31 324 ARG A CA 1
ATOM 2613 C C . ARG A 1 324 ? -30.511 -6.588 42.039 1.00 87.31 324 ARG A C 1
ATOM 2615 O O . ARG A 1 324 ? -31.271 -6.437 42.991 1.00 87.31 324 ARG A O 1
ATOM 2622 N N . GLN A 1 325 ? -29.422 -5.837 41.866 1.00 86.19 325 GLN A N 1
ATOM 2623 C CA . GLN A 1 325 ? -29.083 -4.745 42.777 1.00 86.19 325 GLN A CA 1
ATOM 2624 C C . GLN A 1 325 ? -30.199 -3.702 42.825 1.00 86.19 325 GLN A C 1
ATOM 2626 O O . GLN A 1 325 ? -30.616 -3.377 43.921 1.00 86.19 325 GLN A O 1
ATOM 2631 N N . GLU A 1 326 ? -30.757 -3.270 41.691 1.00 80.50 326 GLU A N 1
ATOM 2632 C CA . GLU A 1 326 ? -31.879 -2.316 41.652 1.00 80.50 326 GLU A CA 1
ATOM 2633 C C . GLU A 1 326 ? -33.105 -2.748 42.475 1.00 80.50 326 GLU A C 1
ATOM 2635 O O . GLU A 1 326 ? -33.841 -1.888 42.960 1.00 80.50 326 GLU A O 1
ATOM 2640 N N . ARG A 1 327 ? -33.338 -4.058 42.633 1.00 77.69 327 ARG A N 1
ATOM 2641 C CA . ARG A 1 327 ? -34.479 -4.603 43.388 1.00 77.69 327 ARG A CA 1
ATOM 2642 C C . ARG A 1 327 ? -34.197 -4.742 44.881 1.00 77.69 327 ARG A C 1
ATOM 2644 O O . ARG A 1 327 ? -35.070 -4.431 45.686 1.00 77.69 327 ARG A O 1
ATOM 2651 N N . ASP A 1 328 ? -32.992 -5.185 45.240 1.00 71.62 328 ASP A N 1
ATOM 2652 C CA . ASP A 1 328 ? -32.714 -5.691 46.588 1.00 71.62 328 ASP A CA 1
ATOM 2653 C C . ASP A 1 328 ? -31.751 -4.809 47.407 1.00 71.62 328 ASP A C 1
ATOM 2655 O O . ASP A 1 328 ? -31.705 -4.930 48.635 1.00 71.62 328 ASP A O 1
ATOM 2659 N N . LYS A 1 329 ? -30.940 -3.946 46.770 1.00 73.50 329 LYS A N 1
ATOM 2660 C CA . LYS A 1 329 ? -29.875 -3.151 47.424 1.00 73.50 329 LYS A CA 1
ATOM 2661 C C . LYS A 1 329 ? -29.640 -1.795 46.732 1.00 73.50 329 LYS A C 1
ATOM 2663 O O . LYS A 1 329 ? -30.226 -1.468 45.713 1.00 73.50 329 LYS A O 1
ATOM 2668 N N . ALA A 1 330 ? -28.768 -0.955 47.290 1.00 78.62 330 ALA A N 1
ATOM 2669 C CA . ALA A 1 330 ? -28.250 0.191 46.539 1.00 78.62 330 ALA A CA 1
ATOM 2670 C C . ALA A 1 330 ? -27.236 -0.305 45.492 1.00 78.62 330 ALA A C 1
ATOM 2672 O O . ALA A 1 330 ? -26.378 -1.125 45.820 1.00 78.62 330 ALA A O 1
ATOM 2673 N N . ILE A 1 331 ? -27.321 0.194 44.254 1.00 84.25 331 ILE A N 1
ATOM 2674 C CA . ILE A 1 331 ? -26.354 -0.127 43.192 1.00 84.25 331 ILE A CA 1
ATOM 2675 C C . ILE A 1 331 ? -24.958 0.318 43.630 1.00 84.25 331 ILE A C 1
ATOM 2677 O O . ILE A 1 331 ? -24.780 1.438 44.103 1.00 84.25 331 ILE A O 1
ATOM 2681 N N . ASP A 1 332 ? -23.946 -0.518 43.449 1.00 87.06 332 ASP A N 1
ATOM 2682 C CA . ASP A 1 332 ? -22.565 -0.079 43.629 1.00 87.06 332 ASP A CA 1
ATOM 2683 C C . ASP A 1 332 ? -22.112 0.693 42.383 1.00 87.06 332 ASP A C 1
ATOM 2685 O O . ASP A 1 332 ? -21.811 0.102 41.345 1.00 87.06 332 ASP A O 1
ATOM 2689 N N . LEU A 1 333 ? -22.150 2.027 42.467 1.00 86.06 333 LEU A N 1
ATOM 2690 C CA . LEU A 1 333 ? -21.955 2.899 41.313 1.00 86.06 333 LEU A CA 1
ATOM 2691 C C . LEU A 1 333 ? -20.541 2.795 40.732 1.00 86.06 333 LEU A C 1
ATOM 2693 O O . LEU A 1 333 ? -20.403 2.815 39.511 1.00 86.06 333 LEU A O 1
ATOM 2697 N N . ASP A 1 334 ? -19.518 2.671 41.577 1.00 87.06 334 ASP A N 1
ATOM 2698 C CA . ASP A 1 334 ? -18.126 2.624 41.124 1.00 87.06 334 ASP A CA 1
ATOM 2699 C C . ASP A 1 334 ? -17.875 1.316 40.372 1.00 87.06 334 ASP A C 1
ATOM 2701 O O . ASP A 1 334 ? -17.459 1.331 39.213 1.00 87.06 334 ASP A O 1
ATOM 2705 N N . ASN A 1 335 ? -18.295 0.192 40.958 1.00 87.25 335 ASN A N 1
ATOM 2706 C CA . ASN A 1 335 ? -18.209 -1.114 40.310 1.00 87.25 335 ASN A CA 1
ATOM 2707 C C . ASN A 1 335 ? -19.048 -1.200 39.023 1.00 87.25 335 ASN A C 1
ATOM 2709 O O . ASN A 1 335 ? -18.620 -1.812 38.040 1.00 87.25 335 ASN A O 1
ATOM 2713 N N . ALA A 1 336 ? -20.250 -0.614 38.996 1.00 87.06 336 ALA A N 1
ATOM 2714 C CA . ALA A 1 336 ? -21.091 -0.598 37.799 1.00 87.06 336 ALA A CA 1
ATOM 2715 C C . ALA A 1 336 ? -20.479 0.271 36.686 1.00 87.06 336 ALA A C 1
ATOM 2717 O O . ALA A 1 336 ? -20.515 -0.116 35.516 1.00 87.06 336 ALA A O 1
ATOM 2718 N N . ARG A 1 337 ? -19.863 1.406 37.045 1.00 87.31 337 ARG A N 1
ATOM 2719 C CA . ARG A 1 337 ? -19.143 2.277 36.111 1.00 87.31 337 ARG A CA 1
ATOM 2720 C C . ARG A 1 337 ? -17.902 1.596 35.542 1.00 87.31 337 ARG A C 1
ATOM 2722 O O . ARG A 1 337 ? -17.717 1.627 34.330 1.00 87.31 337 ARG A O 1
ATOM 2729 N N . GLU A 1 338 ? -17.084 0.963 36.377 1.00 88.44 338 GLU A N 1
ATOM 2730 C CA . GLU A 1 338 ? -15.921 0.196 35.913 1.00 88.44 338 GLU A CA 1
ATOM 2731 C C . GLU A 1 338 ? -16.339 -0.938 34.973 1.00 88.44 338 GLU A C 1
ATOM 2733 O O . GLU A 1 338 ? -15.752 -1.096 33.904 1.00 88.44 338 GLU A O 1
ATOM 2738 N N . SER A 1 339 ? -17.413 -1.660 35.309 1.00 89.62 339 SER A N 1
ATOM 2739 C CA . SER A 1 339 ? -17.948 -2.727 34.452 1.00 89.62 339 SER A CA 1
ATOM 2740 C C . SER A 1 339 ? -18.420 -2.181 33.098 1.00 89.62 339 SER A C 1
ATOM 2742 O O . SER A 1 339 ? -18.095 -2.745 32.058 1.00 89.62 339 SER A O 1
ATOM 2744 N N . PHE A 1 340 ? -19.145 -1.056 33.085 1.00 88.62 340 PHE A N 1
ATOM 2745 C CA . PHE A 1 340 ? -19.580 -0.387 31.853 1.00 88.62 340 PHE A CA 1
ATOM 2746 C C . PHE A 1 340 ? -18.399 0.018 30.957 1.00 88.62 340 PHE A C 1
ATOM 2748 O O . PHE A 1 340 ? -18.404 -0.265 29.754 1.00 88.62 340 PHE A O 1
ATOM 2755 N N . LEU A 1 341 ? -17.390 0.675 31.537 1.00 84.75 341 LEU A N 1
ATOM 2756 C CA . LEU A 1 341 ? -16.212 1.131 30.800 1.00 84.75 341 LEU A CA 1
ATOM 2757 C C . LEU A 1 341 ? -15.387 -0.051 30.284 1.00 84.75 341 LEU A C 1
ATOM 2759 O O . LEU A 1 341 ? -14.967 -0.033 29.129 1.00 84.75 341 LEU A O 1
ATOM 2763 N N . GLY A 1 342 ? -15.213 -1.094 31.100 1.00 80.62 342 GLY A N 1
ATOM 2764 C CA . GLY A 1 342 ? -14.518 -2.323 30.718 1.00 80.62 342 GLY A CA 1
ATOM 2765 C C . GLY A 1 342 ? -15.179 -3.017 29.526 1.00 80.62 342 GLY A C 1
ATOM 2766 O O . GLY A 1 342 ? -14.509 -3.283 28.531 1.00 80.62 342 GLY A O 1
ATOM 2767 N N . LEU A 1 343 ? -16.500 -3.223 29.573 1.00 89.25 343 LEU A N 1
ATOM 2768 C CA . LEU A 1 343 ? -17.259 -3.829 28.470 1.00 89.25 343 LEU A CA 1
ATOM 2769 C C . LEU A 1 343 ? -17.188 -2.981 27.189 1.00 89.25 343 LEU A C 1
ATOM 2771 O O . LEU A 1 343 ? -16.968 -3.514 26.101 1.00 89.25 343 LEU A O 1
ATOM 2775 N N . SER A 1 344 ? -17.326 -1.658 27.314 1.00 85.38 344 SER A N 1
ATOM 2776 C CA . SER A 1 344 ? -17.238 -0.732 26.173 1.00 85.38 344 SER A CA 1
ATOM 2777 C C . SER A 1 344 ? -15.851 -0.754 25.526 1.00 85.38 344 SER A C 1
ATOM 2779 O O . SER A 1 344 ? -15.727 -0.758 24.301 1.00 85.38 344 SER A O 1
ATOM 2781 N N . TYR A 1 345 ? -14.798 -0.801 26.344 1.00 84.88 345 TYR A N 1
ATOM 2782 C CA . TYR A 1 345 ? -13.418 -0.884 25.879 1.00 84.88 345 TYR A CA 1
ATOM 2783 C C . TYR A 1 345 ? -13.121 -2.218 25.186 1.00 84.88 345 TYR A C 1
ATOM 2785 O O . TYR A 1 345 ? -12.496 -2.229 24.124 1.00 84.88 345 TYR A O 1
ATOM 2793 N N . SER A 1 346 ? -13.605 -3.332 25.742 1.00 86.25 346 SER A N 1
ATOM 2794 C CA . SER A 1 346 ? -13.493 -4.656 25.122 1.00 86.25 346 SER A CA 1
ATOM 2795 C C . SER A 1 346 ? -14.187 -4.702 23.761 1.00 86.25 346 SER A C 1
ATOM 2797 O O . SER A 1 346 ? -13.575 -5.151 22.794 1.00 86.25 346 SER A O 1
ATOM 2799 N N . LEU A 1 347 ? -15.404 -4.154 23.639 1.00 90.12 347 LEU A N 1
ATOM 2800 C CA . LEU A 1 347 ? -16.088 -4.051 22.346 1.00 90.12 347 LEU A CA 1
ATOM 2801 C C . LEU A 1 347 ? -15.268 -3.243 21.332 1.00 90.12 347 LEU A C 1
ATOM 2803 O O . LEU A 1 347 ? -15.035 -3.704 20.216 1.00 90.12 347 LEU A O 1
ATOM 2807 N N . GLY A 1 348 ? -14.779 -2.065 21.733 1.00 81.88 348 GLY A N 1
ATOM 2808 C CA . GLY A 1 348 ? -13.970 -1.209 20.864 1.00 81.88 348 GLY A CA 1
ATOM 2809 C C . GLY A 1 348 ? -12.678 -1.883 20.392 1.00 81.88 348 GLY A C 1
ATOM 2810 O O . GLY A 1 348 ? -12.273 -1.707 19.244 1.00 81.88 348 GLY A O 1
ATOM 2811 N N . LYS A 1 349 ? -12.046 -2.706 21.241 1.00 86.56 349 LYS A N 1
ATOM 2812 C CA . LYS A 1 349 ? -10.881 -3.519 20.856 1.00 86.56 349 LYS A CA 1
ATOM 2813 C C . LYS A 1 349 ? -11.218 -4.547 19.784 1.00 86.56 349 LYS A C 1
ATOM 2815 O O . LYS A 1 349 ? -10.475 -4.650 18.810 1.00 86.56 349 LYS A O 1
ATOM 2820 N N . ILE A 1 350 ? -12.310 -5.290 19.959 1.00 88.69 350 ILE A N 1
ATOM 2821 C CA . ILE A 1 350 ? -12.738 -6.298 18.983 1.00 88.69 350 ILE A CA 1
ATOM 2822 C C . ILE A 1 350 ? -13.024 -5.622 17.639 1.00 88.69 350 ILE A C 1
ATOM 2824 O O . ILE A 1 350 ? -12.488 -6.040 16.611 1.00 88.69 350 ILE A O 1
ATOM 2828 N N . GLN A 1 351 ? -13.755 -4.504 17.672 1.00 88.44 351 GLN A N 1
ATOM 2829 C CA . GLN A 1 351 ? -14.080 -3.726 16.481 1.00 88.44 351 GLN A CA 1
ATOM 2830 C C . GLN A 1 351 ? -12.835 -3.202 15.761 1.00 88.44 351 GLN A C 1
ATOM 2832 O O . GLN A 1 351 ? -12.742 -3.295 14.540 1.00 88.44 351 GLN A O 1
ATOM 2837 N N . ALA A 1 352 ? -11.844 -2.705 16.506 1.00 87.19 352 ALA A N 1
ATOM 2838 C CA . ALA A 1 352 ? -10.591 -2.218 15.935 1.00 87.19 352 ALA A CA 1
ATOM 2839 C C . ALA A 1 352 ? -9.763 -3.336 15.277 1.00 87.19 352 ALA A C 1
ATOM 2841 O O . ALA A 1 352 ? -9.166 -3.122 14.221 1.00 87.19 352 ALA A O 1
ATOM 2842 N N . VAL A 1 353 ? -9.710 -4.529 15.881 1.00 86.19 353 VAL A N 1
ATOM 2843 C CA . VAL A 1 353 ? -8.999 -5.682 15.299 1.00 86.19 353 VAL A CA 1
ATOM 2844 C C . VAL A 1 353 ? -9.654 -6.117 13.990 1.00 86.19 353 VAL A C 1
ATOM 2846 O O . VAL A 1 353 ? -8.952 -6.341 13.003 1.00 86.19 353 VAL A O 1
ATOM 2849 N N . GLU A 1 354 ? -10.981 -6.186 13.968 1.00 88.31 354 GLU A N 1
ATOM 2850 C CA . GLU A 1 354 ? -11.756 -6.554 12.787 1.00 88.31 354 GLU A CA 1
ATOM 2851 C C . GLU A 1 354 ? -11.654 -5.505 11.672 1.00 88.31 354 GLU A C 1
ATOM 2853 O O . GLU A 1 354 ? -11.370 -5.853 10.527 1.00 88.31 354 GLU A O 1
ATOM 2858 N N . GLN A 1 355 ? -11.756 -4.214 12.003 1.00 88.69 355 GLN A N 1
ATOM 2859 C CA . GLN A 1 355 ? -11.582 -3.129 11.035 1.00 88.69 355 GLN A CA 1
ATOM 2860 C C . GLN A 1 355 ? -10.190 -3.161 10.393 1.00 88.69 355 GLN A C 1
ATOM 2862 O O . GLN A 1 355 ? -10.047 -2.950 9.190 1.00 88.69 355 GLN A O 1
ATOM 2867 N N . ASN A 1 356 ? -9.146 -3.450 11.177 1.00 86.00 356 ASN A N 1
ATOM 2868 C CA . ASN A 1 356 ? -7.792 -3.594 10.646 1.00 86.00 356 ASN A CA 1
ATOM 2869 C C . ASN A 1 356 ? -7.696 -4.760 9.649 1.00 86.00 356 ASN A C 1
ATOM 2871 O O . ASN A 1 356 ? -7.121 -4.579 8.579 1.00 86.00 356 ASN A O 1
ATOM 2875 N N . MET A 1 357 ? -8.312 -5.908 9.950 1.00 86.12 357 MET A N 1
ATOM 2876 C CA . MET A 1 357 ? -8.384 -7.057 9.033 1.00 86.12 357 MET A CA 1
ATOM 2877 C C . MET A 1 357 ? -9.126 -6.705 7.728 1.00 86.12 357 MET A C 1
ATOM 2879 O O . MET A 1 357 ? -8.655 -7.020 6.631 1.00 86.12 357 MET A O 1
ATOM 2883 N N . HIS A 1 358 ? -10.264 -6.006 7.814 1.00 87.25 358 HIS A N 1
ATOM 2884 C CA . HIS A 1 358 ? -11.007 -5.558 6.629 1.00 87.25 358 HIS A CA 1
ATOM 2885 C C . HIS A 1 358 ? -10.210 -4.556 5.790 1.00 87.25 358 HIS A C 1
ATOM 2887 O O . HIS A 1 358 ? -10.137 -4.697 4.571 1.00 87.25 358 HIS A O 1
ATOM 2893 N N . ASN A 1 359 ? -9.545 -3.592 6.429 1.00 85.56 359 ASN A N 1
ATOM 2894 C CA . ASN A 1 359 ? -8.687 -2.623 5.751 1.00 85.56 359 ASN A CA 1
ATOM 2895 C C . ASN A 1 359 ? -7.488 -3.283 5.057 1.00 85.56 359 ASN A C 1
ATOM 2897 O O . ASN A 1 359 ? -7.103 -2.858 3.969 1.00 85.56 359 ASN A O 1
ATOM 2901 N N . GLU A 1 360 ? -6.884 -4.304 5.669 1.00 82.38 360 GLU A N 1
ATOM 2902 C CA . GLU A 1 360 ? -5.800 -5.076 5.054 1.00 82.38 360 GLU A CA 1
ATOM 2903 C C . GLU A 1 360 ? -6.287 -5.811 3.803 1.00 82.38 360 GLU A C 1
ATOM 2905 O O . GLU A 1 360 ? -5.653 -5.697 2.755 1.00 82.38 360 GLU A O 1
ATOM 2910 N N . THR A 1 361 ? -7.459 -6.448 3.871 1.00 81.81 361 THR A N 1
ATOM 2911 C CA . THR A 1 361 ? -8.094 -7.095 2.709 1.00 81.81 361 THR A CA 1
ATOM 2912 C C . THR A 1 361 ? -8.423 -6.077 1.608 1.00 81.81 361 THR A C 1
ATOM 2914 O O . THR A 1 361 ? -8.163 -6.311 0.429 1.00 81.81 361 THR A O 1
ATOM 2917 N N . ALA A 1 362 ? -8.948 -4.908 1.983 1.00 85.31 362 ALA A N 1
ATOM 2918 C CA . ALA A 1 362 ? -9.353 -3.865 1.046 1.00 85.31 362 ALA A CA 1
ATOM 2919 C C . ALA A 1 362 ? -8.183 -3.303 0.221 1.00 85.31 362 ALA A C 1
ATOM 2921 O O . ALA A 1 362 ? -8.387 -2.882 -0.915 1.00 85.31 362 ALA A O 1
ATOM 2922 N N . ARG A 1 363 ? -6.948 -3.323 0.746 1.00 81.62 363 ARG A N 1
ATOM 2923 C CA . ARG A 1 363 ? -5.747 -2.848 0.027 1.00 81.62 363 ARG A CA 1
ATOM 2924 C C . ARG A 1 363 ? -5.415 -3.664 -1.221 1.00 81.62 363 ARG A C 1
ATOM 2926 O O . ARG A 1 363 ? -4.698 -3.162 -2.083 1.00 81.62 363 ARG A O 1
ATOM 2933 N N . GLU A 1 364 ? -5.901 -4.897 -1.313 1.00 77.12 364 GLU A N 1
ATOM 2934 C CA . GLU A 1 364 ? -5.696 -5.755 -2.483 1.00 77.12 364 GLU A CA 1
ATOM 2935 C C . GLU A 1 364 ? -6.727 -5.508 -3.591 1.00 77.12 364 GLU A C 1
ATOM 2937 O O . GLU A 1 364 ? -6.557 -5.976 -4.718 1.00 77.12 364 GLU A O 1
ATOM 2942 N N . LEU A 1 365 ? -7.794 -4.768 -3.284 1.00 78.50 365 LEU A N 1
ATOM 2943 C CA . LEU A 1 365 ? -8.872 -4.482 -4.216 1.00 78.50 365 LEU A CA 1
ATOM 2944 C C . LEU A 1 365 ? -8.615 -3.162 -4.967 1.00 78.50 365 LEU A C 1
ATOM 2946 O O . LEU A 1 365 ? -8.021 -2.228 -4.422 1.00 78.50 365 LEU A O 1
ATOM 2950 N N . PRO A 1 366 ? -9.107 -3.023 -6.212 1.00 84.75 366 PRO A N 1
ATOM 2951 C CA . PRO A 1 366 ? -9.187 -1.728 -6.882 1.00 84.75 366 PRO A CA 1
ATOM 2952 C C . PRO A 1 366 ? -9.902 -0.696 -6.001 1.00 84.75 366 PRO A C 1
ATOM 2954 O O . PRO A 1 366 ? -10.894 -1.028 -5.357 1.00 84.75 366 PRO A O 1
ATOM 2957 N N . ALA A 1 367 ? -9.461 0.567 -6.016 1.00 81.75 367 ALA A N 1
ATOM 2958 C CA . ALA A 1 367 ? -9.904 1.595 -5.061 1.00 81.75 367 ALA A CA 1
ATOM 2959 C C . ALA A 1 367 ? -11.435 1.707 -4.887 1.00 81.75 367 ALA A C 1
ATOM 2961 O O . ALA A 1 367 ? -11.921 1.811 -3.763 1.00 81.75 367 ALA A O 1
ATOM 2962 N N . ALA A 1 368 ? -12.202 1.632 -5.980 1.00 81.12 368 ALA A N 1
ATOM 2963 C CA . ALA A 1 368 ? -13.666 1.675 -5.924 1.00 81.12 368 ALA A CA 1
ATOM 2964 C C . ALA A 1 368 ? -14.280 0.441 -5.231 1.00 81.12 368 ALA A C 1
ATOM 2966 O O . ALA A 1 368 ? -15.245 0.567 -4.483 1.00 81.12 368 ALA A O 1
ATOM 2967 N N . GLN A 1 369 ? -13.706 -0.746 -5.449 1.00 86.88 369 GLN A N 1
ATOM 2968 C CA . GLN A 1 369 ? -14.139 -1.991 -4.804 1.00 86.88 369 GLN A CA 1
ATOM 2969 C C . GLN A 1 369 ? -13.694 -2.046 -3.341 1.00 86.88 369 GLN A C 1
ATOM 2971 O O . GLN A 1 369 ? -14.459 -2.492 -2.495 1.00 86.88 369 GLN A O 1
ATOM 2976 N N . ALA A 1 370 ? -12.497 -1.540 -3.032 1.00 84.69 370 ALA A N 1
ATOM 2977 C CA . ALA A 1 370 ? -11.981 -1.435 -1.671 1.00 84.69 370 ALA A CA 1
ATOM 2978 C C . ALA A 1 370 ? -12.920 -0.615 -0.774 1.00 84.69 370 ALA A C 1
ATOM 2980 O O . ALA A 1 370 ? -13.262 -1.043 0.324 1.00 84.69 370 ALA A O 1
ATOM 2981 N N . GLN A 1 371 ? -13.379 0.542 -1.263 1.00 87.38 371 GLN A N 1
ATOM 2982 C CA . GLN A 1 371 ? -14.290 1.403 -0.511 1.00 87.38 371 GLN A CA 1
ATOM 2983 C C . GLN A 1 371 ? -15.656 0.743 -0.284 1.00 87.38 371 GLN A C 1
ATOM 2985 O O . GLN A 1 371 ? -16.168 0.789 0.833 1.00 87.38 371 GLN A O 1
ATOM 2990 N N . ALA A 1 372 ? -16.223 0.111 -1.317 1.00 87.44 372 ALA A N 1
ATOM 2991 C CA . ALA A 1 372 ? -17.490 -0.610 -1.199 1.00 87.44 372 ALA A CA 1
ATOM 2992 C C . ALA A 1 372 ? -17.386 -1.785 -0.213 1.00 87.44 372 ALA A C 1
ATOM 2994 O O . ALA A 1 372 ? -18.244 -1.933 0.651 1.00 87.44 372 ALA A O 1
ATOM 2995 N N . PHE A 1 373 ? -16.298 -2.559 -0.289 1.00 88.75 373 PHE A N 1
ATOM 2996 C CA . PHE A 1 373 ? -16.027 -3.673 0.616 1.00 88.75 373 PHE A CA 1
ATOM 2997 C C . PHE A 1 373 ? -15.948 -3.219 2.077 1.00 88.75 373 PHE A C 1
ATOM 2999 O O . PHE A 1 373 ? -16.626 -3.791 2.923 1.00 88.75 373 PHE A O 1
ATOM 3006 N N . VAL A 1 374 ? -15.173 -2.167 2.376 1.00 89.38 374 VAL A N 1
ATOM 3007 C CA . VAL A 1 374 ? -15.052 -1.650 3.751 1.00 89.38 374 VAL A CA 1
ATOM 3008 C C . VAL A 1 374 ? -16.417 -1.203 4.278 1.00 89.38 374 VAL A C 1
ATOM 3010 O O . VAL A 1 374 ? -16.809 -1.626 5.362 1.00 89.38 374 VAL A O 1
ATOM 3013 N N . GLN A 1 375 ? -17.181 -0.440 3.489 1.00 87.81 375 GLN A N 1
ATOM 3014 C CA . GLN A 1 375 ? -18.522 0.013 3.882 1.00 87.81 375 GLN A CA 1
ATOM 3015 C C . GLN A 1 375 ? -19.491 -1.147 4.142 1.00 87.81 375 GLN A C 1
ATOM 3017 O O . GLN A 1 375 ? -20.237 -1.121 5.123 1.00 87.81 375 GLN A O 1
ATOM 3022 N N . GLU A 1 376 ? -19.479 -2.170 3.287 1.00 90.00 376 GLU A N 1
ATOM 3023 C CA . GLU A 1 376 ? -20.301 -3.367 3.463 1.00 90.00 376 GLU A CA 1
ATOM 3024 C C . GLU A 1 376 ? -19.914 -4.101 4.751 1.00 90.00 376 GLU A C 1
ATOM 3026 O O . GLU A 1 376 ? -20.772 -4.379 5.589 1.00 90.00 376 GLU A O 1
ATOM 3031 N N . THR A 1 377 ? -18.620 -4.333 4.975 1.00 89.75 377 THR A N 1
ATOM 3032 C CA . THR A 1 377 ? -18.140 -5.025 6.179 1.00 89.75 377 THR A CA 1
ATOM 3033 C C . THR A 1 377 ? -18.426 -4.251 7.466 1.00 89.75 377 THR A C 1
ATOM 3035 O O . THR A 1 377 ? -18.856 -4.855 8.446 1.00 89.75 377 THR A O 1
ATOM 3038 N N . GLU A 1 378 ? -18.310 -2.920 7.453 1.00 88.81 378 GLU A N 1
ATOM 3039 C CA . GLU A 1 378 ? -18.704 -2.058 8.575 1.00 88.81 378 GLU A CA 1
ATOM 3040 C C . GLU A 1 378 ? -20.208 -2.150 8.863 1.00 88.81 378 GLU A C 1
ATOM 3042 O O . GLU A 1 378 ? -20.625 -2.144 10.022 1.00 88.81 378 GLU A O 1
ATOM 3047 N N . SER A 1 379 ? -21.047 -2.242 7.825 1.00 88.38 379 SER A N 1
ATOM 3048 C CA . SER A 1 379 ? -22.495 -2.390 8.003 1.00 88.38 379 SER A CA 1
ATOM 3049 C C . SER A 1 379 ? -22.855 -3.734 8.646 1.00 88.38 379 SER A C 1
ATOM 3051 O O . SER A 1 379 ? -23.590 -3.757 9.633 1.00 88.38 379 SER A O 1
ATOM 3053 N N . VAL A 1 380 ? -22.245 -4.827 8.176 1.00 88.44 380 VAL A N 1
ATOM 3054 C CA . VAL A 1 380 ? -22.427 -6.176 8.732 1.00 88.44 380 VAL A CA 1
ATOM 3055 C C . VAL A 1 380 ? -21.938 -6.238 10.179 1.00 88.44 380 VAL A C 1
ATOM 3057 O O . VAL A 1 380 ? -22.632 -6.771 11.045 1.00 88.44 380 VAL A O 1
ATOM 3060 N N . GLN A 1 381 ? -20.775 -5.649 10.467 1.00 88.69 381 GLN A N 1
ATOM 3061 C CA . GLN A 1 381 ? -20.240 -5.549 11.823 1.00 88.69 381 GLN A CA 1
ATOM 3062 C C . GLN A 1 381 ? -21.201 -4.786 12.744 1.00 88.69 381 GLN A C 1
ATOM 3064 O O . GLN A 1 381 ? -21.540 -5.265 13.825 1.00 88.69 381 GLN A O 1
ATOM 3069 N N . ARG A 1 382 ? -21.708 -3.626 12.305 1.00 88.38 382 ARG A N 1
ATOM 3070 C CA . ARG A 1 382 ? -22.672 -2.818 13.071 1.00 88.38 382 ARG A CA 1
ATOM 3071 C C . ARG A 1 382 ? -23.968 -3.569 13.364 1.00 88.38 382 ARG A C 1
ATOM 3073 O O . ARG A 1 382 ? -24.514 -3.414 14.455 1.00 88.38 382 ARG A O 1
ATOM 3080 N N . GLU A 1 383 ? -24.477 -4.343 12.410 1.00 88.44 383 GLU A N 1
ATOM 3081 C CA . GLU A 1 383 ? -25.681 -5.156 12.601 1.00 88.44 383 GLU A CA 1
ATOM 3082 C C . GLU A 1 383 ? -25.444 -6.307 13.579 1.00 88.44 383 GLU A C 1
ATOM 3084 O O . GLU A 1 383 ? -26.244 -6.499 14.497 1.00 88.44 383 GLU A O 1
ATOM 3089 N N . ARG A 1 384 ? -24.324 -7.025 13.437 1.00 90.12 384 ARG A N 1
ATOM 3090 C CA . ARG A 1 384 ? -23.937 -8.118 14.338 1.00 90.12 384 ARG A CA 1
ATOM 3091 C C . ARG A 1 384 ? -23.729 -7.636 15.773 1.00 90.12 384 ARG A C 1
ATOM 3093 O O . ARG A 1 384 ? -24.170 -8.296 16.710 1.00 90.12 384 ARG A O 1
ATOM 3100 N N . ASP A 1 385 ? -23.072 -6.494 15.949 1.00 91.31 385 ASP A N 1
ATOM 3101 C CA . ASP A 1 385 ? -22.694 -5.972 17.265 1.00 91.31 385 ASP A CA 1
ATOM 3102 C C . ASP A 1 385 ? -23.858 -5.284 17.987 1.00 91.31 385 ASP A C 1
ATOM 3104 O O . ASP A 1 385 ? -23.798 -5.059 19.200 1.00 91.31 385 ASP A O 1
ATOM 3108 N N . ARG A 1 386 ? -24.937 -4.963 17.262 1.00 91.75 386 ARG A N 1
ATOM 3109 C CA . ARG A 1 386 ? -26.095 -4.223 17.772 1.00 91.75 386 ARG A CA 1
ATOM 3110 C C . ARG A 1 386 ? -26.649 -4.762 19.100 1.00 91.75 386 ARG A C 1
ATOM 3112 O O . ARG A 1 386 ? -26.826 -3.942 20.000 1.00 91.75 386 ARG A O 1
ATOM 3119 N N . PRO A 1 387 ? -26.882 -6.076 19.295 1.00 91.88 387 PRO A N 1
ATOM 3120 C CA . PRO A 1 387 ? -27.441 -6.582 20.549 1.00 91.88 387 PRO A CA 1
ATOM 3121 C C . PRO A 1 387 ? -26.514 -6.343 21.748 1.00 91.88 387 PRO A C 1
ATOM 3123 O O . PRO A 1 387 ? -26.968 -5.973 22.830 1.00 91.88 387 PRO A O 1
ATOM 3126 N N . VAL A 1 388 ? -25.203 -6.516 21.557 1.00 91.69 388 VAL A N 1
ATOM 3127 C CA . VAL A 1 388 ? -24.199 -6.293 22.608 1.00 91.69 388 VAL A CA 1
ATOM 3128 C C . VAL A 1 388 ? -24.078 -4.800 22.917 1.00 91.69 388 VAL A C 1
ATOM 3130 O O . VAL A 1 388 ? -24.059 -4.417 24.086 1.00 91.69 388 VAL A O 1
ATOM 3133 N N . VAL A 1 389 ? -24.080 -3.946 21.887 1.00 90.75 389 VAL A N 1
ATOM 3134 C CA . VAL A 1 389 ? -24.094 -2.481 22.034 1.00 90.75 389 VAL A CA 1
ATOM 3135 C C . VAL A 1 389 ? -25.311 -2.019 22.836 1.00 90.75 389 VAL A C 1
ATOM 3137 O O . VAL A 1 389 ? -25.164 -1.210 23.750 1.00 90.75 389 VAL A O 1
ATOM 3140 N N . GLU A 1 390 ? -26.503 -2.534 22.531 1.00 91.00 390 GLU A N 1
ATOM 3141 C CA . GLU A 1 390 ? -27.739 -2.193 23.245 1.00 91.00 390 GLU A CA 1
ATOM 3142 C C . GLU A 1 390 ? -27.670 -2.611 24.726 1.00 91.00 390 GLU A C 1
ATOM 3144 O O . GLU A 1 390 ? -28.012 -1.814 25.604 1.00 91.00 390 GLU A O 1
ATOM 3149 N N . LYS A 1 391 ? -27.140 -3.806 25.033 1.00 90.12 391 LYS A N 1
ATOM 3150 C CA . LYS A 1 391 ? -26.925 -4.271 26.418 1.00 90.12 391 LYS A CA 1
ATOM 3151 C C . LYS A 1 391 ? -25.932 -3.392 27.184 1.00 90.12 391 LYS A C 1
ATOM 3153 O O . LYS A 1 391 ? -26.235 -2.943 28.291 1.00 90.12 391 LYS A O 1
ATOM 3158 N N . ILE A 1 392 ? -24.760 -3.117 26.603 1.00 88.88 392 ILE A N 1
ATOM 3159 C CA . ILE A 1 392 ? -23.735 -2.252 27.214 1.00 88.88 392 ILE A CA 1
ATOM 3160 C C . ILE A 1 392 ? -24.291 -0.835 27.416 1.00 88.88 392 ILE A C 1
ATOM 3162 O O . ILE A 1 392 ? -24.106 -0.237 28.479 1.00 88.88 392 ILE A O 1
ATOM 3166 N N . GLY A 1 393 ? -25.042 -0.321 26.439 1.00 84.38 393 GLY A N 1
ATOM 3167 C CA . GLY A 1 393 ? -25.730 0.964 26.521 1.00 84.38 393 GLY A CA 1
ATOM 3168 C C . GLY A 1 393 ? -26.756 1.025 27.656 1.00 84.38 393 GLY A C 1
ATOM 3169 O O . GLY A 1 393 ? -26.794 2.016 28.384 1.00 84.38 393 GLY A O 1
ATOM 3170 N N . ALA A 1 394 ? -27.541 -0.035 27.872 1.00 87.06 394 ALA A N 1
ATOM 3171 C CA . ALA A 1 394 ? -28.498 -0.117 28.979 1.00 87.06 394 ALA A CA 1
ATOM 3172 C C . ALA A 1 394 ? -27.812 -0.123 30.359 1.00 87.06 394 ALA A C 1
ATOM 3174 O O . ALA A 1 394 ? -28.289 0.523 31.300 1.00 87.06 394 ALA A O 1
ATOM 3175 N N . ILE A 1 395 ? -26.661 -0.798 30.476 1.00 85.50 395 ILE A N 1
ATOM 3176 C CA . ILE A 1 395 ? -25.819 -0.751 31.680 1.00 85.50 395 ILE A CA 1
ATOM 3177 C C . ILE A 1 395 ? -25.334 0.687 31.921 1.00 85.50 395 ILE A C 1
ATOM 3179 O O . ILE A 1 395 ? -25.541 1.224 33.011 1.00 85.50 395 ILE A O 1
ATOM 3183 N N . GLY A 1 396 ? -24.787 1.349 30.896 1.00 82.75 396 GLY A N 1
ATOM 3184 C CA . GLY A 1 396 ? -24.346 2.746 30.978 1.00 82.75 396 GLY A CA 1
ATOM 3185 C C . GLY A 1 396 ? -25.472 3.715 31.356 1.00 82.75 396 GLY A C 1
ATOM 3186 O O . GLY A 1 396 ? -25.313 4.545 32.249 1.00 82.75 396 GLY A O 1
ATOM 3187 N N . ALA A 1 397 ? -26.659 3.562 30.762 1.00 84.19 397 ALA A N 1
ATOM 3188 C CA . ALA A 1 397 ? -27.835 4.362 31.106 1.00 84.19 397 ALA A CA 1
ATOM 3189 C C . ALA A 1 397 ? -28.254 4.182 32.575 1.00 84.19 397 ALA A C 1
ATOM 3191 O O . ALA A 1 397 ? -28.732 5.119 33.212 1.00 84.19 397 ALA A O 1
ATOM 3192 N N . THR A 1 398 ? -28.071 2.990 33.139 1.00 86.19 398 THR A N 1
ATOM 3193 C CA . THR A 1 398 ? -28.373 2.718 34.550 1.00 86.19 398 THR A CA 1
ATOM 3194 C C . THR A 1 398 ? -27.345 3.348 35.482 1.00 86.19 398 THR A C 1
ATOM 3196 O O . THR A 1 398 ? -27.730 4.028 36.434 1.00 86.19 398 THR A O 1
ATOM 3199 N N . VAL A 1 399 ? -26.054 3.222 35.156 1.00 84.44 399 VAL A N 1
ATOM 3200 C CA . VAL A 1 399 ? -24.959 3.907 35.865 1.00 84.44 399 VAL A CA 1
ATOM 3201 C C . VAL A 1 399 ? -25.219 5.409 35.921 1.00 84.44 399 VAL A C 1
ATOM 3203 O O . VAL A 1 399 ? -25.130 6.023 36.981 1.00 84.44 399 VAL A O 1
ATOM 3206 N N . GLU A 1 400 ? -25.602 6.015 34.802 1.00 80.38 400 GLU A N 1
ATOM 3207 C CA . GLU A 1 400 ? -25.815 7.458 34.753 1.00 80.38 400 GLU A CA 1
ATOM 3208 C C . GLU A 1 400 ? -27.083 7.922 35.461 1.00 80.38 400 GLU A C 1
ATOM 3210 O O . GLU A 1 400 ? -27.055 8.957 36.132 1.00 80.38 400 GLU A O 1
ATOM 3215 N N . ARG A 1 401 ? -28.175 7.154 35.376 1.00 85.38 401 ARG A N 1
ATOM 3216 C CA . ARG A 1 401 ? -29.388 7.431 36.159 1.00 85.38 401 ARG A CA 1
ATOM 3217 C C . ARG A 1 401 ? -29.090 7.409 37.656 1.00 85.38 401 ARG A C 1
ATOM 3219 O O . ARG A 1 401 ? -29.502 8.321 38.371 1.00 85.38 401 ARG A O 1
ATOM 3226 N N . GLU A 1 402 ? -28.342 6.416 38.126 1.00 85.06 402 GLU A N 1
ATOM 3227 C CA . GLU A 1 402 ? -27.985 6.305 39.541 1.00 85.06 402 GLU A CA 1
ATOM 3228 C C . GLU A 1 402 ? -26.982 7.390 39.970 1.00 85.06 402 GLU A C 1
ATOM 3230 O O . GLU A 1 402 ? -27.153 8.001 41.027 1.00 85.06 402 GLU A O 1
ATOM 3235 N N . ALA A 1 403 ? -25.990 7.717 39.135 1.00 83.12 403 ALA A N 1
ATOM 3236 C CA . ALA A 1 403 ? -25.075 8.832 39.381 1.00 83.12 403 ALA A CA 1
ATOM 3237 C C . ALA A 1 403 ? -25.828 10.166 39.502 1.00 83.12 403 ALA A C 1
ATOM 3239 O O . ALA A 1 403 ? -25.623 10.918 40.458 1.00 83.12 403 ALA A O 1
ATOM 3240 N N . ALA A 1 404 ? -26.750 10.439 38.574 1.00 78.38 404 ALA A N 1
ATOM 3241 C CA . ALA A 1 404 ? -27.588 11.630 38.605 1.00 78.38 404 ALA A CA 1
ATOM 3242 C C . ALA A 1 404 ? -28.491 11.654 39.844 1.00 78.38 404 ALA A C 1
ATOM 3244 O O . ALA A 1 404 ? -28.635 12.701 40.473 1.00 78.38 404 ALA A O 1
ATOM 3245 N N . ARG A 1 405 ? -29.058 10.508 40.243 1.00 82.50 405 ARG A N 1
ATOM 3246 C CA . ARG A 1 405 ? -29.877 10.384 41.456 1.00 82.50 405 ARG A CA 1
ATOM 3247 C C . ARG A 1 405 ? -29.076 10.704 42.718 1.00 82.50 405 ARG A C 1
ATOM 3249 O O . ARG A 1 405 ? -29.554 11.474 43.552 1.00 82.50 405 ARG A O 1
ATOM 3256 N N . ARG A 1 406 ? -27.865 10.158 42.859 1.00 83.81 406 ARG A N 1
ATOM 3257 C CA . ARG A 1 406 ? -26.974 10.433 44.001 1.00 83.81 406 ARG A CA 1
ATOM 3258 C C . ARG A 1 406 ? -26.538 11.886 44.046 1.00 83.81 406 ARG A C 1
ATOM 3260 O O . ARG A 1 406 ? -26.588 12.501 45.110 1.00 83.81 406 ARG A O 1
ATOM 3267 N N . GLU A 1 407 ? -26.182 12.459 42.901 1.00 78.50 407 GLU A N 1
ATOM 3268 C CA . GLU A 1 407 ? -25.810 13.871 42.831 1.00 78.50 407 GLU A CA 1
ATOM 3269 C C . GLU A 1 407 ? -27.006 14.778 43.147 1.00 78.50 407 GLU A C 1
ATOM 3271 O O . GLU A 1 407 ? -26.878 15.734 43.909 1.00 78.50 407 GLU A O 1
ATOM 3276 N N . HIS A 1 408 ? -28.203 14.436 42.666 1.00 75.00 408 HIS A N 1
ATOM 3277 C CA . HIS A 1 408 ? -29.438 15.138 43.007 1.00 75.00 408 HIS A CA 1
ATOM 3278 C C . HIS A 1 408 ? -29.730 15.089 44.515 1.00 75.00 408 HIS A C 1
ATOM 3280 O O . HIS A 1 408 ? -30.066 16.109 45.117 1.00 75.00 408 HIS A O 1
ATOM 3286 N N . GLN A 1 409 ? -29.555 13.927 45.154 1.00 80.44 409 GLN A N 1
ATOM 3287 C CA . GLN A 1 409 ? -29.691 13.781 46.606 1.00 80.44 409 GLN A CA 1
ATOM 3288 C C . GLN A 1 409 ? -28.637 14.592 47.369 1.00 80.44 409 GLN A C 1
ATOM 3290 O O . GLN A 1 409 ? -28.973 15.242 48.362 1.00 80.44 409 GLN A O 1
ATOM 3295 N N . ARG A 1 410 ? -27.384 14.606 46.896 1.00 79.38 410 ARG A N 1
ATOM 3296 C CA . ARG A 1 410 ? -26.297 15.409 47.473 1.00 79.38 410 ARG A CA 1
ATOM 3297 C C . ARG A 1 410 ? -26.614 16.901 47.402 1.00 79.38 410 ARG A C 1
ATOM 3299 O O . ARG A 1 410 ? -26.514 17.593 48.414 1.00 79.38 410 ARG A O 1
ATOM 3306 N N . LEU A 1 411 ? -27.069 17.376 46.242 1.00 72.56 411 LEU A N 1
ATOM 3307 C CA . LEU A 1 411 ? -27.488 18.760 46.020 1.00 72.56 411 LEU A CA 1
ATOM 3308 C C . LEU A 1 411 ? -28.683 19.145 46.900 1.00 72.56 411 LEU A C 1
ATOM 3310 O O . LEU A 1 411 ? -28.673 20.211 47.512 1.00 72.56 411 LEU A O 1
ATOM 3314 N N . LEU A 1 412 ? -29.693 18.277 47.016 1.00 75.06 412 LEU A N 1
ATOM 3315 C CA . LEU A 1 412 ? -30.837 18.498 47.905 1.00 75.06 412 LEU A CA 1
ATOM 3316 C C . LEU A 1 412 ? -30.419 18.574 49.375 1.00 75.06 412 LEU A C 1
ATOM 3318 O O . LEU A 1 412 ? -30.905 19.441 50.101 1.00 75.06 412 LEU A O 1
ATOM 3322 N N . LYS A 1 413 ? -29.523 17.687 49.823 1.00 77.62 413 LYS A N 1
ATOM 3323 C CA . LYS A 1 413 ? -29.004 17.698 51.196 1.00 77.62 413 LYS A CA 1
ATOM 3324 C C . LYS A 1 413 ? -28.237 18.992 51.478 1.00 77.62 413 LYS A C 1
ATOM 3326 O O . LYS A 1 413 ? -28.566 19.674 52.444 1.00 77.62 413 LYS A O 1
ATOM 3331 N N . ALA A 1 414 ? -27.323 19.380 50.589 1.00 73.38 414 ALA A N 1
ATOM 3332 C CA . ALA A 1 414 ? -26.571 20.629 50.702 1.00 73.38 414 ALA A CA 1
ATOM 3333 C C . ALA A 1 414 ? -27.491 21.865 50.707 1.00 73.38 414 ALA A C 1
ATOM 3335 O O . ALA A 1 414 ? -27.339 22.756 51.542 1.00 73.38 414 ALA A O 1
ATOM 3336 N N . ALA A 1 415 ? -28.502 21.903 49.831 1.00 69.00 415 ALA A N 1
ATOM 3337 C CA . ALA A 1 415 ? -29.473 22.994 49.785 1.00 69.00 415 ALA A CA 1
ATOM 3338 C C . ALA A 1 415 ? -30.322 23.078 51.066 1.00 69.00 415 ALA A C 1
ATOM 3340 O O . ALA A 1 415 ? -30.581 24.177 51.566 1.00 69.00 415 ALA A O 1
ATOM 3341 N N . ARG A 1 416 ? -30.732 21.934 51.632 1.00 70.00 416 ARG A N 1
ATOM 3342 C CA . ARG A 1 416 ? -31.437 21.875 52.924 1.00 70.00 416 ARG A CA 1
ATOM 3343 C C . ARG A 1 416 ? -30.554 22.373 54.065 1.00 70.00 416 ARG A C 1
ATOM 3345 O O . ARG A 1 416 ? -31.001 23.221 54.829 1.00 70.00 416 ARG A O 1
ATOM 3352 N N . GLU A 1 417 ? -29.311 21.909 54.154 1.00 72.38 417 GLU A N 1
ATOM 3353 C CA . GLU A 1 417 ? -28.351 22.336 55.183 1.00 72.38 417 GLU A CA 1
ATOM 3354 C C . GLU A 1 417 ? -28.079 23.843 55.114 1.00 72.38 417 GLU A C 1
ATOM 3356 O O . GLU A 1 417 ? -28.148 24.537 56.127 1.00 72.38 417 GLU A O 1
ATOM 3361 N N . GLN A 1 418 ? -27.875 24.388 53.915 1.00 68.88 418 GLN A N 1
ATOM 3362 C CA . GLN A 1 418 ? -27.634 25.819 53.746 1.00 68.88 418 GLN A CA 1
ATOM 3363 C C . GLN A 1 418 ? -28.876 26.669 54.059 1.00 68.88 418 GLN A C 1
ATOM 3365 O O . GLN A 1 418 ? -28.761 27.761 54.618 1.00 68.88 418 GLN A O 1
ATOM 3370 N N . THR A 1 419 ? -30.075 26.160 53.755 1.00 66.19 419 THR A N 1
ATOM 3371 C CA . THR A 1 419 ? -31.332 26.824 54.131 1.00 66.19 419 THR A CA 1
ATOM 3372 C C . THR A 1 419 ? -31.519 26.830 55.650 1.00 66.19 419 THR A C 1
ATOM 3374 O O . THR A 1 419 ? -31.924 27.854 56.196 1.00 66.19 419 THR A O 1
ATOM 3377 N N . ILE A 1 420 ? -31.157 25.742 56.346 1.00 65.62 420 ILE A N 1
ATOM 3378 C CA . ILE A 1 420 ? -31.135 25.699 57.818 1.00 65.62 420 ILE A CA 1
ATOM 3379 C C . ILE A 1 420 ? -30.186 26.780 58.344 1.00 65.62 420 ILE A C 1
ATOM 3381 O O . ILE A 1 420 ? -30.634 27.655 59.078 1.00 65.62 420 ILE A O 1
ATOM 3385 N N . VAL A 1 421 ? -28.924 26.806 57.896 1.00 67.75 421 VAL A N 1
ATOM 3386 C CA . VAL A 1 421 ? -27.925 27.809 58.322 1.00 67.75 421 VAL A CA 1
ATOM 3387 C C . VAL A 1 421 ? -28.415 29.246 58.115 1.00 67.75 421 VAL A C 1
ATOM 3389 O O . VAL A 1 421 ? -28.187 30.101 58.967 1.00 67.75 421 VAL A O 1
ATOM 3392 N N . ARG A 1 422 ? -29.117 29.527 57.011 1.00 62.91 422 ARG A N 1
ATOM 3393 C CA . ARG A 1 422 ? -29.660 30.861 56.716 1.00 62.91 422 ARG A CA 1
ATOM 3394 C C . ARG A 1 422 ? -30.857 31.242 57.589 1.00 62.91 422 ARG A C 1
ATOM 3396 O O . ARG A 1 422 ? -31.008 32.418 57.910 1.00 62.91 422 ARG A O 1
ATOM 3403 N N . LEU A 1 423 ? -31.737 30.297 57.913 1.00 58.94 423 LEU A N 1
ATOM 3404 C CA . LEU A 1 423 ? -32.971 30.571 58.654 1.00 58.94 423 LEU A CA 1
ATOM 3405 C C . LEU A 1 423 ? -32.764 30.598 60.173 1.00 58.94 423 LEU A C 1
ATOM 3407 O O . LEU A 1 423 ? -33.508 31.298 60.859 1.00 58.94 423 LEU A O 1
ATOM 3411 N N . THR A 1 424 ? -31.744 29.905 60.692 1.00 60.25 424 THR A N 1
ATOM 3412 C CA . THR A 1 424 ? -31.438 29.844 62.133 1.00 60.25 424 THR A CA 1
ATOM 3413 C C . THR A 1 424 ? -31.255 31.225 62.793 1.00 60.25 424 THR A C 1
ATOM 3415 O O . THR A 1 424 ? -31.853 31.439 63.845 1.00 60.25 424 THR A O 1
ATOM 3418 N N . PRO A 1 425 ? -30.530 32.204 62.206 1.00 58.81 425 PRO A N 1
ATOM 3419 C CA . PRO A 1 425 ? -30.401 33.544 62.789 1.00 58.81 425 PRO A CA 1
ATOM 3420 C C . PRO A 1 425 ? -31.658 34.410 62.620 1.00 58.81 425 PRO A C 1
ATOM 3422 O O . PRO A 1 425 ? -31.909 35.289 63.435 1.00 58.81 425 PRO A O 1
ATOM 3425 N N . ILE A 1 426 ? -32.436 34.191 61.551 1.00 58.56 426 ILE A N 1
ATOM 3426 C CA . ILE A 1 426 ? -33.565 35.055 61.156 1.00 58.56 426 ILE A CA 1
ATOM 3427 C C . ILE A 1 426 ? -34.824 34.736 61.964 1.00 58.56 426 ILE A C 1
ATOM 3429 O O . ILE A 1 426 ? -35.571 35.640 62.324 1.00 58.56 426 ILE A O 1
ATOM 3433 N N . LEU A 1 427 ? -35.081 33.456 62.233 1.00 51.09 427 LEU A N 1
ATOM 3434 C CA . LEU A 1 427 ? -36.314 33.030 62.896 1.00 51.09 427 LEU A CA 1
ATOM 3435 C C . LEU A 1 427 ? -36.213 33.017 64.426 1.00 51.09 427 LEU A C 1
ATOM 3437 O O . LEU A 1 427 ? -37.224 32.781 65.079 1.00 51.09 427 LEU A O 1
ATOM 3441 N N . GLY A 1 428 ? -35.021 33.214 65.011 1.00 52.47 428 GLY A N 1
ATOM 3442 C CA . GLY A 1 428 ? -34.803 33.088 66.463 1.00 52.47 428 GLY A CA 1
ATOM 3443 C C . GLY A 1 428 ? -35.259 31.737 67.042 1.00 52.47 428 GLY A C 1
ATOM 3444 O O . GLY A 1 428 ? -35.470 31.601 68.245 1.00 52.47 428 GLY A O 1
ATOM 3445 N N . ALA A 1 429 ? -35.472 30.745 66.180 1.00 46.75 429 ALA A N 1
ATOM 3446 C CA . ALA A 1 429 ? -36.253 29.561 66.471 1.00 46.75 429 ALA A CA 1
ATOM 3447 C C . ALA A 1 429 ? -35.343 28.361 66.730 1.00 46.75 429 ALA A C 1
ATOM 3449 O O . ALA A 1 429 ? -34.369 28.138 66.010 1.00 46.75 429 ALA A O 1
ATOM 3450 N N . LYS A 1 430 ? -35.701 27.550 67.734 1.00 57.47 430 LYS A N 1
ATOM 3451 C CA . LYS A 1 430 ? -35.070 26.251 68.010 1.00 57.47 430 LYS A CA 1
ATOM 3452 C C . LYS A 1 430 ? -34.954 25.462 66.700 1.00 57.47 430 LYS A C 1
ATOM 3454 O O . LYS A 1 430 ? -35.928 25.364 65.958 1.00 57.47 430 LYS A O 1
ATOM 3459 N N . GLU A 1 431 ? -33.781 24.884 66.451 1.00 55.84 431 GLU A N 1
ATOM 3460 C CA . GLU A 1 431 ? -33.339 24.179 65.231 1.00 55.84 431 GLU A CA 1
ATOM 3461 C C . GLU A 1 431 ? -34.413 23.294 64.549 1.00 55.84 431 GLU A C 1
ATOM 3463 O O . GLU A 1 431 ? -34.448 23.157 63.326 1.00 55.84 431 GLU A O 1
ATOM 3468 N N . ALA A 1 432 ? -35.344 22.740 65.333 1.00 55.47 432 ALA A N 1
ATOM 3469 C CA . ALA A 1 432 ? -36.505 21.975 64.883 1.00 55.47 432 ALA A CA 1
ATOM 3470 C C . ALA A 1 432 ? -37.472 22.745 63.952 1.00 55.47 432 ALA A C 1
ATOM 3472 O O . ALA A 1 432 ? -37.972 22.164 62.991 1.00 55.47 432 ALA A O 1
ATOM 3473 N N . GLN A 1 433 ? -37.718 24.042 64.174 1.00 54.62 433 GLN A N 1
ATOM 3474 C CA . GLN A 1 433 ? -38.607 24.851 63.320 1.00 54.62 433 GLN A CA 1
ATOM 3475 C C . GLN A 1 433 ? -37.938 25.244 61.991 1.00 54.62 433 GLN A C 1
ATOM 3477 O O . GLN A 1 433 ? -38.588 25.220 60.946 1.00 54.62 433 GLN A O 1
ATOM 3482 N N . ALA A 1 434 ? -36.624 25.502 61.990 1.00 54.44 434 ALA A N 1
ATOM 3483 C CA . ALA A 1 434 ? -35.851 25.701 60.759 1.00 54.44 434 ALA A CA 1
ATOM 3484 C C . ALA A 1 434 ? -35.804 24.421 59.900 1.00 54.44 434 ALA A C 1
ATOM 3486 O O . ALA A 1 434 ? -35.912 24.492 58.676 1.00 54.44 434 ALA A O 1
ATOM 3487 N N . ARG A 1 435 ? -35.725 23.239 60.531 1.00 56.94 435 ARG A N 1
ATOM 3488 C CA . ARG A 1 435 ? -35.832 21.934 59.851 1.00 56.94 435 ARG A CA 1
ATOM 3489 C C . ARG A 1 435 ? -37.232 21.657 59.283 1.00 56.94 435 ARG A C 1
ATOM 3491 O O . ARG A 1 435 ? -37.336 21.011 58.247 1.00 56.94 435 ARG A O 1
ATOM 3498 N N . ALA A 1 436 ? -38.300 22.158 59.907 1.00 55.31 436 ALA A N 1
ATOM 3499 C CA . ALA A 1 436 ? -39.658 22.047 59.361 1.00 55.31 436 ALA A CA 1
ATOM 3500 C C . ALA A 1 436 ? -39.858 22.938 58.116 1.00 55.31 436 ALA A C 1
ATOM 3502 O O . ALA A 1 436 ? -40.473 22.515 57.140 1.00 55.31 436 ALA A O 1
ATOM 3503 N N . ALA A 1 437 ? -39.268 24.140 58.099 1.00 53.38 437 ALA A N 1
ATOM 3504 C CA . ALA A 1 437 ? -39.345 25.063 56.963 1.00 53.38 437 ALA A CA 1
ATOM 3505 C C . ALA A 1 437 ? -38.579 24.580 55.709 1.00 53.38 437 ALA A C 1
ATOM 3507 O O . ALA A 1 437 ? -38.921 24.964 54.590 1.00 53.38 437 ALA A O 1
ATOM 3508 N N . THR A 1 438 ? -37.576 23.703 55.854 1.00 53.38 438 THR A N 1
ATOM 3509 C CA . THR A 1 438 ? -36.800 23.162 54.720 1.00 53.38 438 THR A CA 1
ATOM 3510 C C . THR A 1 438 ? -37.481 22.033 53.944 1.00 53.38 438 THR A C 1
ATOM 3512 O O . THR A 1 438 ? -36.950 21.598 52.918 1.00 53.38 438 THR A O 1
ATOM 3515 N N . GLN A 1 439 ? -38.685 21.603 54.344 1.00 54.22 439 GLN A N 1
ATOM 3516 C CA . GLN A 1 439 ? -39.507 20.684 53.543 1.00 54.22 439 GLN A CA 1
ATOM 3517 C C . GLN A 1 439 ? -39.891 21.264 52.167 1.00 54.22 439 GLN A C 1
ATOM 3519 O O . GLN A 1 439 ? -40.169 20.499 51.248 1.00 54.22 439 GLN A O 1
ATOM 3524 N N . TRP A 1 440 ? -39.812 22.589 51.991 1.00 52.06 440 TRP A N 1
ATOM 3525 C CA . TRP A 1 440 ? -40.207 23.304 50.770 1.00 52.06 440 TRP A CA 1
ATOM 3526 C C . TRP A 1 440 ? -39.031 23.765 49.889 1.00 52.06 440 TRP A C 1
ATOM 3528 O O . TRP A 1 440 ? -39.206 24.615 49.014 1.00 52.06 440 TRP A O 1
ATOM 3538 N N . VAL A 1 441 ? -37.817 23.236 50.097 1.00 56.72 441 VAL A N 1
ATOM 3539 C CA . VAL A 1 441 ? -36.669 23.551 49.227 1.00 56.72 441 VAL A CA 1
ATOM 3540 C C . VAL A 1 441 ? -36.921 22.976 47.831 1.00 56.72 441 VAL A C 1
ATOM 3542 O O . VAL A 1 441 ? -36.991 21.761 47.650 1.00 56.72 441 VAL A O 1
ATOM 3545 N N . ALA A 1 442 ? -37.050 23.863 46.842 1.00 54.22 442 ALA A N 1
ATOM 3546 C CA . ALA A 1 442 ? -37.301 23.478 45.460 1.00 54.22 442 ALA A CA 1
ATOM 3547 C C . ALA A 1 442 ? -36.150 22.612 44.908 1.00 54.22 442 ALA A C 1
ATOM 3549 O O . ALA A 1 442 ? -34.979 22.984 45.075 1.00 54.22 442 ALA A O 1
ATOM 3550 N N . PRO A 1 443 ? -36.458 21.497 44.219 1.00 52.59 443 PRO A N 1
ATOM 3551 C CA . PRO A 1 443 ? -35.434 20.609 43.692 1.00 52.59 443 PRO A CA 1
ATOM 3552 C C . PRO A 1 443 ? -34.509 21.328 42.691 1.00 52.59 443 PRO A C 1
ATOM 3554 O O . PRO A 1 443 ? -34.923 22.289 42.023 1.00 52.59 443 PRO A O 1
ATOM 3557 N N . PRO A 1 444 ? -33.234 20.911 42.590 1.00 55.72 444 PRO A N 1
ATOM 3558 C CA . PRO A 1 444 ? -32.326 21.426 41.572 1.00 55.72 444 PRO A CA 1
ATOM 3559 C C . PRO A 1 444 ? -32.842 21.091 40.163 1.00 55.72 444 PRO A C 1
ATOM 3561 O O . PRO A 1 444 ? -33.459 20.049 39.940 1.00 55.72 444 PRO A O 1
ATOM 3564 N N . ARG A 1 445 ? -32.628 22.009 39.216 1.00 59.88 445 ARG A N 1
ATOM 3565 C CA . ARG A 1 445 ? -33.062 21.877 37.812 1.00 59.88 445 ARG A CA 1
ATOM 3566 C C . ARG A 1 445 ? -32.046 21.035 37.031 1.00 59.88 445 ARG A C 1
ATOM 3568 O O . ARG A 1 445 ? -30.866 21.082 37.352 1.00 59.88 445 ARG A O 1
ATOM 3575 N N . GLY A 1 446 ? -32.463 20.339 35.966 1.00 47.91 446 GLY A N 1
ATOM 3576 C CA . GLY A 1 446 ? -31.579 19.456 35.172 1.00 47.91 446 GLY A CA 1
ATOM 3577 C C . GLY A 1 446 ? -30.256 20.103 34.719 1.00 47.91 446 GLY A C 1
ATOM 3578 O O . GLY A 1 446 ? -29.199 19.487 34.806 1.00 47.91 446 GLY A O 1
ATOM 3579 N N . ALA A 1 447 ? -30.278 21.397 34.373 1.00 53.50 447 ALA A N 1
ATOM 3580 C CA . ALA A 1 447 ? -29.090 22.173 33.985 1.00 53.50 447 ALA A CA 1
ATOM 3581 C C . ALA A 1 447 ? -28.079 22.453 35.125 1.00 53.50 447 ALA A C 1
ATOM 3583 O O . ALA A 1 447 ? -26.989 22.962 34.873 1.00 53.50 447 ALA A O 1
ATOM 3584 N N . GLU A 1 448 ? -28.434 22.169 36.378 1.00 51.88 448 GLU A N 1
ATOM 3585 C CA . GLU A 1 448 ? -27.587 22.380 37.559 1.00 51.88 448 GLU A CA 1
ATOM 3586 C C . GLU A 1 448 ? -26.826 21.098 37.960 1.00 51.88 448 GLU A C 1
ATOM 3588 O O . GLU A 1 448 ? -25.925 21.151 38.792 1.00 51.88 448 GLU A O 1
ATOM 3593 N N . ILE A 1 449 ? -27.140 19.949 37.347 1.00 50.91 449 ILE A N 1
ATOM 3594 C CA . ILE A 1 449 ? -26.488 18.660 37.624 1.00 50.91 449 ILE A CA 1
ATOM 3595 C C . ILE A 1 449 ? -25.046 18.682 37.088 1.00 50.91 449 ILE A C 1
ATOM 3597 O O . ILE A 1 449 ? -24.840 18.830 35.881 1.00 50.91 449 ILE A O 1
ATOM 3601 N N . GLY A 1 450 ? -24.059 18.498 37.974 1.00 49.06 450 GLY A N 1
ATOM 3602 C CA . GLY A 1 450 ? -22.623 18.457 37.650 1.00 49.06 450 GLY A CA 1
ATOM 3603 C C . GLY A 1 450 ? -21.850 19.764 37.882 1.00 49.06 450 GLY A C 1
ATOM 3604 O O . GLY A 1 450 ? -20.652 19.807 37.615 1.00 49.06 450 GLY A O 1
ATOM 3605 N N . ARG A 1 451 ? -22.498 20.830 38.377 1.00 54.72 451 ARG A N 1
ATOM 3606 C CA . ARG A 1 451 ? -21.825 22.073 38.809 1.00 54.72 451 ARG A CA 1
ATOM 3607 C C . ARG A 1 451 ? -21.619 22.069 40.328 1.00 54.72 451 ARG A C 1
ATOM 3609 O O . ARG A 1 451 ? -22.318 21.353 41.038 1.00 54.72 451 ARG A O 1
ATOM 3616 N N . ASP A 1 452 ? -20.682 22.882 40.824 1.00 59.44 452 ASP A N 1
ATOM 3617 C CA . ASP A 1 452 ? -20.429 23.009 42.267 1.00 59.44 452 ASP A CA 1
ATOM 3618 C C . ASP A 1 452 ? -21.717 23.431 43.020 1.00 59.44 452 ASP A C 1
ATOM 3620 O O . ASP A 1 452 ? -22.263 24.509 42.737 1.00 59.44 452 ASP A O 1
ATOM 3624 N N . PRO A 1 453 ? -22.201 22.614 43.983 1.00 51.28 453 PRO A N 1
ATOM 3625 C CA . PRO A 1 453 ? -23.372 22.910 44.806 1.00 51.28 453 PRO A CA 1
ATOM 3626 C C . PRO A 1 453 ? -23.353 24.308 45.433 1.00 51.28 453 PRO A C 1
ATOM 3628 O O . PRO A 1 453 ? -24.375 24.999 45.444 1.00 51.28 453 PRO A O 1
ATOM 3631 N N . GLN A 1 454 ? -22.195 24.750 45.937 1.00 57.50 454 GLN A N 1
ATOM 3632 C CA . GLN A 1 454 ? -22.088 26.047 46.607 1.00 57.50 454 GLN A CA 1
ATOM 3633 C C . GLN A 1 454 ? -22.228 27.204 45.619 1.00 57.50 454 GLN A C 1
ATOM 3635 O O . GLN A 1 454 ? -22.812 28.241 45.944 1.00 57.50 454 GLN A O 1
ATOM 3640 N N . GLN A 1 455 ? -21.723 27.023 44.401 1.00 65.12 455 GLN A N 1
ATOM 3641 C CA . GLN A 1 455 ? -21.797 28.023 43.349 1.00 65.12 455 GLN A CA 1
ATOM 3642 C C . GLN A 1 455 ? -23.225 28.174 42.811 1.00 65.12 455 GLN A C 1
ATOM 3644 O O . GLN A 1 455 ? -23.703 29.299 42.689 1.00 65.12 455 GLN A O 1
ATOM 3649 N N . ILE A 1 456 ? -23.952 27.067 42.604 1.00 61.84 456 ILE A N 1
ATOM 3650 C CA . ILE A 1 456 ? -25.373 27.098 42.203 1.00 61.84 456 ILE A CA 1
ATOM 3651 C C . ILE A 1 456 ? -26.214 27.879 43.221 1.00 61.84 456 ILE A C 1
ATOM 3653 O O . ILE A 1 456 ? -27.074 28.681 42.851 1.00 61.84 456 ILE A O 1
ATOM 3657 N N . LEU A 1 457 ? -25.973 27.659 44.515 1.00 60.53 457 LEU A N 1
ATOM 3658 C CA . LEU A 1 457 ? -26.734 28.308 45.582 1.00 60.53 457 LEU A CA 1
ATOM 3659 C C . LEU A 1 457 ? -26.401 29.805 45.684 1.00 60.53 457 LEU A C 1
ATOM 3661 O O . LEU A 1 457 ? -27.317 30.617 45.824 1.00 60.53 457 LEU A O 1
ATOM 3665 N N . ARG A 1 458 ? -25.131 30.195 45.492 1.00 67.81 458 ARG A N 1
ATOM 3666 C CA . ARG A 1 458 ? -24.729 31.610 45.365 1.00 67.81 458 ARG A CA 1
ATOM 3667 C C . ARG A 1 458 ? -25.381 32.288 44.159 1.00 67.81 458 ARG A C 1
ATOM 3669 O O . ARG A 1 458 ? -25.883 33.402 44.302 1.00 67.81 458 ARG A O 1
ATOM 3676 N N . ASP A 1 459 ? -25.421 31.620 43.008 1.00 72.12 459 ASP A N 1
ATOM 3677 C CA . ASP A 1 459 ? -26.050 32.137 41.787 1.00 72.12 459 ASP A CA 1
ATOM 3678 C C . ASP A 1 459 ? -27.563 32.332 41.984 1.00 72.12 459 ASP A C 1
ATOM 3680 O O . ASP A 1 459 ? -28.121 33.367 41.607 1.00 72.12 459 ASP A O 1
ATOM 3684 N N . ARG A 1 460 ? -28.236 31.378 42.643 1.00 67.31 460 ARG A N 1
ATOM 3685 C CA . ARG A 1 460 ? -29.664 31.480 42.987 1.00 67.31 460 ARG A CA 1
ATOM 3686 C C . ARG A 1 460 ? -29.944 32.627 43.956 1.00 67.31 460 ARG A C 1
ATOM 3688 O O . ARG A 1 460 ? -30.897 33.375 43.736 1.00 67.31 460 ARG A O 1
ATOM 3695 N N . ASP A 1 461 ? -29.119 32.798 44.986 1.00 65.19 461 ASP A N 1
ATOM 3696 C CA . ASP A 1 461 ? -29.256 33.899 45.944 1.00 65.19 461 ASP A CA 1
ATOM 3697 C C . ASP A 1 461 ? -28.991 35.258 45.297 1.00 65.19 461 ASP A C 1
ATOM 3699 O O . ASP A 1 461 ? -29.727 36.217 45.546 1.00 65.19 461 ASP A O 1
ATOM 3703 N N . ARG A 1 462 ? -27.989 35.341 44.418 1.00 74.56 462 ARG A N 1
ATOM 3704 C CA . ARG A 1 462 ? -27.716 36.536 43.622 1.00 74.56 462 ARG A CA 1
ATOM 3705 C C . ARG A 1 462 ? -28.914 36.888 42.742 1.00 74.56 462 ARG A C 1
ATOM 3707 O O . ARG A 1 462 ? -29.422 38.001 42.838 1.00 74.56 462 ARG A O 1
ATOM 3714 N N . ALA A 1 463 ? -29.440 35.925 41.989 1.00 71.75 463 ALA A N 1
ATOM 3715 C CA . ALA A 1 463 ? -30.604 36.127 41.131 1.00 71.75 463 ALA A CA 1
ATOM 3716 C C . ALA A 1 463 ? -31.883 36.471 41.920 1.00 71.75 463 ALA A C 1
ATOM 3718 O O . ALA A 1 463 ? -32.762 37.167 41.409 1.00 71.75 463 ALA A O 1
ATOM 3719 N N . ALA A 1 464 ? -32.032 35.974 43.152 1.00 69.31 464 ALA A N 1
ATOM 3720 C CA . ALA A 1 464 ? -33.140 36.340 44.033 1.00 69.31 464 ALA A CA 1
ATOM 3721 C C . ALA A 1 464 ? -33.000 37.781 44.553 1.00 69.31 464 ALA A C 1
ATOM 3723 O O . ALA A 1 464 ? -33.983 38.523 44.559 1.00 69.31 464 ALA A O 1
ATOM 3724 N N . ARG A 1 465 ? -31.785 38.199 44.933 1.00 72.44 465 ARG A N 1
ATOM 3725 C CA . ARG A 1 465 ? -31.486 39.584 45.337 1.00 72.44 465 ARG A CA 1
ATOM 3726 C C . ARG A 1 465 ? -31.675 40.563 44.183 1.00 72.44 465 ARG A C 1
ATOM 3728 O O . ARG A 1 465 ? -32.291 41.603 44.381 1.00 72.44 465 ARG A O 1
ATOM 3735 N N . GLU A 1 466 ? -31.218 40.209 42.985 1.00 74.75 466 GLU A N 1
ATOM 3736 C CA . GLU A 1 466 ? -31.398 41.011 41.769 1.00 74.75 466 GLU A CA 1
ATOM 3737 C C . GLU A 1 466 ? -32.884 41.166 41.423 1.00 74.75 466 GLU A C 1
ATOM 3739 O O . GLU A 1 466 ? -33.342 42.285 41.202 1.00 74.75 466 GLU A O 1
ATOM 3744 N N . ARG A 1 467 ? -33.677 40.086 41.487 1.00 72.12 467 ARG A N 1
ATOM 3745 C CA . ARG A 1 467 ? -35.137 40.162 41.295 1.00 72.12 467 ARG A CA 1
ATOM 3746 C C . ARG A 1 467 ? -35.834 41.016 42.352 1.00 72.12 467 ARG A C 1
ATOM 3748 O O . ARG A 1 467 ? -36.730 41.783 42.014 1.00 72.12 467 ARG A O 1
ATOM 3755 N N . ALA A 1 468 ? -35.428 40.914 43.617 1.00 71.31 468 ALA A N 1
ATOM 3756 C CA . ALA A 1 468 ? -35.973 41.752 44.684 1.00 71.31 468 ALA A CA 1
ATOM 3757 C C . ALA A 1 468 ? -35.605 43.236 44.495 1.00 71.31 468 ALA A C 1
ATOM 3759 O O . ALA A 1 468 ? -36.440 44.107 44.733 1.00 71.31 468 ALA A O 1
ATOM 3760 N N . ALA A 1 469 ? -34.386 43.529 44.035 1.00 75.25 469 ALA A N 1
ATOM 3761 C CA . ALA A 1 469 ? -33.942 44.886 43.726 1.00 75.25 469 ALA A CA 1
ATOM 3762 C C . ALA A 1 469 ? -34.699 45.476 42.524 1.00 75.25 469 ALA A C 1
ATOM 3764 O O . ALA A 1 469 ? -35.190 46.599 42.608 1.00 75.25 469 ALA A O 1
ATOM 3765 N N . GLN A 1 470 ? -34.873 44.700 41.450 1.00 76.81 470 GLN A N 1
ATOM 3766 C CA . GLN A 1 470 ? -35.665 45.099 40.282 1.00 76.81 470 GLN A CA 1
ATOM 3767 C C . GLN A 1 470 ? -37.133 45.346 40.643 1.00 76.81 470 GLN A C 1
ATOM 3769 O O . GLN A 1 470 ? -37.713 46.334 40.203 1.00 76.81 470 GLN A O 1
ATOM 3774 N N . ALA A 1 471 ? -37.729 44.493 41.483 1.00 73.88 471 ALA A N 1
ATOM 3775 C CA . ALA A 1 471 ? -39.096 44.688 41.958 1.00 73.88 471 ALA A CA 1
ATOM 3776 C C . ALA A 1 471 ? -39.245 46.000 42.746 1.00 73.88 471 ALA A C 1
ATOM 3778 O O . ALA A 1 471 ? -40.190 46.741 42.500 1.00 73.88 471 ALA A O 1
ATOM 3779 N N . LYS A 1 472 ? -38.285 46.328 43.625 1.00 78.19 472 LYS A N 1
ATOM 3780 C CA . LYS A 1 472 ? -38.267 47.606 44.357 1.00 78.19 472 LYS A CA 1
ATOM 3781 C C . LYS A 1 472 ? -38.081 48.815 43.438 1.00 78.19 472 LYS A C 1
ATOM 3783 O O . LYS A 1 472 ? -38.710 49.842 43.658 1.00 78.19 472 LYS A O 1
ATOM 3788 N N . GLN A 1 473 ? -37.238 48.707 42.410 1.00 81.12 473 GLN A N 1
ATOM 3789 C CA . GLN A 1 473 ? -37.067 49.779 41.423 1.00 81.12 473 GLN A CA 1
ATOM 3790 C C . GLN A 1 473 ? -38.342 50.013 40.610 1.00 81.12 473 GLN A C 1
ATOM 3792 O O . GLN A 1 473 ? -38.741 51.158 40.427 1.00 81.12 473 GLN A O 1
ATOM 3797 N N . LEU A 1 474 ? -39.006 48.943 40.166 1.00 79.50 474 LEU A N 1
ATOM 3798 C CA . LEU A 1 474 ? -40.293 49.029 39.472 1.00 79.50 474 LEU A CA 1
ATOM 3799 C C . LEU A 1 474 ? -41.383 49.626 40.368 1.00 79.50 474 LEU A C 1
ATOM 3801 O O . LEU A 1 474 ? -42.164 50.451 39.907 1.00 79.50 474 LEU A O 1
ATOM 3805 N N . GLU A 1 475 ? -41.419 49.239 41.643 1.00 79.00 475 GLU A N 1
ATOM 3806 C CA . GLU A 1 475 ? -42.337 49.794 42.643 1.00 79.00 475 GLU A CA 1
ATOM 3807 C C . GLU A 1 475 ? -42.108 51.305 42.812 1.00 79.00 475 GLU A C 1
ATOM 3809 O O . GLU A 1 475 ? -43.049 52.085 42.676 1.00 79.00 475 GLU A O 1
ATOM 3814 N N . ALA A 1 476 ? -40.853 51.737 42.972 1.00 81.06 476 ALA A N 1
ATOM 3815 C CA . ALA A 1 476 ? -40.493 53.152 43.065 1.00 81.06 476 ALA A CA 1
ATOM 3816 C C . ALA A 1 476 ? -40.845 53.944 41.791 1.00 81.06 476 ALA A C 1
ATOM 3818 O O . ALA A 1 476 ? -41.384 55.044 41.877 1.00 81.06 476 ALA A O 1
ATOM 3819 N N . GLN A 1 477 ? -40.607 53.376 40.605 1.00 84.31 477 GLN A N 1
ATOM 3820 C CA . GLN A 1 477 ? -40.982 54.000 39.331 1.00 84.31 477 GLN A CA 1
ATOM 3821 C C . GLN A 1 477 ? -42.501 54.149 39.184 1.00 84.31 477 GLN A C 1
ATOM 3823 O O . GLN A 1 477 ? -42.974 55.169 38.688 1.00 84.31 477 GLN A O 1
ATOM 3828 N N . GLN A 1 478 ? -43.281 53.158 39.626 1.00 81.50 478 GLN A N 1
ATOM 3829 C CA . GLN A 1 478 ? -44.744 53.224 39.592 1.00 81.50 478 GLN A CA 1
ATOM 3830 C C . GLN A 1 478 ? -45.303 54.272 40.557 1.00 81.50 478 GLN A C 1
ATOM 3832 O O . GLN A 1 478 ? -46.276 54.944 40.211 1.00 81.50 478 GLN A O 1
ATOM 3837 N N . ILE A 1 479 ? -44.697 54.425 41.738 1.00 78.31 479 ILE A N 1
ATOM 3838 C CA . ILE A 1 479 ? -45.048 55.478 42.700 1.00 78.31 479 ILE A CA 1
ATOM 3839 C C . ILE A 1 479 ? -44.738 56.847 42.084 1.00 78.31 479 ILE A C 1
ATOM 3841 O O . ILE A 1 479 ? -45.627 57.692 41.985 1.00 78.31 479 ILE A O 1
ATOM 3845 N N . GLN A 1 480 ? -43.521 57.030 41.566 1.00 81.69 480 GLN A N 1
ATOM 3846 C CA . GLN A 1 480 ? -43.077 58.287 40.964 1.00 81.69 480 GLN A CA 1
ATOM 3847 C C . GLN A 1 480 ? -43.948 58.709 39.770 1.00 81.69 480 GLN A C 1
ATOM 3849 O O . GLN A 1 480 ? -44.425 59.841 39.718 1.00 81.69 480 GLN A O 1
ATOM 3854 N N . ALA A 1 481 ? -44.259 57.782 38.860 1.00 80.06 481 ALA A N 1
ATOM 3855 C CA . ALA A 1 481 ? -45.116 58.053 37.705 1.00 80.06 481 ALA A CA 1
ATOM 3856 C C . ALA A 1 481 ? -46.555 58.447 38.090 1.00 80.06 481 ALA A C 1
ATOM 3858 O O . ALA A 1 481 ? -47.259 59.086 37.307 1.00 80.06 481 ALA A O 1
ATOM 3859 N N . ARG A 1 482 ? -47.034 58.047 39.275 1.00 80.31 482 ARG A N 1
ATOM 3860 C CA . ARG A 1 482 ? -48.348 58.457 39.796 1.00 80.31 482 ARG A CA 1
ATOM 3861 C C . ARG A 1 482 ? -48.301 59.830 40.446 1.00 80.31 482 ARG A C 1
ATOM 3863 O O . ARG A 1 482 ? -49.239 60.600 40.251 1.00 80.31 482 ARG A O 1
ATOM 3870 N N . ILE A 1 483 ? -47.211 60.147 41.139 1.00 83.81 483 ILE A N 1
ATOM 3871 C CA . ILE A 1 483 ? -46.962 61.487 41.682 1.00 83.81 483 ILE A CA 1
ATOM 3872 C C . ILE A 1 483 ? -46.899 62.514 40.547 1.00 83.81 483 ILE A C 1
ATOM 3874 O O . ILE A 1 483 ? -47.589 63.528 40.593 1.00 83.81 483 ILE A O 1
ATOM 3878 N N . GLU A 1 484 ? -46.177 62.207 39.468 1.00 82.75 484 GLU A N 1
ATOM 3879 C CA . GLU A 1 484 ? -46.087 63.063 38.274 1.00 82.75 484 GLU A CA 1
ATOM 3880 C C . GLU A 1 484 ? -47.440 63.285 37.577 1.00 82.75 484 GLU A C 1
ATOM 3882 O O . GLU A 1 484 ? -47.643 64.299 36.915 1.00 82.75 484 GLU A O 1
ATOM 3887 N N . ARG A 1 485 ? -48.402 62.372 37.762 1.00 80.62 485 ARG A N 1
ATOM 3888 C CA . ARG A 1 485 ? -49.787 62.506 37.275 1.00 80.62 485 ARG A CA 1
ATOM 3889 C C . ARG A 1 485 ? -50.703 63.268 38.243 1.00 80.62 485 ARG A C 1
ATOM 3891 O O . ARG A 1 485 ? -51.917 63.257 38.056 1.00 80.62 485 ARG A O 1
ATOM 3898 N N . GLY A 1 486 ? -50.138 63.921 39.260 1.00 76.06 486 GLY A N 1
ATOM 3899 C CA . GLY A 1 486 ? -50.853 64.780 40.208 1.00 76.06 486 GLY A CA 1
ATOM 3900 C C . GLY A 1 486 ? -51.404 64.062 41.443 1.00 76.06 486 GLY A C 1
ATOM 3901 O O . GLY A 1 486 ? -52.216 64.638 42.163 1.00 76.06 486 GLY A O 1
ATOM 3902 N N . MET A 1 487 ? -51.000 62.813 41.699 1.00 82.62 487 MET A N 1
ATOM 3903 C CA . MET A 1 487 ? -51.425 62.065 42.887 1.00 82.62 487 MET A CA 1
ATOM 3904 C C . MET A 1 487 ? -50.543 62.434 44.092 1.00 82.62 487 MET A C 1
ATOM 3906 O O . MET A 1 487 ? -49.321 62.477 43.972 1.00 82.62 487 MET A O 1
ATOM 3910 N N . ALA A 1 488 ? -51.141 62.681 45.262 1.00 79.25 488 ALA A N 1
ATOM 3911 C CA . ALA A 1 488 ? -50.366 62.946 46.476 1.00 79.25 488 ALA A CA 1
ATOM 3912 C C . ALA A 1 488 ? -49.449 61.743 46.811 1.00 79.25 488 ALA A C 1
ATOM 3914 O O . ALA A 1 488 ? -49.899 60.600 46.657 1.00 79.25 488 ALA A O 1
ATOM 3915 N N . PRO A 1 489 ? -48.200 61.960 47.275 1.00 79.31 489 PRO A N 1
ATOM 3916 C CA . PRO A 1 489 ? -47.209 60.893 47.473 1.00 79.31 489 PRO A CA 1
ATOM 3917 C C . PRO A 1 489 ? -47.709 59.715 48.315 1.00 79.31 489 PRO A C 1
ATOM 3919 O O . PRO A 1 489 ? -47.592 58.562 47.908 1.00 79.31 489 PRO A O 1
ATOM 3922 N N . GLU A 1 490 ? -48.376 60.008 49.428 1.00 77.81 490 GLU A N 1
ATOM 3923 C CA . GLU A 1 490 ? -48.917 59.012 50.362 1.00 77.81 490 GLU A CA 1
ATOM 3924 C C . GLU A 1 490 ? -50.002 58.132 49.712 1.00 77.81 490 GLU A C 1
ATOM 3926 O O . GLU A 1 490 ? -50.094 56.931 49.967 1.00 77.81 490 GLU A O 1
ATOM 3931 N N . VAL A 1 491 ? -50.798 58.706 48.803 1.00 76.56 491 VAL A N 1
ATOM 3932 C CA . VAL A 1 491 ? -51.848 57.990 48.060 1.00 76.56 491 VAL A CA 1
ATOM 3933 C C . VAL A 1 491 ? -51.241 57.144 46.938 1.00 76.56 491 VAL A C 1
ATOM 3935 O O . VAL A 1 491 ? -51.705 56.031 46.684 1.00 76.56 491 VAL A O 1
ATOM 3938 N N . ALA A 1 492 ? -50.183 57.632 46.285 1.00 72.44 492 ALA A N 1
ATOM 3939 C CA . ALA A 1 492 ? -49.461 56.891 45.255 1.00 72.44 492 ALA A CA 1
ATOM 3940 C C . ALA A 1 492 ? -48.786 55.631 45.826 1.00 72.44 492 ALA A C 1
ATOM 3942 O O . ALA A 1 492 ? -48.903 54.556 45.228 1.00 72.44 492 ALA A O 1
ATOM 3943 N N . GLU A 1 493 ? -48.157 55.744 47.000 1.00 77.56 493 GLU A N 1
ATOM 3944 C CA . GLU A 1 493 ? -47.574 54.618 47.740 1.00 77.56 493 GLU A CA 1
ATOM 3945 C C . GLU A 1 493 ? -48.636 53.582 48.126 1.00 77.56 493 GLU A C 1
ATOM 3947 O O . GLU A 1 493 ? -48.501 52.397 47.798 1.00 77.56 493 GLU A O 1
ATOM 3952 N N . LEU A 1 494 ? -49.745 54.026 48.729 1.00 75.62 494 LEU A N 1
ATOM 3953 C CA . LEU A 1 494 ? -50.838 53.140 49.135 1.00 75.62 494 LEU A CA 1
ATOM 3954 C C . LEU A 1 494 ? -51.478 52.427 47.929 1.00 75.62 494 LEU A C 1
ATOM 3956 O O . LEU A 1 494 ? -51.816 51.242 47.989 1.00 75.62 494 LEU A O 1
ATOM 3960 N N . ALA A 1 495 ? -51.611 53.125 46.799 1.00 70.94 495 ALA A N 1
ATOM 3961 C CA . ALA A 1 495 ? -52.186 52.574 45.579 1.00 70.94 495 ALA A CA 1
ATOM 3962 C C . ALA A 1 495 ? -51.282 51.522 44.920 1.00 70.94 495 ALA A C 1
ATOM 3964 O O . ALA A 1 495 ? -51.789 50.558 44.342 1.00 70.94 495 ALA A O 1
ATOM 3965 N N . VAL A 1 496 ? -49.954 51.689 44.952 1.00 76.88 496 VAL A N 1
ATOM 3966 C CA . VAL A 1 496 ? -49.015 50.671 44.442 1.00 76.88 496 VAL A CA 1
ATOM 3967 C C . VAL A 1 496 ? -48.991 49.463 45.382 1.00 76.88 496 VAL A C 1
ATOM 3969 O O . VAL A 1 496 ? -49.060 48.324 44.912 1.00 76.88 496 VAL A O 1
ATOM 3972 N N . PHE A 1 497 ? -49.037 49.695 46.696 1.00 74.12 497 PHE A N 1
ATOM 3973 C CA . PHE A 1 497 ? -49.150 48.639 47.702 1.00 74.12 497 PHE A CA 1
ATOM 3974 C C . PHE A 1 497 ? -50.414 47.778 47.521 1.00 74.12 497 PHE A C 1
ATOM 3976 O O . PHE A 1 497 ? -50.337 46.546 47.502 1.00 74.12 497 PHE A O 1
ATOM 3983 N N . HIS A 1 498 ? -51.580 48.394 47.302 1.00 67.81 498 HIS A N 1
ATOM 3984 C CA . HIS A 1 498 ? -52.823 47.656 47.045 1.00 67.81 498 HIS A CA 1
ATOM 3985 C C . HIS A 1 498 ? -52.807 46.888 45.719 1.00 67.81 498 HIS A C 1
ATOM 3987 O O . HIS A 1 498 ? -53.357 45.789 45.638 1.00 67.81 498 HIS A O 1
ATOM 3993 N N . GLN A 1 499 ? -52.160 47.422 44.681 1.00 67.25 499 GLN A N 1
ATOM 3994 C CA . GLN A 1 499 ? -52.039 46.730 43.397 1.00 67.25 499 GLN A CA 1
ATOM 3995 C C . GLN A 1 499 ? -51.117 45.512 43.473 1.00 67.25 499 GLN A C 1
ATOM 3997 O O . GLN A 1 499 ? -51.401 44.487 42.856 1.00 67.25 499 GLN A O 1
ATOM 4002 N N . ARG A 1 500 ? -50.036 45.610 44.252 1.00 63.97 500 ARG A N 1
ATOM 4003 C CA . ARG A 1 500 ? -49.107 44.507 44.517 1.00 63.97 500 ARG A CA 1
ATOM 4004 C C . ARG A 1 500 ? -49.781 43.339 45.235 1.00 63.97 500 ARG A C 1
ATOM 4006 O O . ARG A 1 500 ? -49.443 42.190 44.967 1.00 63.97 500 ARG A O 1
ATOM 4013 N N . ASN A 1 501 ? -50.727 43.642 46.120 1.00 60.22 501 ASN A N 1
ATOM 4014 C CA . ASN A 1 501 ? -51.427 42.656 46.941 1.00 60.22 501 ASN A CA 1
ATOM 4015 C C . ASN A 1 501 ? -52.774 42.209 46.348 1.00 60.22 501 ASN A C 1
ATOM 4017 O O . ASN A 1 501 ? -53.507 41.459 46.993 1.00 60.22 501 ASN A O 1
ATOM 4021 N N . ARG A 1 502 ? -53.116 42.639 45.124 1.00 48.69 502 ARG A N 1
ATOM 4022 C CA . ARG A 1 502 ? -54.305 42.140 44.424 1.00 48.69 502 ARG A CA 1
ATOM 4023 C C . ARG A 1 502 ? -54.064 40.694 43.962 1.00 48.69 502 ARG A C 1
ATOM 4025 O O . ARG A 1 502 ? -53.011 40.428 43.376 1.00 48.69 502 ARG A O 1
ATOM 4032 N N . PRO A 1 503 ? -55.014 39.763 44.164 1.00 43.59 503 PRO A N 1
ATOM 4033 C CA . PRO A 1 503 ? -54.936 38.436 43.562 1.00 43.59 503 PRO A CA 1
ATOM 4034 C C . PRO A 1 503 ? -54.828 38.586 42.041 1.00 43.59 503 PRO A C 1
ATOM 4036 O O . PRO A 1 503 ? -55.633 39.285 41.429 1.00 43.59 503 PRO A O 1
ATOM 4039 N N . ARG A 1 504 ? -53.800 37.992 41.431 1.00 40.94 504 ARG A N 1
ATOM 4040 C CA . ARG A 1 504 ? -53.679 37.940 39.969 1.00 40.94 504 ARG A CA 1
ATOM 4041 C C . ARG A 1 504 ? -54.651 36.894 39.438 1.00 40.94 504 ARG A C 1
ATOM 4043 O O . ARG A 1 504 ? -54.562 35.740 39.851 1.00 40.94 504 ARG A O 1
ATOM 4050 N N . ASP A 1 505 ? -55.493 37.277 38.485 1.00 36.25 505 ASP A N 1
ATOM 4051 C CA . ASP A 1 505 ? -56.216 36.306 37.664 1.00 36.25 505 ASP A CA 1
ATOM 4052 C C . ASP A 1 505 ? -55.212 35.411 36.911 1.00 36.25 505 ASP A C 1
ATOM 4054 O O . ASP A 1 505 ? -54.145 35.888 36.493 1.00 36.25 505 ASP A O 1
ATOM 4058 N N . PRO A 1 506 ? -55.496 34.105 36.755 1.00 35.22 506 PRO A N 1
ATOM 4059 C CA . PRO A 1 506 ? -54.584 33.194 36.086 1.00 35.22 506 PRO A CA 1
ATOM 4060 C C . PRO A 1 506 ? -54.462 33.550 34.593 1.00 35.22 506 PRO A C 1
ATOM 4062 O O . PRO A 1 506 ? -55.470 33.797 33.930 1.00 35.22 506 PRO A O 1
ATOM 4065 N N . PRO A 1 507 ? -53.241 33.569 34.030 1.00 35.12 507 PRO A N 1
ATOM 4066 C CA . PRO A 1 507 ? -53.043 33.859 32.616 1.00 35.12 507 PRO A CA 1
ATOM 4067 C C . PRO A 1 507 ? -53.613 32.739 31.733 1.00 35.12 507 PRO A C 1
ATOM 4069 O O . PRO A 1 507 ? -53.439 31.551 32.014 1.00 35.12 507 PRO A O 1
ATOM 4072 N N . SER A 1 508 ? -54.258 33.121 30.629 1.00 35.59 508 SER A N 1
ATOM 4073 C CA . SER A 1 508 ? -54.742 32.205 29.596 1.00 35.59 508 SER A CA 1
ATOM 4074 C C . SER A 1 508 ? -53.567 31.523 28.878 1.00 35.59 508 SER A C 1
ATOM 4076 O O . SER A 1 508 ? -52.710 32.156 28.260 1.00 35.59 508 SER A O 1
ATOM 4078 N N . HIS A 1 509 ? -53.501 30.195 28.984 1.00 36.78 509 HIS A N 1
ATOM 4079 C CA . HIS A 1 509 ? -52.474 29.361 28.363 1.00 36.78 509 HIS A CA 1
ATOM 4080 C C . HIS A 1 509 ? -52.873 28.951 26.939 1.00 36.78 509 HIS A C 1
ATOM 4082 O O . HIS A 1 509 ? -53.563 27.954 26.751 1.00 36.78 509 HIS A O 1
ATOM 4088 N N . THR A 1 510 ? -52.369 29.657 25.928 1.00 37.56 510 THR A N 1
ATOM 4089 C CA . THR A 1 510 ? -52.384 29.191 24.527 1.00 37.56 510 THR A CA 1
ATOM 4090 C C . THR A 1 510 ? -51.032 29.453 23.855 1.00 37.56 510 THR A C 1
ATOM 4092 O O . THR A 1 510 ? -50.890 30.306 22.990 1.00 37.56 510 THR A O 1
ATOM 4095 N N . SER A 1 511 ? -49.997 28.742 24.300 1.00 39.31 511 SER A N 1
ATOM 4096 C CA . SER A 1 511 ? -48.820 28.375 23.492 1.00 39.31 511 SER A CA 1
ATOM 4097 C C . SER A 1 511 ? -48.254 27.087 24.090 1.00 39.31 511 SER A C 1
ATOM 4099 O O . SER A 1 511 ? -48.086 26.978 25.308 1.00 39.31 511 SER A O 1
ATOM 4101 N N . SER A 1 512 ? -48.149 26.058 23.251 1.00 54.88 512 SER A N 1
ATOM 4102 C CA . SER A 1 512 ? -48.351 24.663 23.644 1.00 54.88 512 SER A CA 1
ATOM 4103 C C . SER A 1 512 ? -47.285 24.149 24.620 1.00 54.88 512 SER A C 1
ATOM 4105 O O . SER A 1 512 ? -46.078 24.310 24.438 1.00 54.88 512 SER A O 1
ATOM 4107 N N . HIS A 1 513 ? -47.738 23.486 25.682 1.00 53.03 513 HIS A N 1
ATOM 4108 C CA . HIS A 1 513 ? -46.885 22.755 26.621 1.00 53.03 513 HIS A CA 1
ATOM 4109 C C . HIS A 1 513 ? -45.942 21.768 25.896 1.00 53.03 513 HIS A C 1
ATOM 4111 O O . HIS A 1 513 ? -44.826 21.523 26.361 1.00 53.03 513 HIS A O 1
ATOM 4117 N N . GLU A 1 514 ? -46.368 21.268 24.736 1.00 51.94 514 GLU A N 1
ATOM 4118 C CA . GLU A 1 514 ? -45.642 20.338 23.875 1.00 51.94 514 GLU A CA 1
ATOM 4119 C C . GLU A 1 514 ? -44.392 20.946 23.229 1.00 51.94 514 GLU A C 1
ATOM 4121 O O . GLU A 1 514 ? -43.345 20.302 23.224 1.00 51.94 514 GLU A O 1
ATOM 4126 N N . GLU A 1 515 ? -44.439 22.189 22.743 1.00 54.34 515 GLU A N 1
ATOM 4127 C CA . GLU A 1 515 ? -43.264 22.848 22.146 1.00 54.34 515 GLU A CA 1
ATOM 4128 C C . GLU A 1 515 ? -42.157 23.073 23.179 1.00 54.34 515 GLU A C 1
ATOM 4130 O O . GLU A 1 515 ? -40.977 22.830 22.916 1.00 54.34 515 GLU A O 1
ATOM 4135 N N . ARG A 1 516 ? -42.541 23.467 24.399 1.00 56.94 516 ARG A N 1
ATOM 4136 C CA . ARG A 1 516 ? -41.596 23.618 25.516 1.00 56.94 516 ARG A CA 1
ATOM 4137 C C . ARG A 1 516 ? -41.006 22.277 25.944 1.00 56.94 516 ARG A C 1
ATOM 4139 O O . ARG A 1 516 ? -39.837 22.225 26.318 1.00 56.94 516 ARG A O 1
ATOM 4146 N N . TYR A 1 517 ? -41.797 21.208 25.873 1.00 63.19 517 TYR A N 1
ATOM 4147 C CA . TYR A 1 517 ? -41.345 19.859 26.191 1.00 63.19 517 TYR A CA 1
ATOM 4148 C C . TYR A 1 517 ? -40.361 19.318 25.144 1.00 63.19 517 TYR A C 1
ATOM 4150 O O . TYR A 1 517 ? -39.302 18.808 25.507 1.00 63.19 517 TYR A O 1
ATOM 4158 N N . ARG A 1 518 ? -40.646 19.504 23.847 1.00 63.97 518 ARG A N 1
ATOM 4159 C CA . ARG A 1 518 ? -39.745 19.097 22.752 1.00 63.97 518 ARG A CA 1
ATOM 4160 C C . ARG A 1 518 ? -38.391 19.798 22.834 1.00 63.97 518 ARG A C 1
ATOM 4162 O O . ARG A 1 518 ? -37.363 19.127 22.820 1.00 63.97 518 ARG A O 1
ATOM 4169 N N . ALA A 1 519 ? -38.392 21.118 23.027 1.00 64.06 519 ALA A N 1
ATOM 4170 C CA . ALA A 1 519 ? -37.161 21.896 23.165 1.00 64.06 519 ALA A CA 1
ATOM 4171 C C . ALA A 1 519 ? -36.343 21.512 24.415 1.00 64.06 519 ALA A C 1
ATOM 4173 O O . ALA A 1 519 ? -35.118 21.627 24.420 1.00 64.06 519 ALA A O 1
ATOM 4174 N N . PHE A 1 520 ? -37.003 21.067 25.488 1.00 67.94 520 PHE A N 1
ATOM 4175 C CA . PHE A 1 520 ? -36.336 20.541 26.679 1.00 67.94 520 PHE A CA 1
ATOM 4176 C C . PHE A 1 520 ? -35.710 19.163 26.418 1.00 67.94 520 PHE A C 1
ATOM 4178 O O . PHE A 1 520 ? -34.534 18.967 26.722 1.00 67.94 520 PHE A O 1
ATOM 4185 N N . ALA A 1 521 ? -36.458 18.247 25.798 1.00 64.88 521 ALA A N 1
ATOM 4186 C CA . ALA A 1 521 ? -35.988 16.902 25.477 1.00 64.88 521 ALA A CA 1
ATOM 4187 C C . ALA A 1 521 ? -34.768 16.915 24.539 1.00 64.88 521 ALA A C 1
ATOM 4189 O O . ALA A 1 521 ? -33.828 16.156 24.745 1.00 64.88 521 ALA A O 1
ATOM 4190 N N . GLU A 1 522 ? -34.742 17.801 23.542 1.00 71.69 522 GLU A N 1
ATOM 4191 C CA . GLU A 1 522 ? -33.602 17.935 22.621 1.00 71.69 522 GLU A CA 1
ATOM 4192 C C . GLU A 1 522 ? -32.338 18.453 23.321 1.00 71.69 522 GLU A C 1
ATOM 4194 O O . GLU A 1 522 ? -31.241 17.947 23.086 1.00 71.69 522 GLU A O 1
ATOM 4199 N N . ARG A 1 523 ? -32.485 19.402 24.253 1.00 70.94 523 ARG A N 1
ATOM 4200 C CA . ARG A 1 523 ? -31.357 19.924 25.043 1.00 70.94 523 ARG A CA 1
ATOM 4201 C C . ARG A 1 523 ? -30.760 18.880 25.984 1.00 70.94 523 ARG A C 1
ATOM 4203 O O . ARG A 1 523 ? -29.550 18.884 26.192 1.00 70.94 523 ARG A O 1
ATOM 4210 N N . GLU A 1 524 ? -31.589 18.008 26.554 1.00 66.88 524 GLU A N 1
ATOM 4211 C CA . GLU A 1 524 ? -31.138 16.891 27.395 1.00 66.88 524 GLU A CA 1
ATOM 4212 C C . GLU A 1 524 ? -30.330 15.865 26.585 1.00 66.88 524 GLU A C 1
ATOM 4214 O O . GLU A 1 524 ? -29.258 15.447 27.026 1.00 66.88 524 GLU A O 1
ATOM 4219 N N . VAL A 1 525 ? -30.790 15.522 25.375 1.00 68.56 525 VAL A N 1
ATOM 4220 C CA . VAL A 1 525 ? -30.077 14.617 24.455 1.00 68.56 525 VAL A CA 1
ATOM 4221 C C . VAL A 1 525 ? -28.716 15.203 24.065 1.00 68.56 525 VAL A C 1
ATOM 4223 O O . VAL A 1 525 ? -27.690 14.538 24.206 1.00 68.56 525 VAL A O 1
ATOM 4226 N N . ASP A 1 526 ? -28.663 16.475 23.668 1.00 71.44 526 ASP A N 1
ATOM 4227 C CA . ASP A 1 526 ? -27.401 17.126 23.296 1.00 71.44 526 ASP A CA 1
ATOM 4228 C C . ASP A 1 526 ? -26.413 17.234 24.468 1.00 71.44 526 ASP A C 1
ATOM 4230 O O . ASP A 1 526 ? -25.203 17.044 24.294 1.00 71.44 526 ASP A O 1
ATOM 4234 N N . ALA A 1 527 ? -26.906 17.517 25.676 1.00 66.88 527 ALA A N 1
ATOM 4235 C CA . ALA A 1 527 ? -26.075 17.580 26.874 1.00 66.88 527 ALA A CA 1
ATOM 4236 C C . ALA A 1 527 ? -25.509 16.201 27.254 1.00 66.88 527 ALA A C 1
ATOM 4238 O O . ALA A 1 527 ? -24.329 16.095 27.596 1.00 66.88 527 ALA A O 1
ATOM 4239 N N . ALA A 1 528 ? -26.322 15.143 27.161 1.00 61.31 528 ALA A N 1
ATOM 4240 C CA . ALA A 1 528 ? -25.890 13.770 27.411 1.00 61.31 528 ALA A CA 1
ATOM 4241 C C . ALA A 1 528 ? -24.835 13.315 26.394 1.00 61.31 528 ALA A C 1
ATOM 4243 O O . ALA A 1 528 ? -23.789 12.795 26.781 1.00 61.31 528 ALA A O 1
ATOM 4244 N N . ARG A 1 529 ? -25.055 13.592 25.104 1.00 75.81 529 ARG A N 1
ATOM 4245 C CA . ARG A 1 529 ? -24.105 13.277 24.031 1.00 75.81 529 ARG A CA 1
ATOM 4246 C C . ARG A 1 529 ? -22.736 13.916 24.275 1.00 75.81 529 ARG A C 1
ATOM 4248 O O . ARG A 1 529 ? -21.717 13.242 24.151 1.00 75.81 529 ARG A O 1
ATOM 4255 N N . ARG A 1 530 ? -22.693 15.204 24.638 1.00 72.19 530 ARG A N 1
ATOM 4256 C CA . ARG A 1 530 ? -21.427 15.916 24.905 1.00 72.19 530 ARG A CA 1
ATOM 4257 C C . ARG A 1 530 ? -20.658 15.306 26.074 1.00 72.19 530 ARG A C 1
ATOM 4259 O O . ARG A 1 530 ? -19.463 15.075 25.940 1.00 72.19 530 ARG A O 1
ATOM 4266 N N . ARG A 1 531 ? -21.348 14.971 27.168 1.00 66.75 531 ARG A N 1
ATOM 4267 C CA . ARG A 1 531 ? -20.732 14.316 28.337 1.00 66.75 531 ARG A CA 1
ATOM 4268 C C . ARG A 1 531 ? -20.144 12.950 27.993 1.00 66.75 531 ARG A C 1
ATOM 4270 O O . ARG A 1 531 ? -19.062 12.624 28.462 1.00 66.75 531 ARG A O 1
ATOM 4277 N N . LEU A 1 532 ? -20.835 12.168 27.166 1.00 62.47 532 LEU A N 1
ATOM 4278 C CA . LEU A 1 532 ? -20.356 10.862 26.709 1.00 62.47 532 LEU A CA 1
ATOM 4279 C C . LEU A 1 532 ? -19.096 11.003 25.836 1.00 62.47 532 LEU A C 1
ATOM 4281 O O . LEU A 1 532 ? -18.129 10.272 26.031 1.00 62.47 532 LEU A O 1
ATOM 4285 N N . ILE A 1 533 ? -19.065 11.990 24.934 1.00 69.62 533 ILE A N 1
ATOM 4286 C CA . ILE A 1 533 ? -17.880 12.289 24.111 1.00 69.62 533 ILE A CA 1
ATOM 4287 C C . ILE A 1 533 ? -16.697 12.741 24.982 1.00 69.62 533 ILE A C 1
ATOM 4289 O O . ILE A 1 533 ? -15.579 12.270 24.785 1.00 69.62 533 ILE A O 1
ATOM 4293 N N . GLU A 1 534 ? -16.928 13.605 25.975 1.00 67.44 534 GLU A N 1
ATOM 4294 C CA . GLU A 1 534 ? -15.898 14.040 26.936 1.00 67.44 534 GLU A CA 1
ATOM 4295 C C . GLU A 1 534 ? -15.324 12.874 27.760 1.00 67.44 534 GLU A C 1
ATOM 4297 O O . GLU A 1 534 ? -14.177 12.930 28.199 1.00 67.44 534 GLU A O 1
ATOM 4302 N N . GLN A 1 535 ? -16.089 11.794 27.932 1.00 60.94 535 GLN A N 1
ATOM 4303 C CA . GLN A 1 535 ? -15.657 10.561 28.596 1.00 60.94 535 GLN A CA 1
ATOM 4304 C C . GLN A 1 535 ? -14.930 9.580 27.658 1.00 60.94 535 GLN A C 1
ATOM 4306 O O . GLN A 1 535 ? -14.625 8.460 28.064 1.00 60.94 535 GLN A O 1
ATOM 4311 N N . GLY A 1 536 ? -14.631 9.985 26.419 1.00 52.88 536 GLY A N 1
ATOM 4312 C CA . GLY A 1 536 ? -13.885 9.179 25.450 1.00 52.88 536 GLY A CA 1
ATOM 4313 C C . GLY A 1 536 ? -14.735 8.162 24.685 1.00 52.88 536 GLY A C 1
ATOM 4314 O O . GLY A 1 536 ? -14.183 7.290 24.015 1.00 52.88 536 GLY A O 1
ATOM 4315 N N . ILE A 1 537 ? -16.066 8.259 24.763 1.00 56.44 537 ILE A N 1
ATOM 4316 C CA . ILE A 1 537 ? -16.979 7.403 23.998 1.00 56.44 537 ILE A CA 1
ATOM 4317 C C . ILE A 1 537 ? -17.072 7.928 22.566 1.00 56.44 537 ILE A C 1
ATOM 4319 O O . ILE A 1 537 ? -17.156 9.137 22.332 1.00 56.44 537 ILE A O 1
ATOM 4323 N N . SER A 1 538 ? -17.064 7.012 21.594 1.00 68.44 538 SER A N 1
ATOM 4324 C CA . SER A 1 538 ? -17.119 7.390 20.183 1.00 68.44 538 SER A CA 1
ATOM 4325 C C . SER A 1 538 ? -18.386 8.215 19.881 1.00 68.44 538 SER A C 1
ATOM 4327 O O . SER A 1 538 ? -19.451 7.941 20.447 1.00 68.44 538 SER A O 1
ATOM 4329 N N . PRO A 1 539 ? -18.319 9.220 18.985 1.00 65.38 539 PRO A N 1
ATOM 4330 C CA . PRO A 1 539 ? -19.446 10.120 18.723 1.00 65.38 539 PRO A CA 1
ATOM 4331 C C . PRO A 1 539 ? -20.743 9.415 18.300 1.00 65.38 539 PRO A C 1
ATOM 4333 O O . PRO A 1 539 ? -21.830 9.900 18.611 1.00 65.38 539 PRO A O 1
ATOM 4336 N N . GLU A 1 540 ? -20.633 8.276 17.613 1.00 64.25 540 GLU A N 1
ATOM 4337 C CA . GLU A 1 540 ? -21.773 7.479 17.142 1.00 64.25 540 GLU A CA 1
ATOM 4338 C C . GLU A 1 540 ? -22.465 6.730 18.292 1.00 64.25 540 GLU A C 1
ATOM 4340 O O . GLU A 1 540 ? -23.696 6.724 18.380 1.00 64.25 540 GLU A O 1
ATOM 4345 N N . ILE A 1 541 ? -21.685 6.157 19.217 1.00 61.44 541 ILE A N 1
ATOM 4346 C CA . ILE A 1 541 ? -22.205 5.485 20.417 1.00 61.44 541 ILE A CA 1
ATOM 4347 C C . ILE A 1 541 ? -22.790 6.524 21.380 1.00 61.44 541 ILE A C 1
ATOM 4349 O O . ILE A 1 541 ? -23.878 6.324 21.917 1.00 61.44 541 ILE A O 1
ATOM 4353 N N . ALA A 1 542 ? -22.120 7.669 21.534 1.00 67.12 542 ALA A N 1
ATOM 4354 C CA . ALA A 1 542 ? -22.593 8.784 22.347 1.00 67.12 542 ALA A CA 1
ATOM 4355 C C . ALA A 1 542 ? -23.940 9.344 21.857 1.00 67.12 542 ALA A C 1
ATOM 4357 O O . ALA A 1 542 ? -24.795 9.668 22.676 1.00 67.12 542 ALA A O 1
ATOM 4358 N N . GLN A 1 543 ? -24.152 9.428 20.537 1.00 73.12 543 GLN A N 1
ATOM 4359 C CA . GLN A 1 543 ? -25.419 9.875 19.951 1.00 73.12 543 GLN A CA 1
ATOM 4360 C C . GLN A 1 543 ? -26.5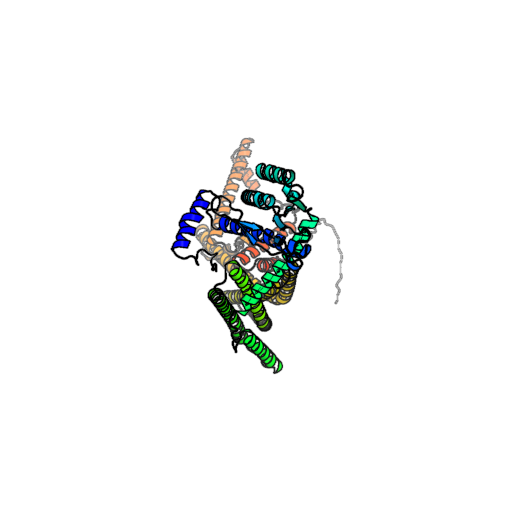59 8.899 20.262 1.00 73.12 543 GLN A C 1
ATOM 4362 O O . GLN A 1 543 ? -27.583 9.310 20.800 1.00 73.12 543 GLN A O 1
ATOM 4367 N N . ARG A 1 544 ? -26.378 7.601 19.992 1.00 65.94 544 ARG A N 1
ATOM 4368 C CA . ARG A 1 544 ? -27.432 6.597 20.231 1.00 65.94 544 ARG A CA 1
ATOM 4369 C C . ARG A 1 544 ? -27.747 6.425 21.717 1.00 65.94 544 ARG A C 1
ATOM 4371 O O . ARG A 1 544 ? -28.911 6.336 22.099 1.00 65.94 544 ARG A O 1
ATOM 4378 N N . ALA A 1 545 ? -26.720 6.435 22.566 1.00 62.94 545 ALA A N 1
ATOM 4379 C CA . ALA A 1 545 ? -26.888 6.378 24.015 1.00 62.94 545 ALA A CA 1
ATOM 4380 C C . ALA A 1 545 ? -27.548 7.644 24.587 1.00 62.94 545 ALA A C 1
ATOM 4382 O O . ALA A 1 545 ? -28.160 7.573 25.652 1.00 62.94 545 ALA A O 1
ATOM 4383 N N . ALA A 1 546 ? -27.441 8.787 23.903 1.00 67.50 546 ALA A N 1
ATOM 4384 C CA . ALA A 1 546 ? -28.150 10.011 24.258 1.00 67.50 546 ALA A CA 1
ATOM 4385 C C . ALA A 1 546 ? -29.604 10.013 23.757 1.00 67.50 546 ALA A C 1
ATOM 4387 O O . ALA A 1 546 ? -30.498 10.415 24.495 1.00 67.50 546 ALA A O 1
ATOM 4388 N N . GLU A 1 547 ? -29.868 9.518 22.547 1.00 69.31 547 GLU A N 1
ATOM 4389 C CA . GLU A 1 547 ? -31.222 9.401 21.982 1.00 69.31 547 GLU A CA 1
ATOM 4390 C C . GLU A 1 547 ? -32.111 8.438 22.782 1.00 69.31 547 GLU A C 1
ATOM 4392 O O . GLU A 1 547 ? -33.288 8.726 22.998 1.00 69.31 547 GLU A O 1
ATOM 4397 N N . GLY A 1 548 ? -31.537 7.358 23.325 1.00 59.53 548 GLY A N 1
ATOM 4398 C CA . GLY A 1 548 ? -32.219 6.445 24.253 1.00 59.53 548 GLY A CA 1
ATOM 4399 C C . GLY A 1 548 ? -32.627 7.068 25.598 1.00 59.53 548 GLY A C 1
ATOM 4400 O O . GLY A 1 548 ? -33.239 6.394 26.420 1.00 59.53 548 GLY A O 1
ATOM 4401 N N . ARG A 1 549 ? -32.295 8.344 25.842 1.00 58.84 549 ARG A N 1
ATOM 4402 C CA . ARG A 1 549 ? -32.634 9.098 27.064 1.00 58.84 549 ARG A CA 1
ATOM 4403 C C . ARG A 1 549 ? -33.726 10.129 26.859 1.00 58.84 549 ARG A C 1
ATOM 4405 O O . ARG A 1 549 ? -33.982 10.915 27.769 1.00 58.84 549 ARG A O 1
ATOM 4412 N N . ARG A 1 550 ? -34.337 10.183 25.673 1.00 57.84 550 ARG A N 1
ATOM 4413 C CA . ARG A 1 550 ? -35.415 11.133 25.405 1.00 57.84 550 ARG A CA 1
ATOM 4414 C C . ARG A 1 550 ? -36.552 10.881 26.411 1.00 57.84 550 ARG A C 1
ATOM 4416 O O . ARG A 1 550 ? -37.078 9.772 26.437 1.00 57.84 550 ARG A O 1
ATOM 4423 N N . PRO A 1 551 ? -36.917 11.858 27.258 1.00 53.00 551 PRO A N 1
ATOM 4424 C CA . PRO A 1 551 ? -37.928 11.632 28.283 1.00 53.00 551 PRO A CA 1
ATOM 4425 C C . PRO A 1 551 ? -39.321 11.469 27.646 1.00 53.00 551 PRO A C 1
ATOM 4427 O O . PRO A 1 551 ? -39.686 12.225 26.739 1.00 53.00 551 PRO A O 1
ATOM 4430 N N . ASP A 1 552 ? -40.114 10.508 28.131 1.00 52.31 552 ASP A N 1
ATOM 4431 C CA . ASP A 1 552 ? -41.462 10.206 27.621 1.00 52.31 552 ASP A CA 1
ATOM 4432 C C . ASP A 1 552 ? -42.400 11.414 27.728 1.00 52.31 552 ASP A C 1
ATOM 4434 O O . ASP A 1 552 ? -42.461 12.067 28.769 1.00 52.31 552 ASP A O 1
ATOM 4438 N N . SER A 1 553 ? -43.158 11.718 26.666 1.00 48.25 553 SER A N 1
ATOM 4439 C CA . SER A 1 553 ? -44.080 12.867 26.675 1.00 48.25 553 SER A CA 1
ATOM 4440 C C . SER A 1 553 ? -45.090 12.757 27.827 1.00 48.25 553 SER A C 1
ATOM 4442 O O . SER A 1 553 ? -45.682 11.688 28.009 1.00 48.25 553 SER A O 1
ATOM 4444 N N . PRO A 1 554 ? -45.336 13.832 28.602 1.00 48.72 554 PRO A N 1
ATOM 4445 C CA . PRO A 1 554 ? -46.314 13.788 29.678 1.00 48.72 554 PRO A CA 1
ATOM 4446 C C . PRO A 1 554 ? -47.706 13.542 29.088 1.00 48.72 554 PRO A C 1
ATOM 4448 O O . PRO A 1 554 ? -48.156 14.280 28.211 1.00 48.72 554 PRO A O 1
ATOM 4451 N N . LYS A 1 555 ? -48.399 12.499 29.566 1.00 41.69 555 LYS A N 1
ATOM 4452 C CA . LYS A 1 555 ? -49.806 12.263 29.212 1.00 41.69 555 LYS A CA 1
ATOM 4453 C C . LYS A 1 555 ? -50.634 13.486 29.640 1.00 41.69 555 LYS A C 1
ATOM 4455 O O . LYS A 1 555 ? -50.458 13.943 30.774 1.00 41.69 555 LYS A O 1
ATOM 4460 N N . PRO A 1 556 ? -51.530 14.018 28.790 1.00 40.50 556 PRO A N 1
ATOM 4461 C CA . PRO A 1 556 ? -52.399 15.113 29.198 1.00 40.50 556 PRO A CA 1
ATOM 4462 C C . PRO A 1 556 ? -53.264 14.655 30.379 1.00 40.50 556 PRO A C 1
ATOM 4464 O O . PRO A 1 556 ? -53.908 13.608 30.321 1.00 40.50 556 PRO A O 1
ATOM 4467 N N . MET A 1 557 ? -53.246 15.423 31.471 1.00 35.22 557 MET A N 1
ATOM 4468 C CA . MET A 1 557 ? -54.128 15.182 32.615 1.00 35.22 557 MET A CA 1
ATOM 4469 C C . MET A 1 557 ? -55.592 15.354 32.176 1.00 35.22 557 MET A C 1
ATOM 4471 O O . MET A 1 557 ? -55.881 16.294 31.427 1.00 35.22 557 MET A O 1
ATOM 4475 N N . PRO A 1 558 ? -56.522 14.493 32.631 1.00 37.28 558 PRO A N 1
ATOM 4476 C CA . PRO A 1 558 ? -57.936 14.655 32.319 1.00 37.28 558 PRO A CA 1
ATOM 4477 C C . PRO A 1 558 ? -58.430 15.988 32.894 1.00 37.28 558 PRO A C 1
ATOM 4479 O O . PRO A 1 558 ? -58.204 16.298 34.065 1.00 37.28 558 PRO A O 1
ATOM 4482 N N . ARG A 1 559 ? -59.069 16.808 32.051 1.00 34.22 559 ARG A N 1
ATOM 4483 C CA . ARG A 1 559 ? -59.716 18.051 32.481 1.00 34.22 559 ARG A CA 1
ATOM 4484 C C . ARG A 1 559 ? -60.866 17.692 33.423 1.00 34.22 559 ARG A C 1
ATOM 4486 O O . ARG A 1 559 ? -61.812 17.037 33.007 1.00 34.22 559 ARG A O 1
ATOM 4493 N N . LEU A 1 560 ? -60.785 18.137 34.675 1.00 36.19 560 LEU A N 1
ATOM 4494 C CA . LEU A 1 560 ? -61.948 18.230 35.553 1.00 36.19 560 LEU A CA 1
ATOM 4495 C C . LEU A 1 560 ? -62.825 19.370 35.023 1.00 36.19 560 LEU A C 1
ATOM 4497 O O . LEU A 1 560 ? -62.467 20.540 35.161 1.00 36.19 560 LEU A O 1
ATOM 4501 N N . GLU A 1 561 ? -63.930 19.027 34.366 1.00 31.75 561 GLU A N 1
ATOM 4502 C CA . GLU A 1 561 ? -64.981 19.988 34.040 1.00 31.75 561 GLU A CA 1
ATOM 4503 C C . GLU A 1 561 ? -65.612 20.481 35.346 1.00 31.75 561 GLU A C 1
ATOM 4505 O O . GLU A 1 561 ? -66.145 19.707 36.141 1.00 31.75 561 GLU A O 1
ATOM 4510 N N . ARG A 1 562 ? -65.499 21.788 35.592 1.00 32.53 562 ARG A N 1
ATOM 4511 C CA . ARG A 1 562 ? -66.311 22.492 36.582 1.00 32.53 562 ARG A CA 1
ATOM 4512 C C . ARG A 1 562 ? -67.713 22.636 35.998 1.00 32.53 562 ARG A C 1
ATOM 4514 O O . ARG A 1 562 ? -67.886 23.369 35.029 1.00 32.53 562 ARG A O 1
ATOM 4521 N N . THR A 1 563 ? -68.688 21.960 36.587 1.00 33.47 563 THR A N 1
ATOM 4522 C CA . THR A 1 563 ? -70.103 22.305 36.436 1.00 33.47 563 THR A CA 1
ATOM 4523 C C . THR A 1 563 ? -70.433 23.372 37.473 1.00 33.47 563 THR A C 1
ATOM 4525 O O . THR A 1 563 ? -70.591 23.055 38.651 1.00 33.47 563 THR A O 1
ATOM 4528 N N . ASP A 1 564 ? -70.494 24.625 37.036 1.00 33.88 564 ASP A N 1
ATOM 4529 C CA . ASP A 1 564 ? -71.220 25.670 37.749 1.00 33.88 564 ASP A CA 1
ATOM 4530 C C . ASP A 1 564 ? -72.618 25.721 37.122 1.00 33.88 564 ASP A C 1
ATOM 4532 O O . ASP A 1 564 ? -72.738 26.069 35.953 1.00 33.88 564 ASP A O 1
ATOM 4536 N N . ASP A 1 565 ? -73.648 25.347 37.878 1.00 32.06 565 ASP A N 1
ATOM 4537 C CA . ASP A 1 565 ? -74.996 25.880 37.684 1.00 32.06 565 ASP A CA 1
ATOM 4538 C C . ASP A 1 565 ? -75.729 25.853 39.028 1.00 32.06 565 ASP A C 1
ATOM 4540 O O . ASP A 1 565 ? -76.106 24.810 39.564 1.00 32.06 565 ASP A O 1
ATOM 4544 N N . ASP A 1 566 ? -75.877 27.052 39.579 1.00 38.97 566 ASP A N 1
ATOM 4545 C CA . ASP A 1 566 ? -76.760 27.387 40.681 1.00 38.97 566 ASP A CA 1
ATOM 4546 C C . ASP A 1 566 ? -77.972 28.095 40.065 1.00 38.97 566 ASP A C 1
ATOM 4548 O O . ASP A 1 566 ? -77.831 29.140 39.434 1.00 38.97 566 ASP A O 1
ATOM 4552 N N . THR A 1 567 ? -79.159 27.507 40.183 1.00 35.31 567 THR A N 1
ATOM 4553 C CA . THR A 1 567 ? -80.438 28.227 40.314 1.00 35.31 567 THR A CA 1
ATOM 4554 C C . THR A 1 567 ? -81.526 27.235 40.708 1.00 35.31 567 THR A C 1
ATOM 4556 O O . THR A 1 567 ? -81.777 26.227 40.052 1.00 35.31 567 THR A O 1
ATOM 4559 N N . GLY A 1 568 ? -82.155 27.521 41.843 1.00 31.70 568 GLY A N 1
ATOM 4560 C CA . GLY A 1 568 ? -83.102 26.635 42.497 1.00 31.70 568 GLY A CA 1
ATOM 4561 C C . GLY A 1 568 ? -84.464 26.502 41.824 1.00 31.70 568 GLY A C 1
ATOM 4562 O O . GLY A 1 568 ? -84.880 27.337 41.027 1.00 31.70 568 GLY A O 1
ATOM 4563 N N . ARG A 1 569 ? -85.191 25.470 42.260 1.00 31.84 569 ARG A N 1
ATOM 4564 C CA . ARG A 1 569 ? -86.565 25.512 42.798 1.00 31.84 569 ARG A CA 1
ATOM 4565 C C . ARG A 1 569 ? -87.103 24.085 42.920 1.00 31.84 569 ARG A C 1
ATOM 4567 O O . ARG A 1 569 ? -86.994 23.299 41.991 1.00 31.84 569 ARG A O 1
ATOM 4574 N N . ASP A 1 570 ? -87.716 23.816 44.070 1.00 33.94 570 ASP A N 1
ATOM 4575 C CA . ASP A 1 570 ? -88.948 23.038 44.229 1.00 33.94 570 ASP A CA 1
ATOM 4576 C C . ASP A 1 570 ? -89.096 21.707 43.466 1.00 33.94 570 ASP A C 1
ATOM 4578 O O . ASP A 1 570 ? -89.510 21.693 42.310 1.00 33.94 570 ASP A O 1
ATOM 4582 N N . ARG A 1 571 ? -88.981 20.578 44.180 1.00 33.84 571 ARG A N 1
ATOM 4583 C CA . ARG A 1 571 ? -90.131 19.726 44.575 1.00 33.84 571 ARG A CA 1
ATOM 4584 C C . ARG A 1 571 ? -89.702 18.318 44.982 1.00 33.84 571 ARG A C 1
ATOM 4586 O O . ARG A 1 571 ? -88.916 17.653 44.323 1.00 33.84 571 ARG A O 1
ATOM 4593 N N . GLU A 1 572 ? -90.305 17.908 46.092 1.00 36.06 572 GLU A N 1
ATOM 4594 C CA . GLU A 1 572 ? -90.752 16.565 46.458 1.00 36.06 572 GLU A CA 1
ATOM 4595 C C . GLU A 1 572 ? -90.600 15.448 45.410 1.00 36.06 572 GLU A C 1
ATOM 4597 O O . GLU A 1 572 ? -91.081 15.581 44.285 1.00 36.06 572 GLU A O 1
ATOM 4602 N N . ARG A 1 573 ? -90.115 14.288 45.880 1.00 34.38 573 ARG A N 1
ATOM 4603 C CA . ARG A 1 573 ? -90.723 12.933 45.790 1.00 34.38 573 ARG A CA 1
ATOM 4604 C C . ARG A 1 573 ? -89.607 11.890 45.792 1.00 34.38 573 ARG A C 1
ATOM 4606 O O . ARG A 1 573 ? -88.716 11.895 44.963 1.00 34.38 573 ARG A O 1
ATOM 4613 N N . GLU A 1 574 ? -89.483 11.169 46.898 1.00 33.53 574 GLU A N 1
ATOM 4614 C CA . GLU A 1 574 ? -90.017 9.810 47.057 1.00 33.53 574 GLU A CA 1
ATOM 4615 C C . GLU A 1 574 ? -89.235 8.720 46.301 1.00 33.53 574 GLU A C 1
ATOM 4617 O O . GLU A 1 574 ? -89.334 8.586 45.090 1.00 33.53 574 GLU A O 1
ATOM 4622 N N . ARG A 1 575 ? -88.648 7.838 47.125 1.00 34.59 575 ARG A N 1
ATOM 4623 C CA . ARG A 1 575 ? -88.636 6.365 47.012 1.00 34.59 575 ARG A CA 1
ATOM 4624 C C . ARG A 1 575 ? -87.722 5.683 45.983 1.00 34.59 575 ARG A C 1
ATOM 4626 O O . ARG A 1 575 ? -87.663 6.024 44.814 1.00 34.59 575 ARG A O 1
ATOM 4633 N N . GLY A 1 576 ? -87.162 4.566 46.460 1.00 32.97 576 GLY A N 1
ATOM 4634 C CA . GLY A 1 576 ? -86.618 3.462 45.662 1.00 32.97 576 GLY A CA 1
ATOM 4635 C C . GLY A 1 576 ? -85.117 3.299 45.876 1.00 32.97 576 GLY A C 1
ATOM 4636 O O . GLY A 1 576 ? -84.333 3.854 45.128 1.00 32.97 576 GLY A O 1
ATOM 4637 N N . LEU A 1 577 ? -84.625 2.636 46.930 1.00 36.12 577 LEU A N 1
ATOM 4638 C CA . LEU A 1 577 ? -84.619 1.169 47.040 1.00 36.12 577 LEU A CA 1
ATOM 4639 C C . LEU A 1 577 ? -84.525 0.491 45.667 1.00 36.12 577 LEU A C 1
ATOM 4641 O O . LEU A 1 577 ? -85.528 0.428 44.960 1.00 36.12 577 LEU A O 1
ATOM 4645 N N . SER A 1 578 ? -83.376 -0.119 45.361 1.00 34.03 578 SER A N 1
ATOM 4646 C CA . SER A 1 578 ? -83.245 -1.578 45.158 1.00 34.03 578 SER A CA 1
ATOM 4647 C C . SER A 1 578 ? -82.052 -1.947 44.268 1.00 34.03 578 SER A C 1
ATOM 4649 O O . SER A 1 578 ? -82.027 -1.618 43.093 1.00 34.03 578 SER A O 1
ATOM 4651 N N . ARG A 1 579 ? -81.152 -2.743 44.860 1.00 34.19 579 ARG A N 1
ATOM 4652 C CA . ARG A 1 579 ? -80.603 -4.016 44.349 1.00 34.19 579 ARG A CA 1
ATOM 4653 C C . ARG A 1 579 ? -79.965 -4.063 42.948 1.00 34.19 579 ARG A C 1
ATOM 4655 O O . ARG A 1 579 ? -80.659 -4.077 41.945 1.00 34.19 579 ARG A O 1
ATOM 4662 N N . GLY A 1 580 ? -78.688 -4.452 42.964 1.00 34.03 580 GLY A N 1
ATOM 4663 C CA . GLY A 1 580 ? -78.326 -5.837 42.630 1.00 34.03 580 GLY A CA 1
ATOM 4664 C C . GLY A 1 580 ? -77.639 -6.020 41.282 1.00 34.03 580 GLY A C 1
ATOM 4665 O O . GLY A 1 580 ? -78.314 -6.110 40.266 1.00 34.03 580 GLY A O 1
ATOM 4666 N N . LEU A 1 581 ? -76.314 -6.155 41.278 1.00 40.94 581 LEU A N 1
ATOM 4667 C CA . LEU A 1 581 ? -75.555 -7.415 41.307 1.00 40.94 581 LEU A CA 1
ATOM 4668 C C . LEU A 1 581 ? -74.058 -7.095 41.302 1.00 40.94 581 LEU A C 1
ATOM 4670 O O . LEU A 1 581 ? -73.683 -6.095 40.650 1.00 40.94 581 LEU A O 1
#

Secondary structure (DSSP, 8-state):
-----SSTTTS-HHHHHIIIIIIHHHHHHTT-S-SSHHHHHHHHHHHHHHHHHHHHHHHHHHHHHTTTTTTPEEEEEEEEEETTTEEEEEEEEE-TTT-TTSS-EEEEEESSPPPHHHHHHHHHHHHHHHTT-EEEEEEEGGGGGGS-HHHHHHHHHHHHH-TTTEEEEEEPHHHHHHHHHHHHHHHHHHHHHHHHHHHHTS--PPPPSS-HHHHHHHHHHHHHHHHHTT----HHHHHHHHHHHHHHHHHHHHHHHHHHHHHHHHTT--HHHHHHHHHHHHHHHHHHHHHHHHHHHHHHHHHHHHHHHHHHHHHHHHHHHHHHHHHHS---HHHHHHHHHHHHHHHHHHHHHHHHHHHHHHTTS-HHHHHHHHHHHHHHHHHHHHHHHHHHHHHHHHHHHHHHHHHHHHHHHHHHHHHHHHHHHHH---HHHHHHHGGG-PPPPGGGTTS-HHHHHHHHHHHHHHHHHHHHHHHHHHHHHHHTTT--HHHHHHHHHHHHTSPPPPPP--S-HHHHHHHHHHHHHHHHHHHHHHTT--HHHHHHHHHTTPPPPPPPPPP----------------------

pLDDT: mean 74.16, std 17.56, range [24.75, 95.25]